Protein AF-A0A7Y7J384-F1 (afdb_monomer)

Mean predicted aligned error: 11.13 Å

Nearest PDB structures (foldseek):
  7og5-assembly1_E  TM=3.793E-01  e=2.437E+00  Halorhodospira halophila SL1
  6u1r-assembly1_A  TM=5.286E-01  e=7.117E+00  Microseira wollei

Radius of gyration: 26.98 Å; Cα contacts (8 Å, |Δi|>4): 598; chains: 1; bounding box: 72×64×86 Å

Sequence (388 aa):
MKLEISFNTLKSKARPMARPGHRPLSLDTSLPPLPEREAPPARKPGKPLEVDLPDVGPIDWDDFEHIRGKGDLLEKQGQQVMLYMRGHYTPKFHQALFDGINGNRIHVAYCQKLEEMKRAGKLDSEYFFSQSLEGQFLIVDRITREQGMAALKVCKLCLRKLNYEGYVTPGRGTGKIFDEFTFQGFFEKYSSFFPFHPAIDDDKQVPERPSYTKDWPEVSRKLREQHHYTCSQCRVSLNAHRHLLHVHHVNAVKNDNRKENLRVLCIDCHSKQPNHQRMFVHHDDRKLIASLRRQQEMPIPQSWVDVFRFADPGVHGLLHHLQHNRTTVPEVGLDIQDSQQMVVATLELAWPRRKLGVAIDETDISAAEALGWQVLTVEQALNSPGSF

Foldseek 3Di:
DDDDDDPPPPPPPDDDDDDDDDDDDDPDDDDDPDPPPPQDPPPPPPPAPAPPPPADDFADPVQVVCQQPPFFFGDGPLEGKKKWFQEDADVLQVVQQVAQQSHTAIEGTCFPVLVVCVVVVNNRVGMIIDPDQPQWDWHAHPPVRDIDTGNHFHDLRNCLLLCQQVCVFPPSDVPVCRVPDGSLLVCQQCLQLGSGYHDDPPVPCPVPAQDADPCVVVLFVVVCVVVQVAFPPQRQRCNVPSVQKTWAQLVLRNHPSDPVRIGIHGLLLRSVHPNDPRRHDYNVSLLVSLVSCVVVVGDWDQDLVVLCNNARSSLVSLSSVCVSVVHHAWTAFDFDADPVRDGQATFRTDDVVQLEGEHSDPSNCVRSVVVVHHYDYSSRCSVCVVPD

pLDDT: mean 81.38, std 21.27, range [27.38, 98.31]

Solvent-accessible surface area (backbone atoms only — not comparable to full-atom values): 22767 Å² total; per-residue (Å²): 140,86,86,84,84,81,74,80,77,73,73,83,77,76,82,87,87,84,79,88,87,78,81,84,83,78,91,70,85,76,80,78,78,74,80,82,70,77,71,74,77,77,75,64,85,65,77,69,78,62,76,85,70,73,80,72,50,77,47,52,72,81,52,52,72,51,24,43,53,99,50,48,50,29,29,53,95,48,21,66,39,30,39,31,49,37,69,24,57,62,74,41,34,59,44,10,58,78,40,12,81,58,38,58,47,36,33,58,29,76,20,70,69,54,53,52,30,47,78,68,72,44,38,53,83,47,31,29,56,44,75,60,51,84,41,63,40,74,33,29,23,69,82,84,63,49,73,49,66,20,54,44,35,71,32,68,57,27,35,47,69,56,17,47,87,17,45,71,36,90,92,61,49,56,64,58,59,62,72,70,60,48,50,46,62,51,52,38,38,42,28,42,80,25,89,29,66,79,82,73,70,83,77,64,78,60,91,80,63,70,58,65,49,94,58,44,72,58,54,50,50,53,54,37,57,76,47,60,34,32,17,74,80,86,59,47,68,28,66,94,45,56,85,50,50,45,72,42,40,67,82,50,48,54,62,53,79,51,69,93,32,51,43,46,23,30,50,67,61,42,66,69,45,77,68,64,77,92,52,70,52,50,44,67,59,49,51,51,52,33,46,48,31,56,78,64,68,49,86,74,50,88,43,69,72,42,39,68,65,69,36,62,63,60,52,42,17,47,50,39,48,42,58,72,70,65,41,79,81,44,41,59,36,41,71,40,60,51,98,84,70,45,76,61,22,58,26,45,33,27,41,75,95,72,34,35,35,29,28,89,51,67,65,30,35,55,45,36,38,76,73,69,31,52,60,33,44,65,52,58,40,58,77,44,60,86,80,101

Secondary structure (DSSP, 8-state):
-------TTSSSS-----------------PPPPP---PPP-------------SS-BPPHHHHHHHTTTSSB-EETTEE-EEEE-EE-HHHHHHHHH-GGGSPPBB-B--HHHHHHHHTT-HHHHEEEE--SS--EEEEETTT--EEEE-PPBPHHHHHHTTGGGTTSTTS-HHHHHHS--HHHHHHHHGGG-SB-----TTS--TTSPPPPTTHHHHHHHHHHHTTTB-TTT--B-TTSGGGEEEEETTS-TT---GGGEEEEEHHHHTTSTT--S----HHHHHHHHHHHHHTTPPPP-SHHHHHHHS-GGGHHHHHHHHHTTPPPPEEEEEEE-TTS-EEEEEEEEEGGGTEEE-SSHHHHHHHHTTT-EEE-HHHHHH-GGG-

Structure (mmCIF, N/CA/C/O backbone):
data_AF-A0A7Y7J384-F1
#
_entry.id   AF-A0A7Y7J384-F1
#
loop_
_atom_site.group_PDB
_atom_site.id
_atom_site.type_symbol
_atom_site.label_atom_id
_atom_site.label_alt_id
_atom_site.label_comp_id
_atom_site.label_asym_id
_atom_site.label_entity_id
_atom_site.label_seq_id
_atom_site.pdbx_PDB_ins_code
_atom_site.Cartn_x
_atom_site.Cartn_y
_atom_site.Cartn_z
_atom_site.occupancy
_atom_site.B_iso_or_equiv
_atom_site.auth_seq_id
_atom_site.auth_comp_id
_atom_site.auth_asym_id
_atom_site.auth_atom_id
_atom_site.pdbx_PDB_model_num
ATOM 1 N N . MET A 1 1 ? -28.119 41.707 40.323 1.00 40.09 1 MET A N 1
ATOM 2 C CA . MET A 1 1 ? -29.285 41.015 40.912 1.00 40.09 1 MET A CA 1
ATOM 3 C C . MET A 1 1 ? -28.978 39.521 40.886 1.00 40.09 1 MET A C 1
ATOM 5 O O . MET A 1 1 ? -28.982 38.935 39.814 1.00 40.09 1 MET A O 1
ATOM 9 N N . LYS A 1 2 ? -28.533 38.948 42.012 1.00 33.12 2 LYS A N 1
ATOM 10 C CA . LYS A 1 2 ? -28.214 37.515 42.135 1.00 33.12 2 LYS A CA 1
ATOM 11 C C . LYS A 1 2 ? -29.468 36.801 42.639 1.00 33.12 2 LYS A C 1
ATOM 13 O O . LYS A 1 2 ? -30.004 37.199 43.666 1.00 33.12 2 LYS A O 1
ATOM 18 N N . LEU A 1 3 ? -29.938 35.805 41.894 1.00 36.22 3 LEU A N 1
ATOM 19 C CA . LEU A 1 3 ? -31.028 34.920 42.297 1.00 36.22 3 LEU A CA 1
ATOM 20 C C . LEU A 1 3 ? -30.412 33.686 42.960 1.00 36.22 3 LEU A C 1
ATOM 22 O O . LEU A 1 3 ? -29.747 32.896 42.294 1.00 36.22 3 LEU A O 1
ATOM 26 N N . GLU A 1 4 ? -30.614 33.543 44.267 1.00 36.84 4 GLU A N 1
ATOM 27 C CA . GLU A 1 4 ? -30.337 32.309 45.003 1.00 36.84 4 GLU A CA 1
ATOM 28 C C . GLU A 1 4 ? -31.612 31.463 45.052 1.00 36.84 4 GLU A C 1
ATOM 30 O O . GLU A 1 4 ? -32.670 31.938 45.465 1.00 36.84 4 GLU A O 1
ATOM 35 N N . ILE A 1 5 ? -31.520 30.205 44.621 1.00 50.44 5 ILE A N 1
ATOM 36 C CA . ILE A 1 5 ? -32.615 29.233 44.695 1.00 50.44 5 ILE A CA 1
ATOM 37 C C . ILE A 1 5 ? -32.303 28.263 45.840 1.00 50.44 5 ILE A C 1
ATOM 39 O O . ILE A 1 5 ? -31.291 27.564 45.816 1.00 50.44 5 ILE A O 1
ATOM 43 N N . SER A 1 6 ? -33.180 28.226 46.846 1.00 48.94 6 SER A N 1
ATOM 44 C CA . SER A 1 6 ? -33.091 27.333 48.008 1.00 48.94 6 SER A CA 1
ATOM 45 C C . SER A 1 6 ? -33.800 26.003 47.735 1.00 48.94 6 SER A C 1
ATOM 47 O O . SER A 1 6 ? -34.989 25.974 47.424 1.00 48.94 6 SER A O 1
ATOM 49 N N . PHE A 1 7 ? -33.081 24.887 47.881 1.00 49.97 7 PHE A N 1
ATOM 50 C CA . PHE A 1 7 ? -33.573 23.525 47.612 1.00 49.97 7 PHE A CA 1
ATOM 51 C C . PHE A 1 7 ? -34.325 22.869 48.789 1.00 49.97 7 PHE A C 1
ATOM 53 O O . PHE A 1 7 ? -34.649 21.679 48.741 1.00 49.97 7 PHE A O 1
ATOM 60 N N . ASN A 1 8 ? -34.644 23.615 49.850 1.00 44.78 8 ASN A N 1
ATOM 61 C CA . ASN A 1 8 ? -35.219 23.037 51.073 1.00 44.78 8 ASN A CA 1
ATOM 62 C C . ASN A 1 8 ? -36.682 22.566 50.947 1.00 44.78 8 ASN A C 1
ATOM 64 O O . ASN A 1 8 ? -37.166 21.849 51.819 1.00 44.78 8 ASN A O 1
ATOM 68 N N . THR A 1 9 ? -37.381 22.878 49.855 1.00 44.09 9 THR A N 1
ATOM 69 C CA . THR A 1 9 ? -38.793 22.500 49.646 1.00 44.09 9 THR A CA 1
ATOM 70 C C . THR A 1 9 ? -39.009 21.206 48.856 1.00 44.09 9 THR A C 1
ATOM 72 O O . THR A 1 9 ? -40.146 20.754 48.745 1.00 44.09 9 THR A O 1
ATOM 75 N N . LEU A 1 10 ? -37.952 20.552 48.356 1.00 41.88 10 LEU A N 1
ATOM 76 C CA . LEU A 1 10 ? -38.073 19.291 47.599 1.00 41.88 10 LEU A CA 1
ATOM 77 C C . LEU A 1 10 ? -37.969 18.017 48.458 1.00 41.88 10 LEU A C 1
ATOM 79 O O . LEU A 1 10 ? -38.231 16.924 47.963 1.00 41.88 10 LEU A O 1
ATOM 83 N N . LYS A 1 11 ? -37.659 18.131 49.758 1.00 43.50 11 LYS A N 1
ATOM 84 C CA . LYS A 1 11 ? -37.526 16.972 50.665 1.00 43.50 11 LYS A CA 1
ATOM 85 C C . LYS A 1 11 ? -38.806 16.556 51.404 1.00 43.50 11 LYS A C 1
ATOM 87 O O . LYS A 1 11 ? -38.783 15.541 52.089 1.00 43.50 11 LYS A O 1
ATOM 92 N N . SER A 1 12 ? -39.930 17.264 51.257 1.00 41.25 12 SER A N 1
ATOM 93 C CA . SER A 1 12 ? -41.157 16.984 52.032 1.00 41.25 12 SER A CA 1
ATOM 94 C C . SER A 1 12 ? -42.248 16.184 51.300 1.00 41.25 12 SER A C 1
ATOM 96 O O . SER A 1 12 ? -43.335 16.011 51.846 1.00 41.25 12 SER A O 1
ATOM 98 N N . LYS A 1 13 ? -41.990 15.652 50.092 1.00 41.97 13 LYS A N 1
ATOM 99 C CA . LYS A 1 13 ? -42.986 14.868 49.323 1.00 41.97 13 LYS A CA 1
ATOM 100 C C . LYS A 1 13 ? -42.630 13.405 49.020 1.00 41.97 13 LYS A C 1
ATOM 102 O O . LYS A 1 13 ? -43.399 12.740 48.333 1.00 41.97 13 LYS A O 1
ATOM 107 N N . ALA A 1 14 ? -41.552 12.854 49.574 1.00 38.53 14 ALA A N 1
ATOM 108 C CA . ALA A 1 14 ? -41.262 11.422 49.456 1.00 38.53 14 ALA A CA 1
ATOM 109 C C . ALA A 1 14 ? -41.690 10.676 50.734 1.00 38.53 14 ALA A C 1
ATOM 111 O O . ALA A 1 14 ? -41.064 10.817 51.782 1.00 38.53 14 ALA A O 1
ATOM 112 N N . ARG A 1 15 ? -42.776 9.892 50.665 1.00 35.91 15 ARG A N 1
ATOM 113 C CA . ARG A 1 15 ? -43.164 8.944 51.727 1.00 35.91 15 ARG A CA 1
ATOM 114 C C . ARG A 1 15 ? -42.266 7.694 51.670 1.00 35.91 15 ARG A C 1
ATOM 116 O O . ARG A 1 15 ? -42.037 7.194 50.571 1.00 35.91 15 ARG A O 1
ATOM 123 N N . PRO A 1 16 ? -41.814 7.138 52.809 1.00 38.41 16 PRO A N 1
ATOM 124 C CA . PRO A 1 16 ? -41.017 5.916 52.828 1.00 38.41 16 PRO A CA 1
ATOM 125 C C . PRO A 1 16 ? -41.924 4.674 52.822 1.00 38.41 16 PRO A C 1
ATOM 127 O O . PRO A 1 16 ? -42.718 4.476 53.739 1.00 38.41 16 PRO A O 1
ATOM 130 N N . MET A 1 17 ? -41.798 3.810 51.811 1.00 34.53 17 MET A N 1
ATOM 131 C CA . MET A 1 17 ? -42.297 2.430 51.882 1.00 34.53 17 MET A CA 1
ATOM 132 C C . MET A 1 17 ? -41.148 1.519 52.317 1.00 34.53 17 MET A C 1
ATOM 134 O O . MET A 1 17 ? -40.336 1.098 51.500 1.00 34.53 17 MET A O 1
ATOM 138 N N . ALA A 1 18 ? -41.063 1.234 53.616 1.00 31.92 18 ALA A N 1
ATOM 139 C CA . ALA A 1 18 ? -40.141 0.240 54.154 1.00 31.92 18 ALA A CA 1
ATOM 140 C C . ALA A 1 18 ? -40.767 -1.164 54.060 1.00 31.92 18 ALA A C 1
ATOM 142 O O . ALA A 1 18 ? -41.863 -1.392 54.572 1.00 31.92 18 ALA A O 1
ATOM 143 N N . ARG A 1 19 ? -40.060 -2.115 53.437 1.00 33.66 19 ARG A N 1
ATOM 144 C CA . ARG A 1 19 ? -40.217 -3.559 53.687 1.00 33.66 19 ARG A CA 1
ATOM 145 C C . ARG A 1 19 ? -39.002 -4.036 54.498 1.00 33.66 19 ARG A C 1
ATOM 147 O O . ARG A 1 19 ? -37.896 -3.585 54.204 1.00 33.66 19 ARG A O 1
ATOM 154 N N . PRO A 1 20 ? -39.175 -4.899 55.514 1.00 33.38 20 PRO A N 1
ATOM 155 C CA . PRO A 1 20 ? -38.084 -5.317 56.383 1.00 33.38 20 PRO A CA 1
ATOM 156 C C . PRO A 1 20 ? -37.307 -6.496 55.784 1.00 33.38 20 PRO A C 1
ATOM 158 O O . PRO A 1 20 ? -37.898 -7.436 55.259 1.00 33.38 20 PRO A O 1
ATOM 161 N N . GLY A 1 21 ? -35.984 -6.454 55.942 1.00 40.78 21 GLY A N 1
ATOM 162 C CA . GLY A 1 21 ? -35.086 -7.579 55.690 1.00 40.78 21 GLY A CA 1
ATOM 163 C C . GLY A 1 21 ? -34.455 -7.565 54.303 1.00 40.78 21 GLY A C 1
ATOM 164 O O . GLY A 1 21 ? -35.035 -8.081 53.365 1.00 40.78 21 GLY A O 1
ATOM 165 N N . HIS A 1 22 ? -33.266 -6.974 54.186 1.00 35.16 22 HIS A N 1
ATOM 166 C CA . HIS A 1 22 ? -32.057 -7.581 53.613 1.00 35.16 22 HIS A CA 1
ATOM 167 C C . HIS A 1 22 ? -30.884 -6.589 53.777 1.00 35.16 22 HIS A C 1
ATOM 169 O O . HIS A 1 22 ? -31.078 -5.377 53.808 1.00 35.16 22 HIS A O 1
ATOM 175 N N . ARG A 1 23 ? -29.690 -7.142 54.026 1.00 36.59 23 ARG A N 1
ATOM 176 C CA . ARG A 1 23 ? -28.463 -6.495 54.539 1.00 36.59 23 ARG A CA 1
ATOM 177 C C . ARG A 1 23 ? -28.030 -5.219 53.787 1.00 36.59 23 ARG A C 1
ATOM 179 O O . ARG A 1 23 ? -28.234 -5.143 52.578 1.00 36.59 23 ARG A O 1
ATOM 186 N N . PRO A 1 24 ? -27.353 -4.267 54.464 1.00 32.25 24 PRO A N 1
ATOM 187 C CA . PRO A 1 24 ? -26.760 -3.107 53.804 1.00 32.25 24 PRO A CA 1
ATOM 188 C C . PRO A 1 24 ? -25.705 -3.552 52.781 1.00 32.25 24 PRO A C 1
ATOM 190 O O . PRO A 1 24 ? -24.827 -4.358 53.094 1.00 32.25 24 PRO A O 1
ATOM 193 N N . LEU A 1 25 ? -25.812 -3.028 51.559 1.00 32.56 25 LEU A N 1
ATOM 194 C CA . LEU A 1 25 ? -24.807 -3.174 50.509 1.00 32.56 25 LEU A CA 1
ATOM 195 C C . LEU A 1 25 ? -23.504 -2.516 50.973 1.00 32.56 25 LEU A C 1
ATOM 197 O O . LEU A 1 25 ? -23.425 -1.298 51.125 1.00 32.56 25 LEU A O 1
ATOM 201 N N . SER A 1 26 ? -22.497 -3.353 51.211 1.00 34.59 26 SER A N 1
ATOM 202 C CA . SER A 1 26 ? -21.110 -2.934 51.359 1.00 34.59 26 SER A CA 1
ATOM 203 C C . SER A 1 26 ? -20.616 -2.448 49.995 1.00 34.59 26 SER A C 1
ATOM 205 O O . SER A 1 26 ? -20.568 -3.209 49.032 1.00 34.59 26 SER A O 1
ATOM 207 N N . LEU A 1 27 ? -20.305 -1.157 49.910 1.00 40.19 27 LEU A N 1
ATOM 208 C CA . LEU A 1 27 ? -19.495 -0.578 48.844 1.00 40.19 27 LEU A CA 1
ATOM 209 C C . LEU A 1 27 ? -18.041 -0.631 49.310 1.00 40.19 27 LEU A C 1
ATOM 211 O O . LEU A 1 27 ? -17.501 0.376 49.759 1.00 40.19 27 LEU A O 1
ATOM 215 N N . ASP A 1 28 ? -17.437 -1.816 49.253 1.00 33.44 28 ASP A N 1
ATOM 216 C CA . ASP A 1 28 ? -15.986 -1.936 49.303 1.00 33.44 28 ASP A CA 1
ATOM 217 C C . ASP A 1 28 ? -15.480 -3.124 48.459 1.00 33.44 28 ASP A C 1
ATOM 219 O O . ASP A 1 28 ? -15.863 -4.273 48.656 1.00 33.44 28 ASP A O 1
ATOM 223 N N . THR A 1 29 ? -14.651 -2.737 47.489 1.00 37.19 29 THR A N 1
ATOM 224 C CA . THR A 1 29 ? -13.513 -3.411 46.843 1.00 37.19 29 THR A CA 1
ATOM 225 C C . THR A 1 29 ? -13.592 -4.771 46.126 1.00 37.19 29 THR A C 1
ATOM 227 O O . THR A 1 29 ? -13.897 -5.832 46.657 1.00 37.19 29 THR A O 1
ATOM 230 N N . SER A 1 30 ? -13.060 -4.700 44.897 1.00 32.66 30 SER A N 1
ATOM 231 C CA . SER A 1 30 ? -12.563 -5.751 43.996 1.00 32.66 30 SER A CA 1
ATOM 232 C C . SER A 1 30 ? -13.592 -6.698 43.372 1.00 32.66 30 SER A C 1
ATOM 234 O O . SER A 1 30 ? -14.036 -7.678 43.961 1.00 32.66 30 SER A O 1
ATOM 236 N N . LEU A 1 31 ? -13.883 -6.445 42.090 1.00 39.34 31 LEU A N 1
ATOM 237 C CA . LEU A 1 31 ? -14.274 -7.507 41.166 1.00 39.34 31 LEU A CA 1
ATOM 238 C C . LEU A 1 31 ? -13.216 -8.624 41.236 1.00 39.34 31 LEU A C 1
ATOM 240 O O . LEU A 1 31 ? -12.021 -8.305 41.245 1.00 39.34 31 LEU A O 1
ATOM 244 N N . PRO A 1 32 ? -13.615 -9.907 41.281 1.00 35.47 32 PRO A N 1
ATOM 245 C CA . PRO A 1 32 ? -12.656 -10.996 41.202 1.00 35.47 32 PRO A CA 1
ATOM 246 C C . PRO A 1 32 ? -11.880 -10.875 39.882 1.00 35.47 32 PRO A C 1
ATOM 248 O O . PRO A 1 32 ? -12.486 -10.552 38.853 1.00 35.47 32 PRO A O 1
ATOM 251 N N . PRO A 1 33 ? -10.555 -11.104 39.884 1.00 37.47 33 PRO A N 1
ATOM 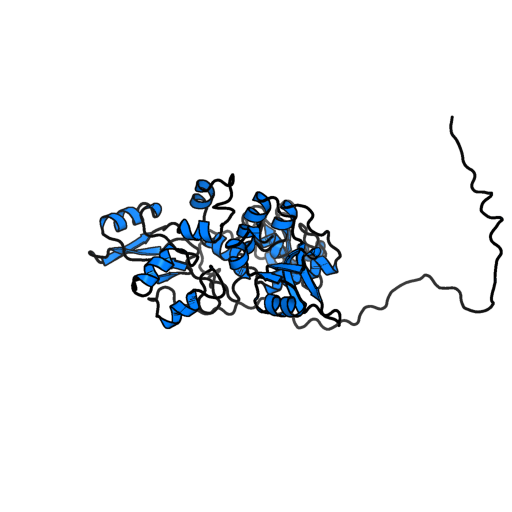252 C CA . PRO A 1 33 ? -9.800 -11.137 38.645 1.00 37.47 33 PRO A CA 1
ATOM 253 C C . PRO A 1 33 ? -10.414 -12.204 37.740 1.00 37.47 33 PRO A C 1
ATOM 255 O O . PRO A 1 33 ? -10.705 -13.320 38.180 1.00 37.47 33 PRO A O 1
ATOM 258 N N . LEU A 1 34 ? -10.646 -11.837 36.478 1.00 37.91 34 LEU A N 1
ATOM 259 C CA . LEU A 1 34 ? -10.988 -12.805 35.443 1.00 37.91 34 LEU A CA 1
ATOM 260 C C . LEU A 1 34 ? -9.941 -13.927 35.488 1.00 37.91 34 LEU A C 1
ATOM 262 O O . LEU A 1 34 ? -8.760 -13.618 35.668 1.00 37.91 34 LEU A O 1
ATOM 266 N N . PRO A 1 35 ? -10.341 -15.203 35.351 1.00 32.00 35 PRO A N 1
ATOM 267 C CA . PRO A 1 35 ? -9.387 -16.299 35.351 1.00 32.00 35 PRO A CA 1
ATOM 268 C C . PRO A 1 35 ? -8.325 -16.013 34.290 1.00 32.00 35 PRO A C 1
ATOM 270 O O . PRO A 1 35 ? -8.660 -15.793 33.122 1.00 32.00 35 PRO A O 1
ATOM 273 N N . GLU A 1 36 ? -7.060 -15.977 34.715 1.00 35.97 36 GLU A N 1
ATOM 274 C CA . GLU A 1 36 ? -5.915 -15.938 33.814 1.00 35.97 36 GLU A CA 1
ATOM 275 C C . GLU A 1 36 ? -6.018 -17.168 32.914 1.00 35.97 36 GLU A C 1
ATOM 277 O O . GLU A 1 36 ? -5.651 -18.281 33.283 1.00 35.97 36 GLU A O 1
ATOM 282 N N . ARG A 1 37 ? -6.570 -16.982 31.713 1.00 38.12 37 ARG A N 1
ATOM 283 C CA . ARG A 1 37 ? -6.260 -17.884 30.616 1.00 38.12 37 ARG A CA 1
ATOM 284 C C . ARG A 1 37 ? -4.770 -17.711 30.401 1.00 38.12 37 ARG A C 1
ATOM 286 O O . ARG A 1 37 ? -4.345 -16.611 30.045 1.00 38.12 37 ARG A O 1
ATOM 293 N N . GLU A 1 38 ? -4.002 -18.765 30.660 1.00 28.14 38 GLU A N 1
ATOM 294 C CA . GLU A 1 38 ? -2.611 -18.833 30.236 1.00 28.14 38 GLU A CA 1
ATOM 295 C C . GLU A 1 38 ? -2.567 -18.362 28.786 1.00 28.14 38 GLU A C 1
ATOM 297 O O . GLU A 1 38 ? -3.173 -18.967 27.893 1.00 28.14 38 GLU A O 1
ATOM 302 N N . ALA A 1 39 ? -1.938 -17.205 28.574 1.00 35.97 39 ALA A N 1
ATOM 303 C CA . ALA A 1 39 ? -1.696 -16.728 27.234 1.00 35.97 39 ALA A CA 1
ATOM 304 C C . ALA A 1 39 ? -0.941 -17.857 26.524 1.00 35.97 39 ALA A C 1
ATOM 306 O O . ALA A 1 39 ? 0.048 -18.347 27.085 1.00 35.97 39 ALA A O 1
ATOM 307 N N . PRO A 1 40 ? -1.387 -18.299 25.332 1.00 34.47 40 PRO A N 1
ATOM 308 C CA . PRO A 1 40 ? -0.608 -19.249 24.559 1.00 34.47 40 PRO A CA 1
ATOM 309 C C . PRO A 1 40 ? 0.827 -18.720 24.493 1.00 34.47 40 PRO A C 1
ATOM 311 O O . PRO A 1 40 ? 1.006 -17.499 24.368 1.00 34.47 40 PRO A O 1
ATOM 314 N N . PRO A 1 41 ? 1.839 -19.594 24.654 1.00 28.59 41 PRO A N 1
ATOM 315 C CA . PRO A 1 41 ? 3.224 -19.171 24.766 1.00 28.59 41 PRO A CA 1
ATOM 316 C C . PRO A 1 41 ? 3.506 -18.186 23.646 1.00 28.59 41 PRO A C 1
ATOM 318 O O . PRO A 1 41 ? 3.192 -18.471 22.487 1.00 28.59 41 PRO A O 1
ATOM 321 N N . ALA A 1 42 ? 4.023 -17.010 24.016 1.00 29.92 42 ALA A N 1
ATOM 322 C CA . ALA A 1 42 ? 4.349 -15.967 23.065 1.00 29.92 42 ALA A CA 1
ATOM 323 C C . ALA A 1 42 ? 5.101 -16.627 21.912 1.00 29.92 42 ALA A C 1
ATOM 325 O O . ALA A 1 42 ? 6.202 -17.155 22.113 1.00 29.92 42 ALA A O 1
ATOM 326 N N . ARG A 1 43 ? 4.492 -16.646 20.717 1.00 27.38 43 ARG A N 1
ATOM 327 C CA . ARG A 1 43 ? 5.244 -16.958 19.510 1.00 27.38 43 ARG A CA 1
ATOM 328 C C . ARG A 1 43 ? 6.414 -15.983 19.562 1.00 27.38 43 ARG A C 1
ATOM 330 O O . ARG A 1 43 ? 6.211 -14.768 19.531 1.00 27.38 43 ARG A O 1
ATOM 337 N N . LYS A 1 44 ? 7.639 -16.506 19.706 1.00 28.28 44 LYS A N 1
ATOM 338 C CA . LYS A 1 44 ? 8.829 -15.774 19.254 1.00 28.28 44 LYS A CA 1
ATOM 339 C C . LYS A 1 44 ? 8.430 -15.202 17.894 1.00 28.28 44 LYS A C 1
ATOM 341 O O . LYS A 1 44 ? 7.789 -15.975 17.178 1.00 28.28 44 LYS A O 1
ATOM 346 N N . PRO A 1 45 ? 8.699 -13.921 17.568 1.00 35.50 45 PRO A N 1
ATOM 347 C CA . PRO A 1 45 ? 8.393 -13.404 16.241 1.00 35.50 45 PRO A CA 1
ATOM 348 C C . PRO A 1 45 ? 8.982 -14.414 15.271 1.00 35.50 45 PRO A C 1
ATOM 350 O O . PRO A 1 45 ? 10.199 -14.603 15.222 1.00 35.50 45 PRO A O 1
ATOM 353 N N . GLY A 1 46 ? 8.098 -15.219 14.684 1.00 30.97 46 GLY A N 1
ATOM 354 C CA . GLY A 1 46 ? 8.523 -16.274 13.801 1.00 30.97 46 GLY A CA 1
ATOM 355 C C . GLY A 1 46 ? 9.178 -15.512 12.682 1.00 30.97 46 GLY A C 1
ATOM 356 O O . GLY A 1 46 ? 8.580 -14.557 12.180 1.00 30.97 46 GLY A O 1
ATOM 357 N N . LYS A 1 47 ? 10.403 -15.889 12.318 1.00 34.19 47 LYS A N 1
ATOM 358 C CA . LYS A 1 47 ? 10.860 -15.568 10.973 1.00 34.19 47 LYS A CA 1
ATOM 359 C C . LYS A 1 47 ? 9.681 -15.950 10.063 1.00 34.19 47 LYS A C 1
ATOM 361 O O . LYS A 1 47 ? 9.156 -17.057 10.268 1.00 34.19 47 LYS A O 1
ATOM 366 N N . PRO A 1 48 ? 9.168 -15.041 9.215 1.00 38.56 48 PRO A N 1
ATOM 367 C CA . PRO A 1 48 ? 8.066 -15.371 8.326 1.00 38.56 48 PRO A CA 1
ATOM 368 C C . PRO A 1 48 ? 8.368 -16.707 7.651 1.00 38.56 48 PRO A C 1
ATOM 370 O O . PRO A 1 48 ? 9.541 -17.061 7.504 1.00 38.56 48 PRO A O 1
ATOM 373 N N . LEU A 1 49 ? 7.342 -17.473 7.279 1.00 38.09 49 LEU A N 1
ATOM 374 C CA . LEU A 1 49 ? 7.566 -18.580 6.356 1.00 38.09 49 LEU A CA 1
ATOM 375 C C . LEU A 1 49 ? 8.139 -17.958 5.071 1.00 38.09 49 LEU A C 1
ATOM 377 O O . LEU A 1 49 ? 7.415 -17.431 4.231 1.00 38.09 49 LEU A O 1
ATOM 381 N N . GLU A 1 50 ? 9.462 -17.911 5.001 1.00 48.31 50 GLU A N 1
ATOM 382 C CA . GLU A 1 50 ? 10.230 -17.412 3.882 1.00 48.31 50 GLU A CA 1
ATOM 383 C C . GLU A 1 50 ? 10.222 -18.548 2.877 1.00 48.31 50 GLU A C 1
ATOM 385 O O . GLU A 1 50 ? 10.915 -19.554 3.035 1.00 48.31 50 GLU A O 1
ATOM 390 N N . VAL A 1 51 ? 9.367 -18.423 1.870 1.00 44.94 51 VAL A N 1
ATOM 391 C CA . VAL A 1 51 ? 9.563 -19.203 0.658 1.00 44.94 51 VAL A CA 1
ATOM 392 C C . VAL A 1 51 ? 10.685 -18.499 -0.084 1.00 44.94 51 VAL A C 1
ATOM 394 O O . VAL A 1 51 ? 10.526 -17.346 -0.486 1.00 44.94 51 VAL A O 1
ATOM 397 N N . ASP A 1 52 ? 11.830 -19.164 -0.195 1.00 42.50 52 ASP A N 1
ATOM 398 C CA . ASP A 1 52 ? 12.937 -18.704 -1.024 1.00 42.50 52 ASP A CA 1
ATOM 399 C C . ASP A 1 52 ? 12.486 -18.850 -2.482 1.00 42.50 52 ASP A C 1
ATOM 401 O O . ASP A 1 52 ? 12.622 -19.905 -3.106 1.00 42.50 52 ASP A O 1
ATOM 405 N N . LEU A 1 53 ? 11.800 -17.824 -2.990 1.00 50.75 53 LEU A N 1
ATOM 406 C CA . LEU A 1 53 ? 11.516 -17.719 -4.408 1.00 50.75 53 LEU A CA 1
ATOM 407 C C . LEU A 1 53 ? 12.861 -17.414 -5.061 1.00 50.75 53 LEU A C 1
ATOM 409 O O . LEU A 1 53 ? 13.424 -16.356 -4.774 1.00 50.75 53 LEU A O 1
ATOM 413 N N . PRO A 1 54 ? 13.401 -18.308 -5.909 1.00 47.34 54 PRO A N 1
ATOM 414 C CA . PRO A 1 54 ? 14.660 -18.032 -6.566 1.00 47.34 54 PRO A CA 1
ATOM 415 C C . PRO A 1 54 ? 14.498 -16.716 -7.310 1.00 47.34 54 PRO A C 1
ATOM 417 O O . PRO A 1 54 ? 13.617 -16.571 -8.169 1.00 47.34 54 PRO A O 1
ATOM 420 N N . ASP A 1 55 ? 15.330 -15.744 -6.949 1.00 48.03 55 ASP A N 1
ATOM 421 C CA . ASP A 1 55 ? 15.421 -14.533 -7.731 1.00 48.03 55 ASP A CA 1
ATOM 422 C C . ASP A 1 55 ? 15.730 -14.975 -9.169 1.00 48.03 55 ASP A C 1
ATOM 424 O O . ASP A 1 55 ? 16.520 -15.891 -9.415 1.00 48.03 55 ASP A O 1
ATOM 428 N N . VAL A 1 56 ? 15.068 -14.329 -10.122 1.00 56.38 56 VAL A N 1
ATOM 429 C CA . VAL A 1 56 ? 15.349 -14.429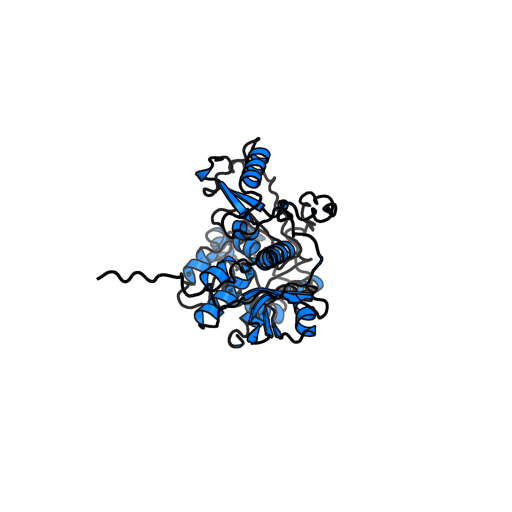 -11.554 1.00 56.38 56 VAL A CA 1
ATOM 430 C C . VAL A 1 56 ? 15.193 -15.812 -12.234 1.00 56.38 56 VAL A C 1
ATOM 432 O O . VAL A 1 56 ? 16.156 -16.380 -12.738 1.00 56.38 56 VAL A O 1
ATOM 435 N N . GLY A 1 57 ? 13.945 -16.239 -12.475 1.00 51.94 57 GLY A N 1
ATOM 436 C CA . GLY A 1 57 ? 13.595 -17.263 -13.481 1.00 51.94 57 GLY A CA 1
ATOM 437 C C . GLY A 1 57 ? 12.608 -16.760 -14.556 1.00 51.94 57 GLY A C 1
ATOM 438 O O . GLY A 1 57 ? 11.875 -15.803 -14.286 1.00 51.94 57 GLY A O 1
ATOM 439 N N . PRO A 1 58 ? 12.600 -17.338 -15.778 1.00 52.06 58 PRO A N 1
ATOM 440 C CA . PRO A 1 58 ? 11.522 -17.122 -16.747 1.00 52.06 58 PRO A CA 1
ATOM 441 C C . PRO A 1 58 ? 10.171 -17.578 -16.174 1.00 52.06 58 PRO A C 1
ATOM 443 O O . PRO A 1 58 ? 10.128 -18.416 -15.274 1.00 52.06 58 PRO A O 1
ATOM 446 N N . ILE A 1 59 ? 9.081 -16.990 -16.664 1.00 61.03 59 ILE A N 1
ATOM 447 C CA . ILE A 1 59 ? 7.718 -17.314 -16.231 1.00 61.03 59 ILE A CA 1
ATOM 448 C C . ILE A 1 59 ? 7.296 -18.638 -16.880 1.00 61.03 59 ILE A C 1
ATOM 450 O O . ILE A 1 59 ? 7.371 -18.764 -18.101 1.00 61.03 59 ILE A O 1
ATOM 454 N N . ASP A 1 60 ? 6.846 -19.605 -16.078 1.00 59.59 60 ASP A N 1
ATOM 455 C CA . ASP A 1 60 ? 6.082 -20.749 -16.588 1.00 59.59 60 ASP A CA 1
ATOM 456 C C . ASP A 1 60 ? 4.592 -20.373 -16.719 1.00 59.59 60 ASP A C 1
ATOM 458 O O . ASP A 1 60 ? 4.072 -19.539 -15.976 1.00 59.59 60 ASP A O 1
ATOM 462 N N . TRP A 1 61 ? 3.884 -20.977 -17.667 1.00 49.50 61 TRP A N 1
ATOM 463 C CA . TRP A 1 61 ? 2.470 -20.713 -17.937 1.00 49.50 61 TRP A CA 1
ATOM 464 C C . TRP A 1 61 ? 1.563 -21.054 -16.748 1.00 49.50 61 TRP A C 1
ATOM 466 O O . TRP A 1 61 ? 0.654 -20.279 -16.440 1.00 49.50 61 TRP A O 1
ATOM 476 N N . ASP A 1 62 ? 1.847 -22.150 -16.041 1.00 55.59 62 ASP A N 1
ATOM 477 C CA . ASP A 1 62 ? 1.115 -22.540 -14.826 1.00 55.59 62 ASP A CA 1
ATOM 478 C C . ASP A 1 62 ? 1.380 -21.570 -13.657 1.00 55.59 62 ASP A C 1
ATOM 480 O O . ASP A 1 62 ? 0.509 -21.361 -12.804 1.00 55.59 62 ASP A O 1
ATOM 484 N N . ASP A 1 63 ? 2.545 -20.903 -13.654 1.00 58.00 63 ASP A N 1
ATOM 485 C CA . ASP A 1 63 ? 2.818 -19.805 -12.728 1.00 58.00 63 ASP A CA 1
ATOM 486 C C . ASP A 1 63 ? 1.927 -18.601 -13.069 1.00 58.00 63 ASP A C 1
ATOM 488 O O . ASP A 1 63 ? 1.345 -18.016 -12.160 1.00 58.00 63 ASP A O 1
ATOM 492 N N . PHE A 1 64 ? 1.759 -18.232 -14.349 1.00 58.25 64 PHE A N 1
ATOM 493 C CA . PHE A 1 64 ? 1.079 -16.989 -14.745 1.00 58.25 64 PHE A CA 1
ATOM 494 C C . PHE A 1 64 ? -0.410 -16.908 -14.370 1.00 58.25 64 PHE A C 1
ATOM 496 O O . PHE A 1 64 ? -0.874 -15.839 -13.961 1.00 58.25 64 PHE A O 1
ATOM 503 N N . GLU A 1 65 ? -1.176 -18.000 -14.464 1.00 57.59 65 GLU A N 1
ATOM 504 C CA . GLU A 1 65 ? -2.571 -17.987 -13.986 1.00 57.59 65 GLU A CA 1
ATOM 505 C C . GLU A 1 65 ? -2.664 -17.789 -12.467 1.00 57.59 65 GLU A C 1
ATOM 507 O O . GLU A 1 65 ? -3.567 -17.088 -12.006 1.00 57.59 65 GLU A O 1
ATOM 512 N N . HIS A 1 66 ? -1.684 -18.287 -11.706 1.00 57.84 66 HIS A N 1
ATOM 513 C CA . HIS A 1 66 ? -1.542 -17.977 -10.283 1.00 57.84 66 HIS A CA 1
ATOM 514 C C . HIS A 1 66 ? -1.052 -16.540 -10.035 1.00 57.84 66 HIS A C 1
ATOM 516 O O . HIS A 1 66 ? -1.412 -15.964 -9.009 1.00 57.84 66 HIS A O 1
ATOM 522 N N . ILE A 1 67 ? -0.294 -15.925 -10.963 1.00 57.88 67 ILE A N 1
ATOM 523 C CA . ILE A 1 67 ? 0.296 -14.587 -10.755 1.00 57.88 67 ILE A CA 1
ATOM 524 C C . ILE A 1 67 ? -0.741 -13.500 -10.530 1.00 57.88 67 ILE A C 1
ATOM 526 O O . ILE A 1 67 ? -0.520 -12.560 -9.763 1.00 57.88 67 ILE A O 1
ATOM 530 N N . ARG A 1 68 ? -1.862 -13.584 -11.250 1.00 58.09 68 ARG A N 1
ATOM 531 C CA . ARG A 1 68 ? -2.933 -12.599 -11.107 1.00 58.09 68 ARG A CA 1
ATOM 532 C C . ARG A 1 68 ? -3.487 -12.587 -9.677 1.00 58.09 68 ARG A C 1
ATOM 534 O O . ARG A 1 68 ? -3.946 -11.538 -9.247 1.00 58.09 68 ARG A O 1
ATOM 541 N N . GLY A 1 69 ? -3.412 -13.707 -8.954 1.00 56.78 69 GLY A N 1
ATOM 542 C CA . GLY A 1 69 ? -3.918 -13.816 -7.590 1.00 56.78 69 GLY A CA 1
ATOM 543 C C . GLY A 1 69 ? -5.355 -13.300 -7.427 1.00 56.78 69 GLY A C 1
ATOM 544 O O . GLY A 1 69 ? -6.130 -13.195 -8.384 1.00 56.78 69 GLY A O 1
ATOM 545 N N . LYS A 1 70 ? -5.696 -12.964 -6.180 1.00 56.75 70 LYS A N 1
ATOM 546 C CA . LYS A 1 70 ? -7.004 -12.462 -5.722 1.00 56.75 70 LYS A CA 1
ATOM 547 C C . LYS A 1 70 ? -7.172 -10.945 -5.924 1.00 56.75 70 LYS A C 1
ATOM 549 O O . LYS A 1 70 ? -7.668 -10.249 -5.037 1.00 56.75 70 LYS A O 1
ATOM 554 N N . GLY A 1 71 ? -6.710 -10.385 -7.045 1.00 70.50 71 GLY A N 1
ATOM 555 C CA . GLY A 1 71 ? -6.847 -8.945 -7.278 1.00 70.50 71 GLY A CA 1
ATOM 556 C C . GLY A 1 71 ? -6.068 -8.368 -8.460 1.00 70.50 71 GLY A C 1
ATOM 557 O O . GLY A 1 71 ? -5.622 -9.065 -9.367 1.00 70.50 71 GLY A O 1
ATOM 558 N N . ASP A 1 72 ? -5.865 -7.049 -8.420 1.00 84.69 72 ASP A N 1
ATOM 559 C CA . ASP A 1 72 ? -5.004 -6.335 -9.371 1.00 84.69 72 ASP A CA 1
ATOM 560 C C . ASP A 1 72 ? -3.509 -6.440 -9.037 1.00 84.69 72 ASP A C 1
ATOM 562 O O . ASP A 1 72 ? -2.669 -6.153 -9.893 1.00 84.69 72 ASP A O 1
ATOM 566 N N . LEU A 1 73 ? -3.160 -6.782 -7.795 1.00 90.50 73 LEU A N 1
ATOM 567 C CA . LEU A 1 73 ? -1.774 -6.925 -7.348 1.00 90.50 73 LEU A CA 1
ATOM 568 C C . LEU A 1 73 ? -1.205 -8.275 -7.797 1.00 90.50 73 LEU A C 1
ATOM 570 O O . LEU A 1 73 ? -1.931 -9.252 -7.907 1.00 90.50 73 LEU A O 1
ATOM 574 N N . LEU A 1 74 ? 0.102 -8.320 -8.056 1.00 89.19 74 LEU A N 1
ATOM 575 C CA . LEU A 1 74 ? 0.766 -9.522 -8.561 1.00 89.19 74 LEU A CA 1
ATOM 576 C C . LEU A 1 74 ? 1.284 -10.373 -7.394 1.00 89.19 74 LEU A C 1
ATOM 578 O O . LEU A 1 74 ? 2.015 -9.869 -6.536 1.00 89.19 74 LEU A O 1
ATOM 582 N N . GLU A 1 75 ? 0.937 -11.656 -7.396 1.00 86.25 75 GLU A N 1
ATOM 583 C CA . GLU A 1 75 ? 1.288 -12.633 -6.363 1.00 86.25 75 GLU A CA 1
ATOM 584 C C . GLU A 1 75 ? 2.132 -13.774 -6.945 1.00 86.25 75 GLU A C 1
ATOM 586 O O . GLU A 1 75 ? 1.982 -14.132 -8.100 1.00 86.25 75 GLU A O 1
ATOM 591 N N . LYS A 1 76 ? 3.013 -14.400 -6.170 1.00 80.50 76 LYS A N 1
ATOM 592 C CA . LYS A 1 76 ? 3.511 -15.748 -6.459 1.00 80.50 76 LYS A CA 1
ATOM 593 C C . LYS A 1 76 ? 3.681 -16.496 -5.148 1.00 80.50 76 LYS A C 1
ATOM 595 O O . LYS A 1 76 ? 4.385 -16.014 -4.266 1.00 80.50 76 LYS A O 1
ATOM 600 N N . GLN A 1 77 ? 3.046 -17.663 -5.025 1.00 78.12 77 GLN A N 1
ATOM 601 C CA . GLN A 1 77 ? 3.136 -18.517 -3.831 1.00 78.12 77 GLN A CA 1
ATOM 602 C C . GLN A 1 77 ? 2.874 -17.743 -2.521 1.00 78.12 77 GLN A C 1
ATOM 604 O O . GLN A 1 77 ? 3.614 -17.891 -1.553 1.00 78.12 77 GLN A O 1
ATOM 609 N N . GLY A 1 78 ? 1.855 -16.873 -2.493 1.00 81.38 78 GLY A N 1
ATOM 610 C CA . GLY A 1 78 ? 1.520 -16.068 -1.316 1.00 81.38 78 GLY A CA 1
ATOM 611 C C . GLY A 1 78 ? 2.441 -14.873 -1.044 1.00 81.38 78 GLY A C 1
ATOM 612 O O . GLY A 1 78 ? 2.280 -14.218 -0.017 1.00 81.38 78 GLY A O 1
ATOM 613 N N . GLN A 1 79 ? 3.403 -14.571 -1.920 1.00 82.12 79 GLN A N 1
ATOM 614 C CA . GLN A 1 79 ? 4.257 -13.388 -1.819 1.00 82.12 79 GLN A CA 1
ATOM 615 C C . GLN A 1 79 ? 3.929 -12.368 -2.899 1.00 82.12 79 GLN A C 1
ATOM 617 O O . GLN A 1 79 ? 3.649 -12.714 -4.045 1.00 82.12 79 GLN A O 1
ATOM 622 N N . GLN A 1 80 ? 4.055 -11.090 -2.557 1.00 87.56 80 GLN A N 1
ATOM 623 C CA . GLN A 1 80 ? 3.995 -10.025 -3.546 1.00 87.56 80 GLN A CA 1
ATOM 624 C C . GLN A 1 80 ? 5.178 -10.121 -4.517 1.00 87.56 80 GLN A C 1
ATOM 626 O O . GLN A 1 80 ? 6.317 -10.361 -4.103 1.00 87.56 80 GLN A O 1
ATOM 631 N N . VAL A 1 81 ? 4.925 -9.891 -5.805 1.00 87.25 81 VAL A N 1
ATOM 632 C CA . VAL A 1 81 ? 5.956 -9.873 -6.853 1.00 87.25 81 VAL A CA 1
ATOM 633 C C . VAL A 1 81 ? 5.759 -8.709 -7.821 1.00 87.25 81 VAL A C 1
ATOM 635 O O . VAL A 1 81 ? 4.732 -8.034 -7.842 1.00 87.25 81 VAL A O 1
ATOM 638 N N . MET A 1 82 ? 6.769 -8.462 -8.648 1.00 90.12 82 MET A N 1
ATOM 639 C CA . MET A 1 82 ? 6.709 -7.533 -9.773 1.00 90.12 82 MET A CA 1
ATOM 640 C C . MET A 1 82 ? 7.133 -8.225 -11.059 1.00 90.12 82 MET A C 1
ATOM 642 O O . MET A 1 82 ? 7.858 -9.218 -11.028 1.00 90.12 82 MET A O 1
ATOM 646 N N . LEU A 1 83 ? 6.737 -7.650 -12.192 1.00 90.44 83 LEU A N 1
ATOM 647 C CA . LEU A 1 83 ? 7.086 -8.142 -13.518 1.00 90.44 83 LEU A CA 1
ATOM 648 C C . LEU A 1 83 ? 7.837 -7.091 -14.326 1.00 90.44 83 LEU A C 1
ATOM 650 O O . LEU A 1 83 ? 7.463 -5.917 -14.348 1.00 90.44 83 LEU A O 1
ATOM 654 N N . TYR A 1 84 ? 8.868 -7.505 -15.055 1.00 91.81 84 TYR A N 1
ATOM 655 C CA . TYR A 1 84 ? 9.574 -6.618 -15.976 1.00 91.81 84 TYR A CA 1
ATOM 656 C C . TYR A 1 84 ? 10.216 -7.356 -17.147 1.00 91.81 84 TYR A C 1
ATOM 658 O O . TYR A 1 84 ? 10.554 -8.531 -17.051 1.00 91.81 84 TYR A O 1
ATOM 666 N N . MET A 1 85 ? 10.413 -6.637 -18.255 1.00 90.94 85 MET A N 1
ATOM 667 C CA . MET A 1 85 ? 11.151 -7.141 -19.415 1.00 90.94 85 MET A CA 1
ATOM 668 C C . MET A 1 85 ? 12.622 -6.735 -19.326 1.00 90.94 85 MET A C 1
ATOM 670 O O . MET A 1 85 ? 12.938 -5.540 -19.383 1.00 90.94 85 MET A O 1
ATOM 674 N N . ARG A 1 86 ? 13.525 -7.720 -19.271 1.00 89.69 86 ARG A N 1
ATOM 675 C CA . ARG A 1 86 ? 14.983 -7.482 -19.257 1.00 89.69 86 ARG A CA 1
ATOM 676 C C . ARG A 1 86 ? 15.510 -6.980 -20.595 1.00 89.69 86 ARG A C 1
ATOM 678 O O . ARG A 1 86 ? 16.423 -6.159 -20.632 1.00 89.69 86 ARG A O 1
ATOM 685 N N . GLY A 1 87 ? 14.935 -7.478 -21.688 1.00 90.56 87 GLY A N 1
ATOM 686 C CA . GLY A 1 87 ? 15.417 -7.229 -23.041 1.00 90.56 87 GLY A CA 1
ATOM 687 C C . GLY A 1 87 ? 15.182 -5.793 -23.511 1.00 90.56 87 GLY A C 1
ATOM 688 O O . GLY A 1 87 ? 14.044 -5.321 -23.563 1.00 90.56 87 GLY A O 1
ATOM 689 N N . HIS A 1 88 ? 16.256 -5.127 -23.921 1.00 94.31 88 HIS A N 1
ATOM 690 C CA . HIS A 1 88 ? 16.247 -3.806 -24.543 1.00 94.31 88 HIS A CA 1
ATOM 691 C C . HIS A 1 88 ? 16.940 -3.873 -25.910 1.00 94.31 88 HIS A C 1
ATOM 693 O O . HIS A 1 88 ? 17.865 -4.657 -26.106 1.00 94.31 88 HIS A O 1
ATOM 699 N N . TYR A 1 89 ? 16.492 -3.071 -26.878 1.00 95.06 89 TYR A N 1
ATOM 700 C CA . TYR A 1 89 ? 17.281 -2.847 -28.094 1.00 95.06 89 TYR A CA 1
ATOM 701 C C . TYR A 1 89 ? 18.434 -1.882 -27.781 1.00 95.06 89 TYR A C 1
ATOM 703 O O . TYR A 1 89 ? 18.300 -1.054 -26.880 1.00 95.06 89 TYR A O 1
ATOM 711 N N . THR A 1 90 ? 19.533 -1.955 -28.531 1.00 93.62 90 THR A N 1
ATOM 712 C CA . THR A 1 90 ? 20.828 -1.365 -28.148 1.00 93.62 90 THR A CA 1
ATOM 713 C C . THR A 1 90 ? 20.797 0.103 -27.713 1.00 93.62 90 THR A C 1
ATOM 715 O O . THR A 1 90 ? 21.185 0.391 -26.581 1.00 93.62 90 THR A O 1
ATOM 718 N N . PRO A 1 91 ? 20.250 1.050 -28.501 1.00 95.31 91 PRO A N 1
ATOM 719 C CA . PRO A 1 91 ? 20.120 2.427 -28.032 1.00 95.31 91 PRO A CA 1
ATOM 720 C C . PRO A 1 91 ? 19.360 2.571 -26.704 1.00 95.31 91 PRO A C 1
ATOM 722 O O . PRO A 1 91 ? 19.758 3.356 -25.847 1.00 95.31 91 PRO A O 1
ATOM 725 N N . LYS A 1 92 ? 18.282 1.801 -26.505 1.00 96.00 92 LYS A N 1
ATOM 726 C CA . LYS A 1 92 ? 17.481 1.854 -25.275 1.00 96.00 92 LYS A CA 1
ATOM 727 C C . LYS A 1 92 ? 18.206 1.235 -24.087 1.00 96.00 92 LYS A C 1
ATOM 729 O O . LYS A 1 92 ? 18.026 1.712 -22.975 1.00 96.00 92 LYS A O 1
ATOM 734 N N . PHE A 1 93 ? 19.002 0.191 -24.319 1.00 97.00 93 PHE A N 1
ATOM 735 C CA . PHE A 1 93 ? 19.831 -0.436 -23.294 1.00 97.00 93 PHE A CA 1
ATOM 736 C C . PHE A 1 93 ? 20.803 0.592 -22.694 1.00 97.00 93 PHE A C 1
ATOM 738 O O . PHE A 1 93 ? 20.721 0.867 -21.500 1.00 97.00 93 PHE A O 1
ATOM 745 N N . HIS A 1 94 ? 21.607 1.272 -23.522 1.00 96.38 94 HIS A N 1
ATOM 746 C CA . HIS A 1 94 ? 22.537 2.306 -23.040 1.00 96.38 94 HIS A CA 1
ATOM 747 C C . HIS A 1 94 ? 21.825 3.492 -22.372 1.00 96.38 94 HIS A C 1
ATOM 749 O O . HIS A 1 94 ? 22.266 3.973 -21.330 1.00 96.38 94 HIS A O 1
ATOM 755 N N . GLN A 1 95 ? 20.700 3.954 -22.931 1.00 97.12 95 GLN A N 1
ATOM 756 C CA . GLN A 1 95 ? 19.925 5.040 -22.319 1.00 97.12 95 GLN A CA 1
ATOM 757 C C . GLN A 1 95 ? 19.351 4.649 -20.953 1.00 97.12 95 GLN A C 1
ATOM 759 O O . GLN A 1 95 ? 19.300 5.491 -20.062 1.00 97.12 95 GLN A O 1
ATOM 764 N N . ALA A 1 96 ? 18.926 3.394 -20.783 1.00 96.50 96 ALA A N 1
ATOM 765 C CA . ALA A 1 96 ? 18.383 2.886 -19.527 1.00 96.50 96 ALA A CA 1
ATOM 766 C C . ALA A 1 96 ? 19.452 2.720 -18.438 1.00 96.50 96 ALA A C 1
ATOM 768 O O . ALA A 1 96 ? 19.137 2.918 -17.266 1.00 96.50 96 ALA A O 1
ATOM 769 N N . LEU A 1 97 ? 20.695 2.386 -18.815 1.00 96.12 97 LEU A N 1
ATOM 770 C CA . LEU A 1 97 ? 21.832 2.365 -17.886 1.00 96.12 97 LEU A CA 1
ATOM 771 C C . LEU A 1 97 ? 22.151 3.762 -17.344 1.00 96.12 97 LEU A C 1
ATOM 773 O O . LEU A 1 97 ? 22.497 3.898 -16.176 1.00 96.12 97 LEU A O 1
ATOM 777 N N . PHE A 1 98 ? 22.019 4.794 -18.182 1.00 95.56 98 PHE A N 1
ATOM 778 C CA . PHE A 1 98 ? 22.226 6.179 -17.760 1.00 95.56 98 PHE A CA 1
ATOM 779 C C . PHE A 1 98 ? 21.049 6.714 -16.932 1.00 95.56 98 PHE A C 1
ATOM 781 O O . PHE A 1 98 ? 21.246 7.298 -15.870 1.00 95.56 98 PHE A O 1
ATOM 788 N N . ASP A 1 99 ? 19.821 6.509 -17.411 1.00 95.12 99 ASP A N 1
ATOM 789 C CA . ASP A 1 99 ? 18.598 6.909 -16.723 1.00 95.12 99 ASP A CA 1
ATOM 790 C C . ASP A 1 99 ? 17.480 5.897 -16.998 1.00 95.12 99 ASP A C 1
ATOM 792 O O . ASP A 1 99 ? 16.958 5.771 -18.114 1.00 95.12 99 ASP A O 1
ATOM 796 N N . GLY A 1 100 ? 17.061 5.195 -15.944 1.00 93.88 100 GLY A N 1
ATOM 797 C CA . GLY A 1 100 ? 16.042 4.155 -16.015 1.00 93.88 100 GLY A CA 1
ATOM 798 C C . GLY A 1 100 ? 14.659 4.641 -16.464 1.00 93.88 100 GLY A C 1
ATOM 799 O O . GLY A 1 100 ? 13.817 3.811 -16.827 1.00 93.88 100 GLY A O 1
ATOM 800 N N . ILE A 1 101 ? 14.403 5.957 -16.538 1.00 94.81 101 ILE A N 1
ATOM 801 C CA . ILE A 1 101 ? 13.203 6.488 -17.203 1.00 94.81 101 ILE A CA 1
ATOM 802 C C . ILE A 1 101 ? 13.162 6.128 -18.697 1.00 94.81 101 ILE A C 1
ATOM 804 O O . ILE A 1 101 ? 12.076 6.006 -19.272 1.00 94.81 101 ILE A O 1
ATOM 808 N N . ASN A 1 102 ? 14.312 5.888 -19.326 1.00 96.00 102 ASN A N 1
ATOM 809 C CA . ASN A 1 102 ? 14.408 5.526 -20.741 1.00 96.00 102 ASN A CA 1
ATOM 810 C C . ASN A 1 102 ? 14.276 4.013 -20.982 1.00 96.00 102 ASN A C 1
ATOM 812 O O . ASN A 1 102 ? 14.121 3.574 -22.122 1.00 96.00 102 ASN A O 1
ATOM 816 N N . GLY A 1 103 ? 14.273 3.201 -19.921 1.00 94.88 103 GLY A N 1
ATOM 817 C CA . GLY A 1 103 ? 14.159 1.747 -20.005 1.00 94.88 103 GLY A CA 1
ATOM 818 C C . GLY A 1 103 ? 12.734 1.216 -20.171 1.00 94.88 103 GLY A C 1
ATOM 819 O O . GLY A 1 103 ? 11.766 1.939 -20.418 1.00 94.88 103 GLY A O 1
ATOM 820 N N . ASN A 1 104 ? 12.589 -0.100 -20.075 1.00 94.75 104 ASN A N 1
ATOM 821 C CA . ASN A 1 104 ? 11.303 -0.759 -19.881 1.00 94.75 104 ASN A CA 1
ATOM 822 C C . ASN A 1 104 ? 10.749 -0.415 -18.491 1.00 94.75 104 ASN A C 1
ATOM 824 O O . ASN A 1 104 ? 11.458 0.091 -17.624 1.00 94.75 104 ASN A O 1
ATOM 828 N N . ARG A 1 105 ? 9.448 -0.623 -18.292 1.00 95.69 105 ARG A N 1
ATOM 829 C CA . ARG A 1 105 ? 8.789 -0.299 -17.024 1.00 95.69 105 ARG A CA 1
ATOM 830 C C . ARG A 1 105 ? 8.645 -1.539 -16.158 1.00 95.69 105 ARG A C 1
ATOM 832 O O . ARG A 1 105 ? 8.421 -2.628 -16.682 1.00 95.69 105 ARG A O 1
ATOM 839 N N . ILE A 1 106 ? 8.711 -1.335 -14.848 1.00 95.75 106 ILE A N 1
ATOM 840 C CA . ILE A 1 106 ? 8.378 -2.360 -13.859 1.00 95.75 106 ILE A CA 1
ATOM 841 C C . ILE A 1 106 ? 6.870 -2.353 -13.625 1.00 95.75 106 ILE A C 1
ATOM 843 O O . ILE A 1 106 ? 6.271 -1.303 -13.384 1.00 95.75 106 ILE A O 1
ATOM 847 N N . HIS A 1 107 ? 6.245 -3.516 -13.703 1.00 94.81 107 HIS A N 1
ATOM 848 C CA . HIS A 1 107 ? 4.825 -3.698 -13.463 1.00 94.81 107 HIS A CA 1
ATOM 849 C C . HIS A 1 107 ? 4.601 -4.254 -12.063 1.00 94.81 107 HIS A C 1
ATOM 851 O O . HIS A 1 107 ? 5.173 -5.273 -11.692 1.00 94.81 107 HIS A O 1
ATOM 857 N N . VAL A 1 108 ? 3.749 -3.568 -11.310 1.00 93.88 108 VAL A N 1
ATOM 858 C CA . VAL A 1 108 ? 3.423 -3.883 -9.910 1.00 93.88 108 VAL A CA 1
ATOM 859 C C . VAL A 1 108 ? 1.959 -4.308 -9.728 1.00 93.88 108 VAL A C 1
ATOM 861 O O . VAL A 1 108 ? 1.509 -4.588 -8.625 1.00 93.88 108 VAL A O 1
ATOM 864 N N . ALA A 1 109 ? 1.209 -4.307 -10.830 1.00 93.38 109 ALA A N 1
ATOM 865 C CA . ALA A 1 109 ? -0.193 -4.689 -10.917 1.00 93.38 109 ALA A CA 1
ATOM 866 C C . ALA A 1 109 ? -0.493 -5.218 -12.324 1.00 93.38 109 ALA A C 1
ATOM 868 O O . ALA A 1 109 ? 0.177 -4.809 -13.286 1.00 93.38 109 ALA A O 1
ATOM 869 N N . TYR A 1 110 ? -1.531 -6.043 -12.459 1.00 90.81 110 TYR A N 1
ATOM 870 C CA . TYR A 1 110 ? -2.036 -6.545 -13.735 1.00 90.81 110 TYR A CA 1
ATOM 871 C C . TYR A 1 110 ? -2.758 -5.435 -14.518 1.00 90.81 110 TYR A C 1
ATOM 873 O O . TYR A 1 110 ? -3.980 -5.321 -14.559 1.00 90.81 110 TYR A O 1
ATOM 881 N N . CYS A 1 111 ? -1.970 -4.537 -15.112 1.00 93.38 111 CYS A N 1
ATOM 882 C CA . CYS A 1 111 ? -2.477 -3.388 -15.854 1.00 93.38 111 CYS A CA 1
ATOM 883 C C . CYS A 1 111 ? -2.757 -3.719 -17.327 1.00 93.38 111 CYS A C 1
ATOM 885 O O . CYS A 1 111 ? -2.279 -4.721 -17.858 1.00 93.38 111 CYS A O 1
ATOM 887 N N . GLN A 1 112 ? -3.436 -2.798 -18.019 1.00 92.62 112 GLN A N 1
ATOM 888 C CA . GLN A 1 112 ? -3.779 -2.909 -19.444 1.00 92.62 112 GLN A CA 1
ATOM 889 C C . GLN A 1 112 ? -2.599 -3.349 -20.326 1.00 92.62 112 GLN A C 1
ATOM 891 O O . GLN A 1 112 ? -2.771 -4.129 -21.256 1.00 92.62 112 GLN A O 1
ATOM 896 N N . LYS A 1 113 ? -1.375 -2.894 -20.028 1.00 93.56 113 LYS A N 1
ATOM 897 C CA . LYS A 1 113 ? -0.212 -3.282 -20.828 1.00 93.56 113 LYS A CA 1
ATOM 898 C C . LYS A 1 113 ? 0.163 -4.756 -20.667 1.00 93.56 113 LYS A C 1
ATOM 900 O O . LYS A 1 113 ? 0.576 -5.366 -21.647 1.00 93.56 113 LYS A O 1
ATOM 905 N N . LEU A 1 114 ? 0.035 -5.325 -19.468 1.00 90.94 114 LEU A N 1
ATOM 906 C CA . LEU A 1 114 ? 0.247 -6.763 -19.286 1.00 90.94 114 LEU A CA 1
ATOM 907 C C . LEU A 1 114 ? -0.864 -7.560 -19.965 1.00 90.94 114 LEU A C 1
ATOM 909 O O . LEU A 1 114 ? -0.574 -8.565 -20.600 1.00 90.94 114 LEU A O 1
ATOM 913 N N . GLU A 1 115 ? -2.102 -7.065 -19.933 1.00 89.62 115 GLU A N 1
ATOM 914 C CA . GLU A 1 115 ? -3.213 -7.681 -20.659 1.00 89.62 115 GLU A CA 1
ATOM 915 C C . GLU A 1 115 ? -2.973 -7.712 -22.181 1.00 89.62 115 GLU A C 1
ATOM 917 O O . GLU A 1 115 ? -3.169 -8.744 -22.821 1.00 89.62 115 GLU A O 1
ATOM 922 N N . GLU A 1 116 ? -2.473 -6.620 -22.768 1.00 91.81 116 GLU A N 1
ATOM 923 C CA . GLU A 1 116 ? -2.049 -6.585 -24.175 1.00 91.81 116 GLU A CA 1
ATOM 924 C C . GLU A 1 116 ? -0.943 -7.605 -24.473 1.00 91.81 116 GLU A C 1
ATOM 926 O O . GLU A 1 116 ? -1.010 -8.319 -25.473 1.00 91.81 116 GLU A O 1
ATOM 931 N N . MET A 1 117 ? 0.081 -7.678 -23.614 1.00 89.50 117 MET A N 1
ATOM 932 C CA . MET A 1 117 ? 1.202 -8.606 -23.793 1.00 89.50 117 MET A CA 1
ATOM 933 C C . MET A 1 117 ? 0.763 -10.065 -23.630 1.00 89.50 117 MET A C 1
ATOM 935 O O . MET A 1 117 ? 1.262 -10.919 -24.363 1.00 89.50 117 MET A O 1
ATOM 939 N N . LYS A 1 118 ? -0.213 -10.334 -22.750 1.00 85.00 118 LYS A N 1
ATOM 940 C CA . LYS A 1 118 ? -0.863 -11.642 -22.603 1.00 85.00 118 LYS A CA 1
ATOM 941 C C . LYS A 1 118 ? -1.583 -12.035 -23.888 1.00 85.00 118 LYS A C 1
ATOM 943 O O . LYS A 1 118 ? -1.310 -13.090 -24.444 1.00 85.00 118 LYS A O 1
ATOM 948 N N . ARG A 1 119 ? -2.457 -11.164 -24.409 1.00 88.06 119 ARG A N 1
ATOM 949 C CA . ARG A 1 119 ? -3.203 -11.423 -25.659 1.00 88.06 119 ARG A CA 1
ATOM 950 C C . ARG A 1 119 ? -2.281 -11.624 -26.863 1.00 88.06 119 ARG A C 1
ATOM 952 O O . ARG A 1 119 ? -2.634 -12.350 -27.783 1.00 88.06 119 ARG A O 1
ATOM 959 N N . ALA A 1 120 ? -1.109 -10.993 -26.854 1.00 88.19 120 ALA A N 1
ATOM 960 C CA . ALA A 1 120 ? -0.090 -11.153 -27.886 1.00 88.19 120 ALA A CA 1
ATOM 961 C C . ALA A 1 120 ? 0.808 -12.396 -27.705 1.00 88.19 120 ALA A C 1
ATOM 963 O O . ALA A 1 120 ? 1.700 -12.591 -28.529 1.00 88.19 120 ALA A O 1
ATOM 964 N N . GLY A 1 121 ? 0.631 -13.190 -26.639 1.00 84.94 121 GLY A N 1
ATOM 965 C CA . GLY A 1 121 ? 1.458 -14.367 -26.338 1.00 84.94 121 GLY A CA 1
ATOM 966 C C . GLY A 1 121 ? 2.919 -14.040 -26.006 1.00 84.94 121 GLY A C 1
ATOM 967 O O . GLY A 1 121 ? 3.800 -14.852 -26.258 1.00 84.94 121 GLY A O 1
ATOM 968 N N . LYS A 1 122 ? 3.196 -12.822 -25.517 1.00 84.00 122 LYS A N 1
ATOM 969 C CA . LYS A 1 122 ? 4.559 -12.322 -25.238 1.00 84.00 122 LYS A CA 1
ATOM 970 C C . LYS A 1 122 ? 4.861 -12.164 -23.755 1.00 84.00 122 LYS A C 1
ATOM 972 O O . LYS A 1 122 ? 5.962 -11.748 -23.406 1.00 84.00 122 LYS A O 1
ATOM 977 N N . LEU A 1 123 ? 3.874 -12.376 -22.893 1.00 80.25 123 LEU A N 1
ATOM 978 C CA . LEU A 1 123 ? 4.032 -12.144 -21.465 1.00 80.25 123 LEU A CA 1
ATOM 979 C C . LEU A 1 123 ? 5.016 -13.156 -20.872 1.00 80.25 123 LEU A C 1
ATOM 981 O O . LEU A 1 123 ? 6.007 -12.761 -20.270 1.00 80.25 123 LEU A O 1
ATOM 985 N N . ASP A 1 124 ? 4.813 -14.428 -21.177 1.00 71.69 124 ASP A N 1
ATOM 986 C CA . ASP A 1 124 ? 5.528 -15.557 -20.572 1.00 71.69 124 ASP A CA 1
ATOM 987 C C . ASP A 1 124 ? 6.963 -15.668 -21.102 1.00 71.69 124 ASP A C 1
ATOM 989 O O . ASP A 1 124 ? 7.893 -16.005 -20.375 1.00 71.69 124 ASP A O 1
ATOM 993 N N . SER A 1 125 ? 7.177 -15.291 -22.367 1.00 73.31 125 SER A N 1
ATOM 994 C CA . SER A 1 125 ? 8.489 -15.367 -23.016 1.00 73.31 125 SER A CA 1
ATOM 995 C C . SER A 1 125 ? 9.410 -14.172 -22.739 1.00 73.31 125 SER A C 1
ATOM 997 O O . SER A 1 125 ? 10.612 -14.269 -22.976 1.00 73.31 125 SER A O 1
ATOM 9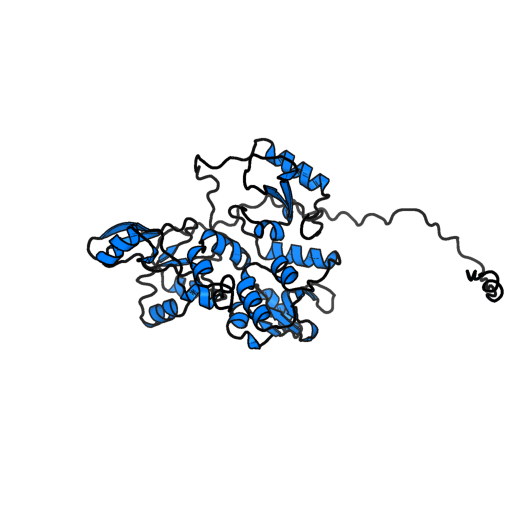99 N N . GLU A 1 126 ? 8.875 -13.022 -22.310 1.00 80.62 126 GLU A N 1
ATOM 1000 C CA . GLU A 1 126 ? 9.646 -11.766 -22.218 1.00 80.62 126 GLU A CA 1
ATOM 1001 C C . GLU A 1 126 ? 9.696 -11.156 -20.814 1.00 80.62 126 GLU A C 1
ATOM 1003 O O . GLU A 1 126 ? 10.578 -10.330 -20.548 1.00 80.62 126 GLU A O 1
ATOM 1008 N N . TYR A 1 127 ? 8.760 -11.510 -19.928 1.00 85.94 127 TYR A N 1
ATOM 1009 C CA . TYR A 1 127 ? 8.705 -10.963 -18.576 1.00 85.94 127 TYR A CA 1
ATOM 1010 C C . TYR A 1 127 ? 9.352 -11.891 -17.553 1.00 85.94 127 TYR A C 1
ATOM 1012 O O . TYR A 1 127 ? 9.362 -13.109 -17.678 1.00 85.94 127 TYR A O 1
ATOM 1020 N N . PHE A 1 128 ? 9.898 -11.267 -16.516 1.00 83.56 128 PHE A N 1
ATOM 1021 C CA . PHE A 1 128 ? 10.575 -11.922 -15.410 1.00 83.56 128 PHE A CA 1
ATOM 1022 C C . PHE A 1 128 ? 10.042 -11.389 -14.090 1.00 83.56 128 PHE A C 1
ATOM 1024 O O . PHE A 1 128 ? 9.715 -10.202 -13.982 1.00 83.56 128 PHE A O 1
ATOM 1031 N N . PHE A 1 129 ? 10.033 -12.257 -13.083 1.00 83.38 129 PHE A N 1
ATOM 1032 C CA . PHE A 1 129 ? 9.738 -11.880 -11.710 1.00 83.38 129 PHE A CA 1
ATOM 1033 C C . PHE A 1 129 ? 10.866 -11.076 -11.077 1.00 83.38 129 PHE A C 1
ATOM 1035 O O . PHE A 1 129 ? 12.045 -11.247 -11.405 1.00 83.38 129 PHE A O 1
ATOM 1042 N N . SER A 1 130 ? 10.490 -10.211 -10.141 1.00 82.88 130 SER A N 1
ATOM 1043 C CA . SER A 1 130 ? 11.417 -9.592 -9.205 1.00 82.88 130 SER A CA 1
ATOM 1044 C C . SER A 1 130 ? 10.722 -9.240 -7.897 1.00 82.88 130 SER A C 1
ATOM 1046 O O . SER A 1 130 ? 9.565 -8.815 -7.891 1.00 82.88 130 SER A O 1
ATOM 1048 N N . GLN A 1 131 ? 11.473 -9.352 -6.805 1.00 79.25 131 GLN A N 1
ATOM 1049 C CA . GLN A 1 131 ? 11.127 -8.820 -5.485 1.00 79.25 131 GLN A CA 1
ATOM 1050 C C . GLN A 1 131 ? 12.150 -7.772 -5.015 1.00 79.25 131 GLN A C 1
ATOM 1052 O O . GLN A 1 131 ? 12.223 -7.444 -3.833 1.00 79.25 131 GLN A O 1
ATOM 1057 N N . SER A 1 132 ? 12.944 -7.224 -5.946 1.00 82.06 132 SER A N 1
ATOM 1058 C CA . SER A 1 132 ? 13.975 -6.227 -5.649 1.00 82.06 132 SER A CA 1
ATOM 1059 C C . SER A 1 132 ? 13.357 -4.966 -5.040 1.00 82.06 132 SER A C 1
ATOM 1061 O O . SER A 1 132 ? 12.682 -4.185 -5.715 1.00 82.06 132 SER A O 1
ATOM 1063 N N . LEU A 1 133 ? 13.618 -4.751 -3.748 1.00 81.56 133 LEU A N 1
ATOM 1064 C CA . LEU A 1 133 ? 13.186 -3.554 -3.017 1.00 81.56 133 LEU A CA 1
ATOM 1065 C C . LEU A 1 133 ? 14.076 -2.338 -3.321 1.00 81.56 133 LEU A C 1
ATOM 1067 O O . LEU A 1 133 ? 13.653 -1.198 -3.127 1.00 81.56 133 LEU A O 1
ATOM 1071 N N . GLU A 1 134 ? 15.302 -2.578 -3.795 1.00 81.50 134 GLU A N 1
ATOM 1072 C CA . GLU A 1 134 ? 16.337 -1.561 -4.031 1.00 81.50 134 GLU A CA 1
ATOM 1073 C C . GLU A 1 134 ? 16.130 -0.789 -5.340 1.00 81.50 134 GLU A C 1
ATOM 1075 O O . GLU A 1 134 ? 16.746 0.252 -5.557 1.00 81.50 134 GLU A O 1
ATOM 1080 N N . GLY A 1 135 ? 15.246 -1.281 -6.213 1.00 83.81 135 GLY A N 1
ATOM 1081 C CA . GLY A 1 135 ? 14.926 -0.635 -7.483 1.00 83.81 135 GLY A CA 1
ATOM 1082 C C . GLY A 1 135 ? 16.026 -0.735 -8.537 1.00 83.81 135 GLY A C 1
ATOM 1083 O O . GLY A 1 135 ? 15.985 0.008 -9.512 1.00 83.81 135 GLY A O 1
ATOM 1084 N N . GLN A 1 136 ? 16.985 -1.643 -8.354 1.00 88.44 136 GLN A N 1
ATOM 1085 C CA . GLN A 1 136 ? 18.004 -1.992 -9.341 1.00 88.44 136 GLN A CA 1
ATOM 1086 C C . GLN A 1 136 ? 17.614 -3.299 -10.030 1.00 88.44 136 GLN A C 1
ATOM 1088 O O . GLN A 1 136 ? 17.331 -4.296 -9.362 1.00 88.44 136 GLN A O 1
ATOM 1093 N N . PHE A 1 137 ? 17.605 -3.292 -11.365 1.00 90.19 137 PHE A N 1
ATOM 1094 C CA . PHE A 1 137 ? 17.146 -4.420 -12.174 1.00 90.19 137 PHE A CA 1
ATOM 1095 C C . PHE A 1 137 ? 18.155 -4.781 -13.256 1.00 90.19 137 PHE A C 1
ATOM 1097 O O . PHE A 1 137 ? 18.668 -3.904 -13.950 1.00 90.19 137 PHE A O 1
ATOM 1104 N N . LEU A 1 138 ? 18.378 -6.082 -13.437 1.00 91.19 138 LEU A N 1
ATOM 1105 C CA . LEU A 1 138 ? 19.224 -6.607 -14.500 1.00 91.19 138 LEU A CA 1
ATOM 1106 C C . LEU A 1 138 ? 18.548 -6.414 -15.862 1.00 91.19 138 LEU A C 1
ATOM 1108 O O . LEU A 1 138 ? 17.513 -7.018 -16.146 1.00 91.19 138 LEU A O 1
ATOM 1112 N N . ILE A 1 139 ? 19.155 -5.615 -16.730 1.00 93.62 139 ILE A N 1
ATOM 1113 C CA . ILE A 1 139 ? 18.735 -5.437 -18.119 1.00 93.62 139 ILE A CA 1
ATOM 1114 C C . ILE A 1 139 ? 19.755 -6.050 -19.071 1.00 93.62 139 ILE A C 1
ATOM 1116 O O . ILE A 1 139 ? 20.929 -6.194 -18.736 1.00 93.62 139 ILE A O 1
ATOM 1120 N N . VAL A 1 140 ? 19.287 -6.436 -20.258 1.00 93.44 140 VAL A N 1
ATOM 1121 C CA . VAL A 1 140 ? 20.098 -7.120 -21.268 1.00 93.44 140 VAL A CA 1
ATOM 1122 C C . VAL A 1 140 ? 19.857 -6.501 -22.640 1.00 93.44 140 VAL A C 1
ATOM 1124 O O . VAL A 1 140 ? 18.705 -6.316 -23.047 1.00 93.44 140 VAL A O 1
ATOM 1127 N N . ASP A 1 141 ? 20.929 -6.220 -23.370 1.00 95.38 141 ASP A N 1
ATOM 1128 C CA . ASP A 1 141 ? 20.873 -5.887 -24.790 1.00 95.38 141 ASP A CA 1
ATOM 1129 C C . ASP A 1 141 ? 20.489 -7.133 -25.604 1.00 95.38 141 ASP A C 1
ATOM 1131 O O . ASP A 1 141 ? 21.111 -8.194 -25.514 1.00 95.38 141 ASP A O 1
ATOM 1135 N N . ARG A 1 142 ? 19.436 -7.029 -26.417 1.00 91.88 142 ARG A N 1
ATOM 1136 C CA . ARG A 1 142 ? 18.920 -8.160 -27.203 1.00 91.88 142 ARG A CA 1
ATOM 1137 C C . ARG A 1 142 ? 19.878 -8.645 -28.296 1.00 91.88 142 ARG A C 1
ATOM 1139 O O . ARG A 1 142 ? 19.784 -9.810 -28.670 1.00 91.88 142 ARG A O 1
ATOM 1146 N N . ILE A 1 143 ? 20.752 -7.778 -28.802 1.00 93.00 143 ILE A N 1
ATOM 1147 C CA . ILE A 1 143 ? 21.691 -8.042 -29.896 1.00 93.00 143 ILE A CA 1
ATOM 1148 C C . ILE A 1 143 ? 23.072 -8.376 -29.334 1.00 93.00 143 ILE A C 1
ATOM 1150 O O . ILE A 1 143 ? 23.584 -9.462 -29.587 1.00 93.00 143 ILE A O 1
ATOM 1154 N N . THR A 1 144 ? 23.672 -7.464 -28.563 1.00 94.06 144 THR A N 1
ATOM 1155 C CA . THR A 1 144 ? 25.051 -7.625 -28.066 1.00 94.06 144 THR A CA 1
ATOM 1156 C C . THR A 1 144 ? 25.137 -8.586 -26.884 1.00 94.06 144 THR A C 1
ATOM 1158 O O . THR A 1 144 ? 26.225 -9.060 -26.567 1.00 94.06 144 THR A O 1
ATOM 1161 N N . ARG A 1 145 ? 23.996 -8.894 -26.244 1.00 93.25 145 ARG A N 1
ATOM 1162 C CA . ARG A 1 145 ? 23.892 -9.703 -25.015 1.00 93.25 145 ARG A CA 1
ATOM 1163 C C . ARG A 1 145 ? 24.610 -9.090 -23.812 1.00 93.25 145 ARG A C 1
ATOM 1165 O O . ARG A 1 145 ? 24.763 -9.764 -22.794 1.00 93.25 145 ARG A O 1
ATOM 1172 N N . GLU A 1 146 ? 24.991 -7.819 -23.912 1.00 94.12 146 GLU A N 1
ATOM 1173 C CA . GLU A 1 146 ? 25.532 -7.039 -22.807 1.00 94.12 146 GLU A CA 1
ATOM 1174 C C . GLU A 1 146 ? 24.512 -6.941 -21.671 1.00 94.12 146 GLU A C 1
ATOM 1176 O O . GLU A 1 146 ? 23.302 -6.885 -21.907 1.00 94.12 146 GLU A O 1
ATOM 1181 N N . GLN A 1 147 ? 25.002 -6.952 -20.434 1.00 94.88 147 GLN A N 1
ATOM 1182 C CA . GLN A 1 147 ? 24.185 -6.899 -19.230 1.00 94.88 147 GLN A CA 1
ATOM 1183 C C . GLN A 1 147 ? 24.564 -5.687 -18.389 1.00 94.88 147 GLN A C 1
ATOM 1185 O O . GLN A 1 147 ? 25.731 -5.312 -18.321 1.00 94.88 147 GLN A O 1
ATOM 1190 N N . GLY A 1 148 ? 23.588 -5.115 -17.695 1.00 92.88 148 GLY A N 1
ATOM 1191 C CA . GLY A 1 148 ? 23.848 -4.074 -16.710 1.00 92.88 148 GLY A CA 1
ATOM 1192 C C . GLY A 1 148 ? 22.684 -3.892 -15.749 1.00 92.88 148 GLY A C 1
ATOM 1193 O O . GLY A 1 148 ? 21.576 -4.366 -16.000 1.00 92.88 148 GLY A O 1
ATOM 1194 N N . MET A 1 149 ? 22.947 -3.222 -14.632 1.00 93.81 149 ME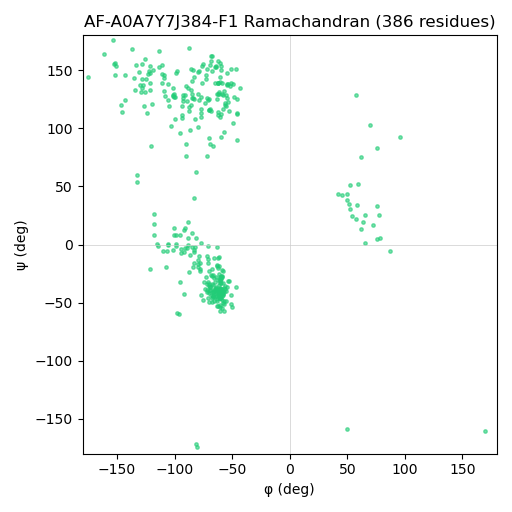T A N 1
ATOM 1195 C CA . MET A 1 149 ? 21.926 -2.883 -13.642 1.00 93.81 149 MET A CA 1
ATOM 1196 C C . MET A 1 149 ? 21.369 -1.494 -13.946 1.00 93.81 149 MET A C 1
ATOM 1198 O O . MET A 1 149 ? 22.134 -0.548 -14.123 1.00 93.81 149 MET A O 1
ATOM 1202 N N . ALA A 1 150 ? 20.045 -1.372 -14.017 1.00 94.25 150 ALA A N 1
ATOM 1203 C CA . ALA A 1 150 ? 19.362 -0.112 -14.286 1.00 94.25 150 ALA A CA 1
ATOM 1204 C C . ALA A 1 150 ? 18.279 0.184 -13.243 1.00 94.25 150 ALA A C 1
ATOM 1206 O O . ALA A 1 150 ? 17.518 -0.700 -12.836 1.00 94.25 150 ALA A O 1
ATOM 1207 N N . ALA A 1 151 ? 18.152 1.464 -12.887 1.00 94.56 151 ALA A N 1
ATOM 1208 C CA . ALA A 1 151 ? 17.140 1.977 -11.965 1.00 94.56 151 ALA A CA 1
ATOM 1209 C C . ALA A 1 151 ? 15.778 2.194 -12.658 1.00 94.56 151 ALA A C 1
ATOM 1211 O O . ALA A 1 151 ? 15.296 3.323 -12.797 1.00 94.56 151 ALA A O 1
ATOM 1212 N N . LEU A 1 152 ? 15.177 1.117 -13.174 1.00 95.19 152 LEU A N 1
ATOM 1213 C CA . LEU A 1 152 ? 13.947 1.180 -13.972 1.00 95.19 152 LEU A CA 1
ATOM 1214 C C . LEU A 1 152 ? 12.764 1.775 -13.191 1.00 95.19 152 LEU A C 1
ATOM 1216 O O . LEU A 1 152 ? 12.529 1.467 -12.023 1.00 95.19 152 LEU A O 1
ATOM 1220 N N . LYS A 1 153 ? 11.960 2.601 -13.870 1.00 96.12 153 LYS A N 1
ATOM 1221 C CA . LYS A 1 153 ? 10.773 3.236 -13.275 1.00 96.12 153 LYS A CA 1
ATOM 1222 C C . LYS A 1 153 ? 9.528 2.346 -13.347 1.00 96.12 153 LYS A C 1
ATOM 1224 O O . LYS A 1 153 ? 9.336 1.570 -14.289 1.00 96.12 153 LYS A O 1
ATOM 1229 N N . VAL A 1 154 ? 8.631 2.526 -12.379 1.00 97.19 154 VAL A N 1
ATOM 1230 C CA . VAL A 1 154 ? 7.316 1.869 -12.327 1.00 97.19 154 VAL A CA 1
ATOM 1231 C C . VAL A 1 154 ? 6.448 2.204 -13.546 1.00 97.19 154 VAL A C 1
ATOM 1233 O O . VAL A 1 154 ? 6.539 3.272 -14.151 1.00 97.19 154 VAL A O 1
ATOM 1236 N N . CYS A 1 155 ? 5.569 1.292 -13.936 1.00 97.56 155 CYS A N 1
ATOM 1237 C CA . CYS A 1 155 ? 4.613 1.505 -15.006 1.00 97.56 155 CYS A CA 1
ATOM 1238 C C . CYS A 1 155 ? 3.487 2.449 -14.559 1.00 97.56 155 CYS A C 1
ATOM 1240 O O . CYS A 1 155 ? 2.720 2.144 -13.645 1.00 97.56 155 CYS A O 1
ATOM 1242 N N . LYS A 1 156 ? 3.316 3.572 -15.270 1.00 97.12 156 LYS A N 1
ATOM 1243 C CA . LYS A 1 156 ? 2.245 4.552 -14.999 1.00 97.12 156 LYS A CA 1
ATOM 1244 C C . LYS A 1 156 ? 0.842 3.942 -15.095 1.00 97.12 156 LYS A C 1
ATOM 1246 O O . LYS A 1 156 ? -0.065 4.416 -14.425 1.00 97.12 156 LYS A O 1
ATOM 1251 N N . LEU A 1 157 ? 0.649 2.899 -15.908 1.00 96.94 157 LEU A N 1
ATOM 1252 C CA . LEU A 1 157 ? -0.635 2.196 -16.002 1.00 96.94 157 LEU A CA 1
ATOM 1253 C C . LEU A 1 157 ? -0.940 1.384 -14.737 1.00 96.94 157 LEU A C 1
ATOM 1255 O O . LEU A 1 157 ? -2.097 1.326 -14.340 1.00 96.94 157 LEU A O 1
ATOM 1259 N N . CYS A 1 158 ? 0.076 0.824 -14.069 1.00 96.88 158 CYS A N 1
ATOM 1260 C CA . CYS A 1 158 ? -0.106 0.177 -12.767 1.00 96.88 158 CYS A CA 1
ATOM 1261 C C . CYS A 1 158 ? -0.493 1.207 -11.697 1.00 96.88 158 CYS A C 1
ATOM 1263 O O . CYS A 1 158 ? -1.442 0.980 -10.955 1.00 96.88 158 CYS A O 1
ATOM 1265 N N . LEU A 1 159 ? 0.167 2.375 -11.675 1.00 97.19 159 LEU A N 1
ATOM 1266 C CA . LEU A 1 159 ? -0.191 3.452 -10.741 1.00 97.19 159 LEU A CA 1
ATOM 1267 C C . LEU A 1 159 ? -1.634 3.935 -10.937 1.00 97.19 159 LEU A C 1
ATOM 1269 O O . LEU A 1 159 ? -2.340 4.154 -9.956 1.00 97.19 159 LEU A O 1
ATOM 1273 N N . ARG A 1 160 ? -2.087 4.066 -12.194 1.00 95.56 160 ARG A N 1
ATOM 1274 C CA . ARG A 1 160 ? -3.488 4.402 -12.502 1.00 95.56 160 ARG A CA 1
ATOM 1275 C C . ARG A 1 160 ? -4.449 3.324 -12.024 1.00 95.56 160 ARG A C 1
ATOM 1277 O O . ARG A 1 160 ? -5.428 3.661 -11.374 1.00 95.56 160 ARG A O 1
ATOM 1284 N N . LYS A 1 161 ? -4.161 2.059 -12.344 1.00 94.31 161 LYS A N 1
ATOM 1285 C CA . LYS A 1 161 ? -5.024 0.916 -12.029 1.00 94.31 161 LYS A CA 1
ATOM 1286 C C . LYS A 1 161 ? -5.286 0.800 -10.524 1.00 94.31 161 LYS A C 1
ATOM 1288 O O . LYS A 1 161 ? -6.428 0.661 -10.121 1.00 94.31 161 LYS A O 1
ATOM 1293 N N . LEU A 1 162 ? -4.246 0.974 -9.709 1.00 95.25 162 LEU A N 1
ATOM 1294 C CA . LEU A 1 162 ? -4.345 0.926 -8.246 1.00 95.25 162 LEU A CA 1
ATOM 1295 C C . LEU A 1 162 ? -4.800 2.249 -7.603 1.00 95.25 162 LEU A C 1
ATOM 1297 O O . LEU A 1 162 ? -4.902 2.335 -6.381 1.00 95.25 162 LEU A O 1
ATOM 1301 N N . ASN A 1 163 ? -4.967 3.311 -8.400 1.00 96.12 163 ASN A N 1
ATOM 1302 C CA . ASN A 1 163 ? -5.019 4.696 -7.929 1.00 96.12 163 ASN A CA 1
ATOM 1303 C C . ASN A 1 163 ? -3.957 4.987 -6.844 1.00 96.12 163 ASN A C 1
ATOM 1305 O O . ASN A 1 163 ? -4.251 5.595 -5.815 1.00 96.12 163 ASN A O 1
ATOM 1309 N N . TYR A 1 164 ? -2.725 4.508 -7.046 1.00 96.62 164 TYR A N 1
ATOM 1310 C CA . TYR A 1 164 ? -1.668 4.524 -6.029 1.00 96.62 164 TYR A CA 1
ATOM 1311 C C . TYR A 1 164 ? -1.426 5.948 -5.514 1.00 96.62 164 TYR A C 1
ATOM 1313 O O . TYR A 1 164 ? -1.132 6.838 -6.307 1.00 96.62 164 TYR A O 1
ATOM 1321 N N . GLU A 1 165 ? -1.566 6.184 -4.205 1.00 94.38 165 GLU A N 1
ATOM 1322 C CA . GLU A 1 165 ? -1.456 7.532 -3.610 1.00 94.38 165 GLU A CA 1
ATOM 1323 C C . GLU A 1 165 ? -2.393 8.579 -4.252 1.00 94.38 165 GLU A C 1
ATOM 1325 O O . GLU A 1 165 ? -2.132 9.782 -4.214 1.00 94.38 165 GLU A O 1
ATOM 1330 N N . GLY A 1 166 ? -3.503 8.150 -4.855 1.00 95.12 166 GLY A N 1
ATOM 1331 C CA . GLY A 1 166 ? -4.404 9.037 -5.583 1.00 95.12 166 GLY A CA 1
ATOM 1332 C C . GLY A 1 166 ? -3.859 9.442 -6.954 1.00 95.12 166 GLY A C 1
ATOM 1333 O O . GLY A 1 166 ? -4.098 10.565 -7.390 1.00 95.12 166 GLY A O 1
ATOM 1334 N N . TYR A 1 167 ? -3.108 8.565 -7.633 1.00 96.38 167 TYR A N 1
ATOM 1335 C CA . TYR A 1 167 ? -2.476 8.841 -8.931 1.00 96.38 167 TYR A CA 1
ATOM 1336 C C . TYR A 1 167 ? -3.431 9.376 -10.008 1.00 96.38 167 TYR A C 1
ATOM 1338 O O . TYR A 1 167 ? -3.004 10.130 -10.877 1.00 96.38 167 TYR A O 1
ATOM 1346 N N . VAL A 1 168 ? -4.707 8.985 -9.988 1.00 93.81 168 VAL A N 1
ATOM 1347 C CA . VAL A 1 168 ? -5.736 9.505 -10.910 1.00 93.81 168 VAL A CA 1
ATOM 1348 C C . VAL A 1 168 ? -6.700 10.480 -10.238 1.00 93.81 168 VAL A C 1
ATOM 1350 O O . VAL A 1 168 ? -7.593 11.007 -10.895 1.00 93.81 168 VAL A O 1
ATOM 1353 N N . THR A 1 169 ? -6.513 10.760 -8.948 1.00 92.94 169 THR A N 1
ATOM 1354 C CA . THR A 1 169 ? -7.336 11.701 -8.192 1.00 92.94 169 THR A CA 1
ATOM 1355 C C . THR A 1 169 ? -6.918 13.147 -8.503 1.00 92.94 169 THR A C 1
ATOM 1357 O O . THR A 1 169 ? -5.752 13.514 -8.304 1.00 92.94 169 THR A O 1
ATOM 1360 N N . PRO A 1 170 ? -7.847 14.010 -8.956 1.00 92.00 170 PRO A N 1
ATOM 1361 C CA . PRO A 1 170 ? -7.544 15.412 -9.232 1.00 92.00 170 PRO A CA 1
ATOM 1362 C C . PRO A 1 170 ? -6.924 16.136 -8.028 1.00 92.00 170 PRO A C 1
ATOM 1364 O O . PRO A 1 170 ? -7.365 15.978 -6.891 1.00 92.00 170 PRO A O 1
ATOM 1367 N N . GLY A 1 171 ? -5.892 16.947 -8.284 1.00 88.75 171 GLY A N 1
ATOM 1368 C CA . GLY A 1 171 ? -5.203 17.752 -7.264 1.00 88.75 171 GLY A CA 1
ATOM 1369 C C . GLY A 1 171 ? -4.054 17.057 -6.518 1.00 88.75 171 GLY A C 1
ATOM 1370 O O . GLY A 1 171 ? -3.344 17.725 -5.773 1.00 88.75 171 GLY A O 1
ATOM 1371 N N . ARG A 1 172 ? -3.809 15.755 -6.730 1.00 87.62 172 ARG A N 1
ATOM 1372 C CA . ARG A 1 172 ? -2.730 15.008 -6.043 1.00 87.62 172 ARG A CA 1
ATOM 1373 C C . ARG A 1 172 ? -1.337 15.140 -6.674 1.00 87.62 172 ARG A C 1
ATOM 1375 O O . ARG A 1 172 ? -0.347 14.854 -6.011 1.00 87.62 172 ARG A O 1
ATOM 1382 N N . GLY A 1 173 ? -1.247 15.609 -7.920 1.00 87.88 173 GLY A N 1
ATOM 1383 C CA . GLY A 1 173 ? 0.025 15.831 -8.619 1.00 87.88 173 GLY A CA 1
ATOM 1384 C C . GLY A 1 173 ? 0.671 14.535 -9.119 1.00 87.88 173 GLY A C 1
ATOM 1385 O O . GLY A 1 173 ? 1.590 13.998 -8.506 1.00 87.88 173 GLY A O 1
ATOM 1386 N N . THR A 1 174 ? 0.234 14.051 -10.283 1.00 90.56 174 THR A N 1
ATOM 1387 C CA . THR A 1 174 ? 0.659 12.753 -10.845 1.00 90.56 174 THR A CA 1
ATOM 1388 C C . THR A 1 174 ? 2.164 12.647 -11.107 1.00 90.56 174 THR A C 1
ATOM 1390 O O . THR A 1 174 ? 2.715 11.552 -11.045 1.00 90.56 174 THR A O 1
ATOM 1393 N N . GLY A 1 175 ? 2.828 13.767 -11.424 1.00 91.75 175 GLY A N 1
ATOM 1394 C CA . GLY A 1 175 ? 4.284 13.824 -11.604 1.00 91.75 175 GLY A CA 1
ATOM 1395 C C . GLY A 1 175 ? 5.016 13.491 -10.307 1.00 91.75 175 GLY A C 1
ATOM 1396 O O . GLY A 1 175 ? 5.761 12.522 -10.263 1.00 91.75 175 GLY A O 1
ATOM 1397 N N . LYS A 1 176 ? 4.665 14.189 -9.220 1.00 94.50 176 LYS A N 1
ATOM 1398 C CA . LYS A 1 176 ? 5.243 13.976 -7.889 1.00 94.50 176 LYS A CA 1
ATOM 1399 C C . LYS A 1 176 ? 5.117 12.521 -7.426 1.00 94.50 176 LYS A C 1
ATOM 1401 O O . LYS A 1 176 ? 6.109 11.922 -7.038 1.00 94.50 176 LYS A O 1
ATOM 1406 N N . ILE A 1 177 ? 3.924 11.930 -7.541 1.00 96.19 177 ILE A N 1
ATOM 1407 C CA . ILE A 1 177 ? 3.696 10.526 -7.149 1.00 96.19 177 ILE A CA 1
ATOM 1408 C C . ILE A 1 177 ? 4.566 9.562 -7.968 1.00 96.19 177 ILE A C 1
ATOM 1410 O O . ILE A 1 177 ? 5.048 8.565 -7.440 1.00 96.19 177 ILE A O 1
ATOM 1414 N N . PHE A 1 178 ? 4.752 9.834 -9.262 1.00 96.38 178 PHE A N 1
ATOM 1415 C CA . PHE A 1 178 ? 5.596 9.008 -10.123 1.00 96.38 178 PHE A CA 1
ATOM 1416 C C . PHE A 1 178 ? 7.084 9.145 -9.778 1.00 96.38 178 PHE A C 1
ATOM 1418 O O . PHE A 1 178 ? 7.797 8.142 -9.759 1.00 96.38 178 PHE A O 1
ATOM 1425 N N . ASP A 1 179 ? 7.539 10.366 -9.509 1.00 93.94 179 ASP A N 1
ATOM 1426 C CA . ASP A 1 179 ? 8.947 10.665 -9.252 1.00 93.94 179 ASP A CA 1
ATOM 1427 C C . ASP A 1 179 ? 9.396 10.166 -7.870 1.00 93.94 179 ASP A C 1
ATOM 1429 O O . ASP A 1 179 ? 10.493 9.619 -7.750 1.00 93.94 179 ASP A O 1
ATOM 1433 N N . GLU A 1 180 ? 8.526 10.277 -6.860 1.00 94.06 180 GLU A N 1
ATOM 1434 C CA . GLU A 1 180 ? 8.763 9.839 -5.473 1.00 94.06 180 GLU A CA 1
ATOM 1435 C C . GLU A 1 180 ? 8.457 8.349 -5.234 1.00 94.06 180 GLU A C 1
ATOM 1437 O O . GLU A 1 180 ? 8.648 7.844 -4.126 1.00 94.06 180 GLU A O 1
ATOM 1442 N N . PHE A 1 181 ? 7.973 7.622 -6.246 1.00 95.31 181 PHE A N 1
ATOM 1443 C CA . PHE A 1 181 ? 7.662 6.202 -6.108 1.00 95.31 181 PHE A CA 1
ATOM 1444 C C . PHE A 1 181 ? 8.911 5.383 -5.750 1.00 95.31 181 PHE A C 1
ATOM 1446 O O . PHE A 1 181 ? 9.935 5.447 -6.434 1.00 95.31 181 PHE A O 1
ATOM 1453 N N . THR A 1 182 ? 8.784 4.526 -4.735 1.00 93.38 182 THR A N 1
ATOM 1454 C CA . THR A 1 182 ? 9.791 3.526 -4.364 1.00 93.38 182 THR A CA 1
ATOM 1455 C C . THR A 1 182 ? 9.167 2.136 -4.340 1.00 93.38 182 THR A C 1
ATOM 1457 O O . THR A 1 182 ? 8.026 1.961 -3.906 1.00 93.38 182 THR A O 1
ATOM 1460 N N . PHE A 1 183 ? 9.924 1.128 -4.779 1.00 91.69 183 PHE A N 1
ATOM 1461 C CA . PHE A 1 183 ? 9.472 -0.262 -4.703 1.00 91.69 183 PHE A CA 1
ATOM 1462 C C . PHE A 1 183 ? 9.319 -0.698 -3.250 1.00 91.69 183 PHE A C 1
ATOM 1464 O O . PHE A 1 183 ? 8.268 -1.208 -2.890 1.00 91.69 183 PHE A O 1
ATOM 1471 N N . GLN A 1 184 ? 10.284 -0.383 -2.382 1.00 90.06 184 GLN A N 1
ATOM 1472 C CA . GLN A 1 184 ? 10.158 -0.651 -0.949 1.00 90.06 184 GLN A CA 1
ATOM 1473 C C . GLN A 1 184 ? 8.840 -0.117 -0.355 1.00 90.06 184 GLN A C 1
ATOM 1475 O O . GLN A 1 184 ? 8.099 -0.888 0.250 1.00 90.06 184 GLN A O 1
ATOM 1480 N N . GLY A 1 185 ? 8.504 1.160 -0.578 1.00 91.06 185 GLY A N 1
ATOM 1481 C CA . GLY A 1 185 ? 7.267 1.744 -0.050 1.00 91.06 185 GLY A CA 1
ATOM 1482 C C . GLY A 1 185 ? 6.001 1.134 -0.659 1.00 91.06 185 GLY A C 1
ATOM 1483 O O . GLY A 1 185 ? 4.966 1.056 0.002 1.00 91.06 185 GLY A O 1
ATOM 1484 N N . PHE A 1 186 ? 6.075 0.659 -1.905 1.00 93.25 186 PHE A N 1
ATOM 1485 C CA . PHE A 1 186 ? 4.994 -0.098 -2.527 1.00 93.25 186 PHE A CA 1
ATOM 1486 C C . PHE A 1 186 ? 4.772 -1.452 -1.837 1.00 93.25 186 PHE A C 1
ATOM 1488 O O . PHE A 1 186 ? 3.637 -1.753 -1.470 1.00 93.25 186 PHE A O 1
ATOM 1495 N N . PHE A 1 187 ? 5.832 -2.234 -1.607 1.00 90.62 187 PHE A N 1
ATOM 1496 C CA . PHE A 1 187 ? 5.712 -3.525 -0.923 1.00 90.62 187 PHE A CA 1
ATOM 1497 C C . PHE A 1 187 ? 5.227 -3.367 0.522 1.00 90.62 187 PHE A C 1
ATOM 1499 O O . PHE A 1 187 ? 4.370 -4.115 0.983 1.00 90.62 187 PHE A O 1
ATOM 1506 N N . GLU A 1 188 ? 5.732 -2.362 1.244 1.00 91.12 188 GLU A N 1
ATOM 1507 C CA . GLU A 1 188 ? 5.301 -2.074 2.618 1.00 91.12 188 GLU A CA 1
ATOM 1508 C C . GLU A 1 188 ? 3.805 -1.751 2.668 1.00 91.12 188 GLU A C 1
ATOM 1510 O O . GLU A 1 188 ? 3.069 -2.317 3.482 1.00 91.12 188 GLU A O 1
ATOM 1515 N N . LYS A 1 189 ? 3.341 -0.898 1.745 1.00 92.94 189 LYS A N 1
ATOM 1516 C CA . LYS A 1 189 ? 1.945 -0.462 1.660 1.00 92.94 189 LYS A CA 1
ATOM 1517 C C . LYS A 1 189 ? 0.966 -1.615 1.463 1.00 92.94 189 LYS A C 1
ATOM 1519 O O . LYS A 1 189 ? -0.080 -1.613 2.097 1.00 92.94 189 LYS A O 1
ATOM 1524 N N . TYR A 1 190 ? 1.281 -2.550 0.573 1.00 92.88 190 TYR A N 1
ATOM 1525 C CA . TYR A 1 190 ? 0.372 -3.639 0.209 1.00 92.88 190 TYR A CA 1
ATOM 1526 C C . TYR A 1 190 ? 0.672 -4.947 0.943 1.00 92.88 190 TYR A C 1
ATOM 1528 O O . TYR A 1 190 ? 0.064 -5.963 0.632 1.00 92.88 190 TYR A O 1
ATOM 1536 N N . SER A 1 191 ? 1.577 -4.938 1.924 1.00 91.00 191 SER A N 1
ATOM 1537 C CA . SER A 1 191 ? 2.016 -6.150 2.626 1.00 91.00 191 SER A CA 1
ATOM 1538 C C . SER A 1 191 ? 0.879 -6.970 3.230 1.00 91.00 191 SER A C 1
ATOM 1540 O O . SER A 1 191 ? 0.905 -8.191 3.146 1.00 91.00 191 SER A O 1
ATOM 1542 N N . SER A 1 192 ? -0.159 -6.326 3.755 1.00 91.00 192 SER A N 1
ATOM 1543 C CA . SER A 1 192 ? -1.337 -6.988 4.323 1.00 91.00 192 SER A CA 1
ATOM 1544 C C . SER A 1 192 ? -2.192 -7.755 3.312 1.00 91.00 192 SER A C 1
ATOM 1546 O O . SER A 1 192 ? -3.053 -8.520 3.718 1.00 91.00 192 SER A O 1
ATOM 1548 N N . PHE A 1 193 ? -1.974 -7.593 2.009 1.00 91.62 193 PHE A N 1
ATOM 1549 C CA . PHE A 1 193 ? -2.695 -8.341 0.977 1.00 91.62 193 PHE A CA 1
ATOM 1550 C C . PHE A 1 193 ? -2.071 -9.721 0.739 1.00 91.62 193 PHE A C 1
ATOM 1552 O O . PHE A 1 193 ? -2.623 -10.514 -0.017 1.00 91.62 193 PHE A O 1
ATOM 1559 N N . PHE A 1 194 ? -0.929 -10.009 1.371 1.00 88.69 194 PHE A N 1
ATOM 1560 C CA . PHE A 1 194 ? -0.140 -11.207 1.125 1.00 88.69 194 PHE A CA 1
ATOM 1561 C C . PHE A 1 194 ? 0.179 -11.939 2.436 1.00 88.69 194 PHE A C 1
ATOM 1563 O O . PHE A 1 194 ? 0.592 -11.302 3.412 1.00 88.69 194 PHE A O 1
ATOM 1570 N N . PRO A 1 195 ? 0.031 -13.276 2.485 1.00 84.25 195 PRO A N 1
ATOM 1571 C CA . PRO A 1 195 ? 0.361 -14.061 3.675 1.00 84.25 195 PRO A CA 1
ATOM 1572 C C . PRO A 1 195 ? 1.866 -14.087 3.971 1.00 84.25 195 PRO A C 1
ATOM 1574 O O . PRO A 1 195 ? 2.261 -14.219 5.131 1.00 84.25 195 PRO A O 1
ATOM 1577 N N . PHE A 1 196 ? 2.706 -13.941 2.943 1.00 82.31 196 PHE A N 1
ATOM 1578 C CA . PHE A 1 196 ? 4.159 -13.977 3.062 1.00 82.31 196 PHE A CA 1
ATOM 1579 C C . PHE A 1 196 ? 4.787 -12.684 2.531 1.00 82.31 196 PHE A C 1
ATOM 1581 O O . PHE A 1 196 ? 4.280 -12.034 1.614 1.00 82.31 196 PHE A O 1
ATOM 1588 N N . HIS A 1 197 ? 5.922 -12.306 3.112 1.00 77.25 197 HIS A N 1
ATOM 1589 C CA . HIS A 1 197 ? 6.656 -11.095 2.751 1.00 77.25 197 HIS A CA 1
ATOM 1590 C C . HIS A 1 197 ? 8.001 -11.458 2.118 1.00 77.25 197 HIS A C 1
ATOM 1592 O O . HIS A 1 197 ? 8.535 -12.523 2.436 1.00 77.25 197 HIS A O 1
ATOM 1598 N N . PRO A 1 198 ? 8.562 -10.593 1.250 1.00 69.00 198 PRO A N 1
ATOM 1599 C CA . PRO A 1 198 ? 9.887 -10.823 0.687 1.00 69.00 198 PRO A CA 1
ATOM 1600 C C . PRO A 1 198 ? 10.913 -11.051 1.799 1.00 69.00 198 PRO A C 1
ATOM 1602 O O . PRO A 1 198 ? 10.901 -10.328 2.801 1.00 69.00 198 PRO A O 1
ATOM 1605 N N . ALA A 1 199 ? 11.809 -12.021 1.610 1.00 57.72 199 ALA A N 1
ATOM 1606 C CA . ALA A 1 199 ? 12.922 -12.235 2.523 1.00 57.72 199 ALA A CA 1
ATOM 1607 C C . ALA A 1 199 ? 13.784 -10.964 2.559 1.00 57.72 199 ALA A C 1
ATOM 1609 O O . ALA A 1 199 ? 14.411 -10.577 1.570 1.00 57.72 199 ALA A O 1
ATOM 1610 N N . ILE A 1 200 ? 13.785 -10.275 3.699 1.00 57.75 200 ILE A N 1
ATOM 1611 C CA . ILE A 1 200 ? 14.703 -9.167 3.929 1.00 57.75 200 ILE A CA 1
ATOM 1612 C C . ILE A 1 200 ? 15.916 -9.760 4.629 1.00 57.75 200 ILE A C 1
ATOM 1614 O O . ILE A 1 200 ? 15.857 -10.098 5.810 1.00 57.75 200 ILE A O 1
ATOM 1618 N N . ASP A 1 201 ? 17.034 -9.836 3.914 1.00 46.12 201 ASP A N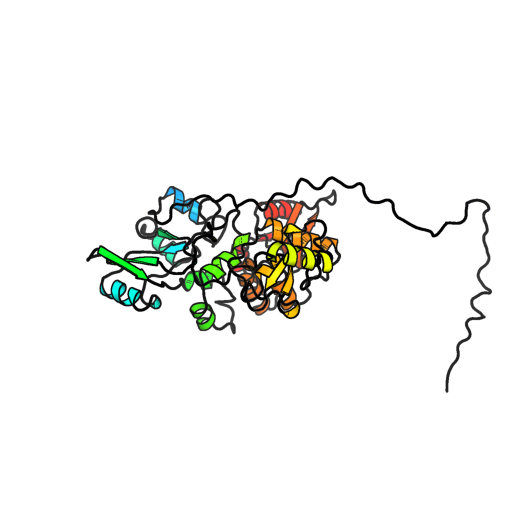 1
ATOM 1619 C CA . ASP A 1 201 ? 18.338 -9.963 4.557 1.00 46.12 201 ASP A CA 1
ATOM 1620 C C . ASP A 1 201 ? 18.625 -8.665 5.326 1.00 46.12 201 ASP A C 1
ATOM 1622 O O . ASP A 1 201 ? 19.278 -7.746 4.827 1.00 46.12 201 ASP A O 1
ATOM 1626 N N . ASP A 1 202 ? 18.121 -8.574 6.556 1.00 41.75 202 ASP A N 1
ATOM 1627 C CA . ASP A 1 202 ? 18.533 -7.537 7.509 1.00 41.75 202 ASP A CA 1
ATOM 1628 C C . ASP A 1 202 ? 20.029 -7.673 7.861 1.00 41.75 202 ASP A C 1
ATOM 1630 O O . ASP A 1 202 ? 20.646 -6.708 8.311 1.00 41.75 202 ASP A O 1
ATOM 1634 N N . ASP A 1 203 ? 20.613 -8.852 7.605 1.00 38.38 203 ASP A N 1
ATOM 1635 C CA . ASP A 1 203 ? 21.999 -9.219 7.913 1.00 38.38 203 ASP A CA 1
ATOM 1636 C C . ASP A 1 203 ? 22.961 -9.093 6.716 1.00 38.38 203 ASP A C 1
ATOM 1638 O O . ASP A 1 203 ? 24.169 -9.304 6.854 1.00 38.38 203 ASP A O 1
ATOM 1642 N N . LYS A 1 204 ? 22.478 -8.673 5.532 1.00 39.09 204 LYS A N 1
ATOM 1643 C CA . LYS A 1 204 ? 23.384 -8.158 4.496 1.00 39.09 204 LYS A CA 1
ATOM 1644 C C . LYS A 1 204 ? 23.906 -6.815 4.983 1.00 39.09 204 LYS A C 1
ATOM 1646 O O . LYS A 1 204 ? 23.284 -5.772 4.795 1.00 39.09 204 LYS A O 1
ATOM 1651 N N . GLN A 1 205 ? 25.044 -6.898 5.665 1.00 35.62 205 GLN A N 1
ATOM 1652 C CA . GLN A 1 205 ? 25.872 -5.811 6.161 1.00 35.62 205 GLN A CA 1
ATOM 1653 C C . GLN A 1 205 ? 26.061 -4.748 5.076 1.00 35.62 205 GLN A C 1
ATOM 1655 O O . GLN A 1 205 ? 27.011 -4.784 4.301 1.00 35.62 205 GLN A O 1
ATOM 1660 N N . VAL A 1 206 ? 25.157 -3.772 5.037 1.00 38.94 206 VAL A N 1
ATOM 1661 C CA . VAL A 1 206 ? 25.467 -2.451 4.507 1.00 38.94 206 VAL A CA 1
ATOM 1662 C C . VAL A 1 206 ? 26.274 -1.780 5.620 1.00 38.94 206 VAL A C 1
ATOM 1664 O O . VAL A 1 206 ? 25.688 -1.482 6.666 1.00 38.94 206 VAL A O 1
ATOM 1667 N N . PRO A 1 207 ? 27.592 -1.558 5.457 1.00 38.94 207 PRO A N 1
ATOM 1668 C CA . PRO A 1 207 ? 28.477 -1.113 6.543 1.00 38.94 207 PRO A CA 1
ATOM 1669 C C . PRO A 1 207 ? 28.109 0.254 7.142 1.00 38.94 207 PRO A C 1
ATOM 1671 O O . PRO A 1 207 ? 28.647 0.647 8.172 1.00 38.94 207 PRO A O 1
ATOM 1674 N N . GLU A 1 208 ? 27.197 0.988 6.504 1.00 46.34 208 GLU A N 1
ATOM 1675 C CA . GLU A 1 208 ? 26.921 2.399 6.778 1.00 46.34 208 GLU A CA 1
ATOM 1676 C C . GLU A 1 208 ? 25.616 2.663 7.544 1.00 46.34 208 GLU A C 1
ATOM 1678 O O . GLU A 1 208 ? 25.300 3.818 7.833 1.00 46.34 208 GLU A O 1
ATOM 1683 N N . ARG A 1 209 ? 24.825 1.639 7.902 1.00 52.75 209 ARG A N 1
ATOM 1684 C CA . ARG A 1 209 ? 23.621 1.881 8.715 1.00 52.75 209 ARG A CA 1
ATOM 1685 C C . ARG A 1 209 ? 23.986 1.908 10.201 1.00 52.75 209 ARG A C 1
ATOM 1687 O O . ARG A 1 209 ? 24.553 0.930 10.685 1.00 52.75 209 ARG A O 1
ATOM 1694 N N . PRO A 1 210 ? 23.629 2.966 10.959 1.00 59.06 210 PRO A N 1
ATOM 1695 C CA . PRO A 1 210 ? 23.822 2.965 12.403 1.00 59.06 210 PRO A CA 1
ATOM 1696 C C . PRO A 1 210 ? 23.069 1.772 12.992 1.00 59.06 210 PRO A C 1
ATOM 1698 O O . PRO A 1 210 ? 21.848 1.660 12.859 1.00 59.06 210 PRO A O 1
ATOM 1701 N N . SER A 1 211 ? 23.810 0.845 13.595 1.00 70.94 211 SER A N 1
ATOM 1702 C CA . SER A 1 211 ? 23.230 -0.299 14.282 1.00 70.94 211 SER A CA 1
ATOM 1703 C C . SER A 1 211 ? 22.520 0.176 15.545 1.00 70.94 211 SER A C 1
ATOM 1705 O O . SER A 1 211 ? 22.882 1.197 16.138 1.00 70.94 211 SER A O 1
ATOM 1707 N N . TYR A 1 212 ? 21.531 -0.590 15.998 1.00 80.31 212 TYR A N 1
ATOM 1708 C CA . TYR A 1 212 ? 20.989 -0.386 17.335 1.00 80.31 212 TYR A CA 1
ATOM 1709 C C . TYR A 1 212 ? 22.111 -0.449 18.376 1.00 80.31 212 TYR A C 1
ATOM 1711 O O . TYR A 1 212 ? 23.098 -1.179 18.221 1.00 80.31 212 TYR A O 1
ATOM 1719 N N . THR A 1 213 ? 21.962 0.319 19.450 1.00 85.06 213 THR A N 1
ATOM 1720 C CA . THR A 1 213 ? 22.832 0.169 20.613 1.00 85.06 213 THR A CA 1
ATOM 1721 C C . THR A 1 213 ? 22.610 -1.204 21.250 1.00 85.06 213 THR A C 1
ATOM 1723 O O . THR A 1 213 ? 21.527 -1.787 21.161 1.00 85.06 213 THR A O 1
ATOM 1726 N N . LYS A 1 214 ? 23.634 -1.741 21.924 1.00 88.19 214 LYS A N 1
ATOM 1727 C CA . LYS A 1 214 ? 23.562 -3.071 22.559 1.00 88.19 214 LYS A CA 1
ATOM 1728 C C . LYS A 1 214 ? 22.444 -3.182 23.607 1.00 88.19 214 LYS A C 1
ATOM 1730 O O . LYS A 1 214 ? 21.933 -4.270 23.841 1.00 88.19 214 LYS A O 1
ATOM 1735 N N . ASP A 1 215 ? 22.062 -2.069 24.227 1.00 89.88 215 ASP A N 1
ATOM 1736 C CA . ASP A 1 215 ? 21.011 -1.968 25.243 1.00 89.88 215 ASP A CA 1
ATOM 1737 C C . ASP A 1 215 ? 19.601 -1.737 24.665 1.00 89.88 215 ASP A C 1
ATOM 1739 O O . ASP A 1 215 ? 18.633 -1.694 25.427 1.00 89.88 215 ASP A O 1
ATOM 1743 N N . TRP A 1 216 ? 19.443 -1.632 23.338 1.00 92.38 216 TRP A N 1
ATOM 1744 C CA . TRP A 1 216 ? 18.148 -1.369 22.699 1.00 92.38 216 TRP A CA 1
ATOM 1745 C C . TRP A 1 216 ? 17.003 -2.301 23.142 1.00 92.38 216 TRP A C 1
ATOM 1747 O O . TRP A 1 216 ? 15.914 -1.785 23.417 1.00 92.38 216 TRP A O 1
ATOM 1757 N N . PRO A 1 217 ? 17.192 -3.633 23.281 1.00 91.81 217 PRO A N 1
ATOM 1758 C CA . PRO A 1 217 ? 16.122 -4.514 23.756 1.00 91.81 217 PRO A CA 1
ATOM 1759 C C . PRO A 1 217 ? 15.555 -4.085 25.116 1.00 91.81 217 PRO A C 1
ATOM 1761 O O . PRO A 1 217 ? 14.342 -4.122 25.331 1.00 91.81 217 PRO A O 1
ATOM 1764 N N . GLU A 1 218 ? 16.424 -3.617 26.012 1.00 94.69 218 GLU A N 1
ATOM 1765 C CA . GLU A 1 218 ? 16.064 -3.175 27.355 1.00 94.69 218 GLU A CA 1
ATOM 1766 C C . GLU A 1 218 ? 15.423 -1.781 27.346 1.00 94.69 218 GLU A C 1
ATOM 1768 O O . GLU A 1 218 ? 14.392 -1.573 27.991 1.00 94.69 218 GLU A O 1
ATOM 1773 N N . VAL A 1 219 ? 15.980 -0.842 26.571 1.00 94.88 219 VAL A N 1
ATOM 1774 C CA . VAL A 1 219 ? 15.413 0.505 26.374 1.00 94.88 219 VAL A CA 1
ATOM 1775 C C . VAL A 1 219 ? 13.989 0.410 25.819 1.00 94.88 219 VAL A C 1
ATOM 1777 O O . VAL A 1 219 ? 13.056 0.987 26.381 1.00 94.88 219 VAL A O 1
ATOM 1780 N N . SER A 1 220 ? 13.803 -0.376 24.756 1.00 94.50 220 SER A N 1
ATOM 1781 C CA . SER A 1 220 ? 12.507 -0.589 24.111 1.00 94.50 220 SER A CA 1
ATOM 1782 C C . SER A 1 220 ? 11.494 -1.246 25.050 1.00 94.50 220 SER A C 1
ATOM 1784 O O . SER A 1 220 ? 10.333 -0.832 25.110 1.00 94.50 220 SER A O 1
ATOM 1786 N N . ARG A 1 221 ? 11.910 -2.262 25.818 1.00 96.44 221 ARG A N 1
ATOM 1787 C CA . ARG A 1 221 ? 11.053 -2.929 26.809 1.00 96.44 221 ARG A CA 1
ATOM 1788 C C . ARG A 1 221 ? 10.573 -1.950 27.882 1.00 96.44 221 ARG A C 1
ATOM 1790 O O . ARG A 1 221 ? 9.365 -1.812 28.062 1.00 96.44 221 ARG A O 1
ATOM 1797 N N . LYS A 1 222 ? 11.497 -1.233 28.531 1.00 96.88 222 LYS A N 1
ATOM 1798 C CA . LYS A 1 222 ? 11.181 -0.262 29.592 1.00 96.88 222 LYS A CA 1
ATOM 1799 C C . LYS A 1 222 ? 10.240 0.835 29.111 1.00 96.88 222 LYS A C 1
ATOM 1801 O O . LYS A 1 222 ? 9.304 1.186 29.822 1.00 96.88 222 LYS A O 1
ATOM 1806 N N . LEU A 1 223 ? 10.456 1.362 27.906 1.00 96.75 223 LEU A N 1
ATOM 1807 C CA . LEU A 1 223 ? 9.609 2.425 27.373 1.00 96.75 223 LEU A CA 1
ATOM 1808 C C . LEU A 1 223 ? 8.177 1.933 27.095 1.00 96.75 223 LEU A C 1
ATOM 1810 O O . LEU A 1 223 ? 7.210 2.620 27.418 1.00 96.75 223 LEU A O 1
ATOM 1814 N N . ARG A 1 224 ? 8.017 0.719 26.552 1.00 97.56 224 ARG A N 1
ATOM 1815 C CA . ARG A 1 224 ? 6.688 0.113 26.340 1.00 97.56 224 ARG A CA 1
ATOM 1816 C C . ARG A 1 224 ? 5.961 -0.172 27.656 1.00 97.56 224 ARG A C 1
ATOM 1818 O O . ARG A 1 224 ? 4.756 0.063 27.735 1.00 97.56 224 ARG A O 1
ATOM 1825 N N . GLU A 1 225 ? 6.683 -0.613 28.687 1.00 97.44 225 GLU A N 1
ATOM 1826 C CA . GLU A 1 225 ? 6.147 -0.808 30.043 1.00 97.44 225 GLU A CA 1
ATOM 1827 C C . GLU A 1 225 ? 5.698 0.512 30.683 1.00 97.44 225 GLU A C 1
ATOM 1829 O O . GLU A 1 225 ? 4.593 0.583 31.216 1.00 97.44 225 GLU A O 1
ATOM 1834 N N . GLN A 1 226 ? 6.502 1.575 30.567 1.00 97.06 226 GLN A N 1
ATOM 1835 C CA . GLN A 1 226 ? 6.164 2.920 31.061 1.00 97.06 226 GLN A CA 1
ATOM 1836 C C . GLN A 1 226 ? 4.896 3.491 30.418 1.00 97.06 226 GLN A C 1
ATOM 1838 O O . GLN A 1 226 ? 4.175 4.260 31.046 1.00 97.06 226 GLN A O 1
ATOM 1843 N N . HIS A 1 227 ? 4.608 3.106 29.175 1.00 97.19 227 HIS A N 1
ATOM 1844 C CA . HIS A 1 227 ? 3.383 3.482 28.476 1.00 97.19 227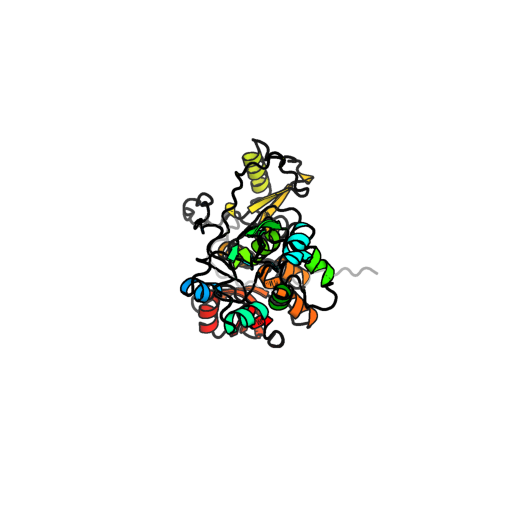 HIS A CA 1
ATOM 1845 C C . HIS A 1 227 ? 2.242 2.472 28.650 1.00 97.19 227 HIS A C 1
ATOM 1847 O O . HIS A 1 227 ? 1.251 2.556 27.925 1.00 97.19 227 HIS A O 1
ATOM 1853 N N . HIS A 1 228 ? 2.359 1.514 29.578 1.00 97.81 228 HIS A N 1
ATOM 1854 C CA . HIS A 1 228 ? 1.358 0.471 29.833 1.00 97.81 228 HIS A CA 1
ATOM 1855 C C . HIS A 1 228 ? 0.911 -0.248 28.554 1.00 97.81 228 HIS A C 1
ATOM 1857 O O . HIS A 1 228 ? -0.268 -0.529 28.347 1.00 97.81 228 HIS A O 1
ATOM 1863 N N . TYR A 1 229 ? 1.863 -0.479 27.652 1.00 98.06 229 TYR A N 1
ATOM 1864 C CA . TYR A 1 229 ? 1.630 -1.035 26.326 1.00 98.06 229 TYR A CA 1
ATOM 1865 C C . TYR A 1 229 ? 0.553 -0.311 25.490 1.00 98.06 229 TYR A C 1
ATOM 1867 O O . TYR A 1 229 ? -0.116 -0.924 24.660 1.00 98.06 229 TYR A O 1
ATOM 1875 N N . THR A 1 230 ? 0.386 0.997 25.681 1.00 98.31 230 THR A N 1
ATOM 1876 C CA . THR A 1 230 ? -0.601 1.812 24.968 1.00 98.31 230 THR A CA 1
ATOM 1877 C C . THR A 1 230 ? 0.051 2.595 23.833 1.00 98.31 230 THR A C 1
ATOM 1879 O O . THR A 1 230 ? 1.049 3.294 24.022 1.00 98.31 230 THR A O 1
ATOM 1882 N N . CYS A 1 231 ? -0.527 2.517 22.633 1.00 97.88 231 CYS A N 1
ATOM 1883 C CA . CYS A 1 231 ? -0.052 3.283 21.484 1.00 97.88 231 CYS A CA 1
ATOM 1884 C C . CYS A 1 231 ? -0.187 4.792 21.736 1.00 97.88 231 CYS A C 1
ATOM 1886 O O . CYS A 1 231 ? -1.280 5.300 21.974 1.00 97.88 231 CYS A O 1
ATOM 1888 N N . SER A 1 232 ? 0.903 5.547 21.600 1.00 96.75 232 SER A N 1
ATOM 1889 C CA . SER A 1 232 ? 0.901 7.005 21.785 1.00 96.75 232 SER A CA 1
ATOM 1890 C C . SER A 1 232 ? 0.189 7.773 20.665 1.00 96.75 232 SER A C 1
ATOM 1892 O O . SER A 1 232 ? -0.048 8.970 20.812 1.00 96.75 232 SER A O 1
ATOM 1894 N N . GLN A 1 233 ? -0.124 7.132 19.532 1.00 95.19 233 GLN A N 1
ATOM 1895 C CA . GLN A 1 233 ? -0.842 7.764 18.419 1.00 95.19 233 GLN A CA 1
ATOM 1896 C C . GLN A 1 233 ? -2.338 7.483 18.460 1.00 95.19 233 GLN A C 1
ATOM 1898 O O . GLN A 1 233 ? -3.122 8.423 18.515 1.00 95.19 233 GLN A O 1
ATOM 1903 N N . CYS A 1 234 ? -2.741 6.211 18.410 1.00 94.88 234 CYS A N 1
ATOM 1904 C CA . CYS A 1 234 ? -4.161 5.882 18.401 1.00 94.88 234 CYS A CA 1
ATOM 1905 C C . CYS A 1 234 ? -4.753 5.739 19.797 1.00 94.88 234 CYS A C 1
ATOM 1907 O O . CYS A 1 234 ? -5.937 5.982 19.915 1.00 94.88 234 CYS A O 1
ATOM 1909 N N . ARG A 1 235 ? -3.959 5.449 20.840 1.00 96.44 235 ARG A N 1
ATOM 1910 C CA . ARG A 1 235 ? -4.401 5.124 22.215 1.00 96.44 235 ARG A CA 1
ATOM 1911 C C . ARG A 1 235 ? -4.922 3.704 22.440 1.00 96.44 235 ARG A C 1
ATOM 1913 O O . ARG A 1 235 ? -5.312 3.409 23.560 1.00 96.44 235 ARG A O 1
ATOM 1920 N N . VAL A 1 236 ? -4.849 2.812 21.448 1.00 97.06 236 VAL A N 1
ATOM 1921 C CA . VAL A 1 236 ? -5.180 1.395 21.674 1.00 97.06 236 VAL A CA 1
ATOM 1922 C C . VAL A 1 236 ? -4.213 0.788 22.693 1.00 97.06 236 VAL A C 1
ATOM 1924 O O . VAL A 1 236 ? -2.990 0.934 22.560 1.00 97.06 236 VAL A O 1
ATOM 1927 N N . SER A 1 237 ? -4.756 0.128 23.711 1.00 97.94 237 SER A N 1
ATOM 1928 C CA . SER A 1 237 ? -3.992 -0.694 24.643 1.00 97.94 237 SER A CA 1
ATOM 1929 C C . SER A 1 237 ? -3.706 -2.049 24.012 1.00 97.94 237 SER A C 1
ATOM 1931 O O . SER A 1 237 ? -4.605 -2.724 23.511 1.00 97.94 237 SER A O 1
ATOM 1933 N N . LEU A 1 238 ? -2.440 -2.452 24.053 1.00 97.88 238 LEU A N 1
ATOM 1934 C CA . LEU A 1 238 ? -1.945 -3.737 23.568 1.00 97.88 238 LEU A CA 1
ATOM 1935 C C . LEU A 1 238 ? -1.329 -4.547 24.711 1.00 97.88 238 LEU A C 1
ATOM 1937 O O . LEU A 1 238 ? -0.460 -5.383 24.487 1.00 97.88 238 LEU A O 1
ATOM 1941 N N . ASN A 1 239 ? -1.758 -4.319 25.957 1.00 96.56 239 ASN A N 1
ATOM 1942 C CA . ASN A 1 239 ? -1.194 -5.016 27.116 1.00 96.56 239 ASN A CA 1
ATOM 1943 C C . ASN A 1 239 ? -1.363 -6.546 27.040 1.00 96.56 239 ASN A C 1
ATOM 1945 O O . ASN A 1 239 ? -0.467 -7.271 27.472 1.00 96.56 239 ASN A O 1
ATOM 1949 N N . ALA A 1 240 ? -2.457 -7.027 26.437 1.00 96.75 240 ALA A N 1
ATOM 1950 C CA . ALA A 1 240 ? -2.677 -8.448 26.147 1.00 96.75 240 ALA A CA 1
ATOM 1951 C C . ALA A 1 240 ? -1.923 -8.945 24.892 1.00 96.75 240 ALA A C 1
ATOM 1953 O O . ALA A 1 240 ? -1.720 -10.142 24.721 1.00 96.75 240 ALA A O 1
ATOM 1954 N N . HIS A 1 241 ? -1.451 -8.031 24.035 1.00 97.38 241 HIS A N 1
ATOM 1955 C CA . HIS A 1 241 ? -0.800 -8.316 22.751 1.00 97.38 241 HIS A CA 1
ATOM 1956 C C . HIS A 1 241 ? 0.493 -7.500 22.593 1.00 97.38 241 HIS A C 1
ATOM 1958 O O . HIS A 1 241 ? 0.697 -6.777 21.621 1.00 97.38 241 HIS A O 1
ATOM 1964 N N . ARG A 1 242 ? 1.392 -7.606 23.580 1.00 96.38 242 ARG A N 1
ATOM 1965 C CA . ARG A 1 242 ? 2.581 -6.737 23.742 1.00 96.38 242 ARG A CA 1
ATOM 1966 C C . ARG A 1 242 ? 3.543 -6.725 22.551 1.00 96.38 242 ARG A C 1
ATOM 1968 O O . ARG A 1 242 ? 4.339 -5.793 22.422 1.00 96.38 242 ARG A O 1
ATOM 1975 N N . HIS A 1 243 ? 3.506 -7.770 21.726 1.00 94.12 243 HIS A N 1
ATOM 1976 C CA . HIS A 1 243 ? 4.305 -7.899 20.508 1.00 94.12 243 HIS A CA 1
ATOM 1977 C C . HIS A 1 243 ? 3.844 -6.939 19.400 1.00 94.12 243 HIS A C 1
ATOM 1979 O O . HIS A 1 243 ? 4.659 -6.542 18.581 1.00 94.12 243 HIS A O 1
ATOM 1985 N N . LEU A 1 244 ? 2.589 -6.477 19.429 1.00 97.06 244 LEU A N 1
ATOM 1986 C CA . LEU A 1 244 ? 2.030 -5.529 18.457 1.00 97.06 244 LEU A CA 1
ATOM 1987 C C . LEU A 1 244 ? 2.396 -4.068 18.747 1.00 97.06 244 LEU A C 1
ATOM 1989 O O . LEU A 1 244 ? 1.888 -3.157 18.090 1.00 97.06 244 LEU A O 1
ATOM 1993 N N . LEU A 1 245 ? 3.244 -3.814 19.746 1.00 97.31 245 LEU A N 1
ATOM 1994 C CA . LEU A 1 245 ? 3.664 -2.478 20.145 1.00 97.31 245 LEU A CA 1
ATOM 1995 C C . LEU A 1 245 ? 5.177 -2.332 20.011 1.00 97.31 245 LEU A C 1
ATOM 1997 O O . LEU A 1 245 ? 5.943 -3.044 20.663 1.00 97.31 245 LEU A O 1
ATOM 2001 N N . HIS A 1 246 ? 5.594 -1.376 19.190 1.00 94.69 246 HIS A N 1
ATOM 2002 C CA . HIS A 1 246 ? 6.984 -1.077 18.868 1.00 94.69 246 HIS A CA 1
ATOM 2003 C C . HIS A 1 246 ? 7.392 0.300 19.408 1.00 94.69 246 HIS A C 1
ATOM 2005 O O . HIS A 1 246 ? 6.556 1.121 19.793 1.00 94.69 246 HIS A O 1
ATOM 2011 N N . VAL A 1 247 ? 8.701 0.552 19.410 1.00 94.00 247 VAL A N 1
ATOM 2012 C CA . VAL A 1 247 ? 9.272 1.884 19.625 1.00 94.00 247 VAL A CA 1
ATOM 2013 C C . VAL A 1 247 ? 9.835 2.389 18.300 1.00 94.00 247 VAL A C 1
ATOM 2015 O O . VAL A 1 247 ? 10.607 1.690 17.649 1.00 94.00 247 VAL A O 1
ATOM 2018 N N . HIS A 1 248 ? 9.419 3.588 17.913 1.00 92.94 248 HIS A N 1
ATOM 2019 C CA . HIS A 1 248 ? 9.825 4.287 16.703 1.00 92.94 248 HIS A CA 1
ATOM 2020 C C . HIS A 1 248 ? 10.873 5.357 17.030 1.00 92.94 248 HIS A C 1
ATOM 2022 O O . HIS A 1 248 ? 10.629 6.195 17.902 1.00 92.94 248 HIS A O 1
ATOM 2028 N N . HIS A 1 249 ? 12.001 5.347 16.316 1.00 92.31 249 HIS A N 1
ATOM 2029 C CA . HIS A 1 249 ? 12.983 6.436 16.307 1.00 92.31 249 HIS A CA 1
ATOM 2030 C C . HIS A 1 249 ? 12.532 7.521 15.326 1.00 92.31 249 HIS A C 1
ATOM 2032 O O . HIS A 1 249 ? 12.603 7.325 14.115 1.00 92.31 249 HIS A O 1
ATOM 2038 N N . VAL A 1 250 ? 12.094 8.670 15.842 1.00 91.25 250 VAL A N 1
ATOM 2039 C CA . VAL A 1 250 ? 11.469 9.754 15.060 1.00 91.25 250 VAL A CA 1
ATOM 2040 C C . VAL A 1 250 ? 12.409 10.311 13.982 1.00 91.25 250 VAL A C 1
ATOM 2042 O O . VAL A 1 250 ? 11.979 10.606 12.867 1.00 91.25 250 VAL A O 1
ATOM 2045 N N . ASN A 1 251 ? 13.703 10.427 14.284 1.00 89.31 251 ASN A N 1
ATOM 2046 C CA . ASN A 1 251 ? 14.723 10.889 13.339 1.00 89.31 251 ASN A CA 1
ATOM 2047 C C . ASN A 1 251 ? 15.363 9.773 12.488 1.00 89.31 251 ASN A C 1
ATOM 2049 O O . ASN A 1 251 ? 16.315 10.054 11.766 1.00 89.31 251 ASN A O 1
ATOM 2053 N N . ALA A 1 252 ? 14.883 8.525 12.581 1.00 85.19 252 ALA A N 1
ATOM 2054 C CA . ALA A 1 252 ? 15.456 7.337 11.928 1.00 85.19 252 ALA A CA 1
ATOM 2055 C C . ALA A 1 252 ? 16.862 6.906 12.397 1.00 85.19 252 ALA A C 1
ATOM 2057 O O . ALA A 1 252 ? 17.418 5.929 11.887 1.00 85.19 252 ALA A O 1
ATOM 2058 N N . VAL A 1 253 ? 17.453 7.603 13.368 1.00 86.44 253 VAL A N 1
ATOM 2059 C CA . VAL A 1 253 ? 18.793 7.325 13.889 1.00 86.44 253 VAL A CA 1
ATOM 2060 C C . VAL A 1 253 ? 18.683 6.272 14.994 1.00 86.44 253 VAL A C 1
ATOM 2062 O O . VAL A 1 253 ? 18.362 6.576 16.141 1.00 86.44 253 VAL A O 1
ATOM 2065 N N . LYS A 1 254 ? 18.946 5.007 14.639 1.00 85.44 254 LYS A N 1
ATOM 2066 C CA . LYS A 1 254 ? 18.732 3.819 15.496 1.00 85.44 254 LYS A CA 1
ATOM 2067 C C . LYS A 1 254 ? 19.538 3.801 16.802 1.00 85.44 254 LYS A C 1
ATOM 2069 O O . LYS A 1 254 ? 19.202 3.040 17.707 1.00 85.44 254 LYS A O 1
ATOM 2074 N N . ASN A 1 255 ? 20.598 4.603 16.901 1.00 86.81 255 ASN A N 1
ATOM 2075 C CA . ASN A 1 255 ? 21.410 4.740 18.111 1.00 86.81 255 ASN A CA 1
ATOM 2076 C C . ASN A 1 255 ? 21.063 5.983 18.955 1.00 86.81 255 ASN A C 1
ATOM 2078 O O . ASN A 1 255 ? 21.637 6.164 20.028 1.00 86.81 255 ASN A O 1
ATOM 2082 N N . ASP A 1 256 ? 20.116 6.818 18.519 1.00 90.44 256 ASP A N 1
ATOM 2083 C CA . ASP A 1 256 ? 19.645 7.978 19.277 1.00 90.44 256 ASP A CA 1
ATOM 2084 C C . ASP A 1 256 ? 18.464 7.593 20.178 1.00 90.44 256 ASP A C 1
ATOM 2086 O O . ASP A 1 256 ? 17.293 7.731 19.819 1.00 90.44 256 ASP A O 1
ATOM 2090 N N . ASN A 1 257 ? 18.787 7.106 21.376 1.00 92.94 257 ASN A N 1
ATOM 2091 C CA . ASN A 1 257 ? 17.810 6.641 22.364 1.00 92.94 257 ASN A CA 1
ATOM 2092 C C . ASN A 1 257 ? 17.303 7.746 23.312 1.00 92.94 257 ASN A C 1
ATOM 2094 O O . ASN A 1 257 ? 16.790 7.443 24.394 1.00 92.94 257 ASN A O 1
ATOM 2098 N N . ARG A 1 258 ? 17.451 9.030 22.957 1.00 94.44 258 ARG A N 1
ATOM 2099 C CA . ARG A 1 258 ? 16.865 10.127 23.746 1.00 94.44 258 ARG A CA 1
ATOM 2100 C C . ARG A 1 258 ? 15.344 9.992 23.764 1.00 94.44 258 ARG A C 1
ATOM 2102 O O . ARG A 1 258 ? 14.741 9.696 22.738 1.00 94.44 258 ARG A O 1
ATOM 2109 N N . LYS A 1 259 ? 14.707 10.226 24.915 1.00 92.06 259 LYS A N 1
ATOM 2110 C CA . LYS A 1 259 ? 13.259 9.995 25.097 1.00 92.06 259 LYS A CA 1
ATOM 2111 C C . LYS A 1 259 ? 12.418 10.772 24.085 1.00 92.06 259 LYS A C 1
ATOM 2113 O O . LYS A 1 259 ? 11.474 10.233 23.530 1.00 92.06 259 LYS A O 1
ATOM 2118 N N . GLU A 1 260 ? 12.803 12.008 23.814 1.00 93.94 260 GLU A N 1
ATOM 2119 C CA . GLU A 1 260 ? 12.214 12.911 22.825 1.00 93.94 260 GLU A CA 1
ATOM 2120 C C . GLU A 1 260 ? 12.320 12.405 21.376 1.00 93.94 260 GLU A C 1
ATOM 2122 O O . GLU A 1 260 ? 11.531 12.822 20.530 1.00 93.94 260 GLU A O 1
ATOM 2127 N N . ASN A 1 261 ? 13.244 11.484 21.089 1.00 94.19 261 ASN A N 1
ATOM 2128 C CA . ASN A 1 261 ? 13.376 10.827 19.791 1.00 94.19 261 ASN A CA 1
ATOM 2129 C C . ASN A 1 261 ? 12.633 9.480 19.715 1.00 94.19 261 ASN A C 1
ATOM 2131 O O . ASN A 1 261 ? 12.556 8.882 18.644 1.00 94.19 261 ASN A O 1
ATOM 2135 N N . LEU A 1 262 ? 12.086 8.981 20.827 1.00 95.00 262 LEU A N 1
ATOM 2136 C CA . LEU A 1 262 ? 11.429 7.679 20.892 1.00 95.00 262 LEU A CA 1
ATOM 2137 C C . LEU A 1 262 ? 9.917 7.833 21.047 1.00 95.00 262 LEU A C 1
ATOM 2139 O O . LEU A 1 262 ? 9.425 8.544 21.921 1.00 95.00 262 LEU A O 1
ATOM 2143 N N . ARG A 1 263 ? 9.156 7.100 20.234 1.00 95.94 263 ARG A N 1
ATOM 2144 C CA . ARG A 1 263 ? 7.692 7.078 20.315 1.00 95.94 263 ARG A CA 1
ATOM 2145 C C . ARG A 1 263 ? 7.161 5.655 20.366 1.00 95.94 263 ARG A C 1
ATOM 2147 O O . ARG A 1 263 ? 7.514 4.832 19.531 1.00 95.94 263 ARG A O 1
ATOM 2154 N N . VAL A 1 264 ? 6.268 5.368 21.309 1.00 97.19 264 VAL A N 1
ATOM 2155 C CA . VAL A 1 264 ? 5.642 4.045 21.432 1.00 97.19 264 VAL A CA 1
ATOM 2156 C C . VAL A 1 264 ? 4.397 3.966 20.560 1.00 97.19 264 VAL A C 1
ATOM 2158 O O . VAL A 1 264 ? 3.447 4.722 20.755 1.00 97.19 264 VAL A O 1
ATOM 2161 N N . LEU A 1 265 ? 4.385 3.058 19.588 1.00 97.44 265 LEU A N 1
ATOM 2162 C CA . LEU A 1 265 ? 3.337 2.955 18.573 1.00 97.44 265 LEU A CA 1
ATOM 2163 C C . LEU A 1 265 ? 2.913 1.500 18.373 1.00 97.44 265 LEU A C 1
ATOM 2165 O O . LEU A 1 265 ? 3.748 0.599 18.394 1.00 97.44 265 LEU A O 1
ATOM 2169 N N . CYS A 1 266 ? 1.620 1.261 18.136 1.00 97.44 266 CYS A N 1
ATOM 2170 C CA . CYS A 1 266 ? 1.187 -0.034 17.610 1.00 97.44 266 CYS A CA 1
ATOM 2171 C C . CYS A 1 266 ? 1.777 -0.233 16.211 1.00 97.44 266 CYS A C 1
ATOM 2173 O O . CYS A 1 266 ? 1.980 0.755 15.499 1.00 97.44 266 CYS A O 1
ATOM 2175 N N . ILE A 1 267 ? 1.990 -1.477 15.792 1.00 95.81 267 ILE A N 1
ATOM 2176 C CA . ILE A 1 267 ? 2.648 -1.765 14.515 1.00 95.81 267 ILE A CA 1
ATOM 2177 C C . ILE A 1 267 ? 1.931 -1.162 13.302 1.00 95.81 267 ILE A C 1
ATOM 2179 O O . ILE A 1 267 ? 2.595 -0.646 12.409 1.00 95.81 267 ILE A O 1
ATOM 2183 N N . ASP A 1 268 ? 0.599 -1.071 13.332 1.00 95.38 268 ASP A N 1
ATOM 2184 C CA . ASP A 1 268 ? -0.171 -0.361 12.305 1.00 95.38 268 ASP A CA 1
ATOM 2185 C C . ASP A 1 268 ? 0.198 1.140 12.226 1.00 95.38 268 ASP A C 1
ATOM 2187 O O . ASP A 1 268 ? 0.660 1.621 11.193 1.00 95.38 268 ASP A O 1
ATOM 2191 N N . CYS A 1 269 ? 0.082 1.895 13.327 1.00 95.62 269 CYS A N 1
ATOM 2192 C CA . CYS A 1 269 ? 0.494 3.305 13.363 1.00 95.62 269 CYS A CA 1
ATOM 2193 C C . CYS A 1 269 ? 1.990 3.509 13.075 1.00 95.62 269 CYS A C 1
ATOM 2195 O O . CYS A 1 269 ? 2.354 4.539 12.505 1.00 95.62 269 CYS A O 1
ATOM 2197 N N . HIS A 1 270 ? 2.847 2.568 13.480 1.00 94.62 270 HIS A N 1
ATOM 2198 C CA . HIS A 1 270 ? 4.284 2.626 13.225 1.00 94.62 270 HIS A CA 1
ATOM 2199 C C . HIS A 1 270 ? 4.585 2.500 11.726 1.00 94.62 270 HIS A C 1
ATOM 2201 O O . HIS A 1 270 ? 5.307 3.341 11.198 1.00 94.62 270 HIS A O 1
ATOM 2207 N N . SER A 1 271 ? 3.937 1.559 11.028 1.00 92.62 271 SER A N 1
ATOM 2208 C CA . SER A 1 271 ? 4.043 1.364 9.568 1.00 92.62 271 SER A CA 1
ATOM 2209 C C . SER A 1 271 ? 3.551 2.546 8.717 1.00 92.62 271 SER A C 1
ATOM 2211 O O . SER A 1 271 ? 3.574 2.487 7.497 1.00 92.62 271 SER A O 1
ATOM 2213 N N . LYS A 1 272 ? 3.045 3.608 9.355 1.00 92.31 272 LYS A N 1
ATOM 2214 C CA . LYS A 1 272 ? 2.561 4.840 8.714 1.00 92.31 272 LYS A CA 1
ATOM 2215 C C . LYS A 1 272 ? 3.398 6.068 9.093 1.00 92.31 272 LYS A C 1
ATOM 2217 O O . LYS A 1 272 ? 3.053 7.180 8.699 1.00 92.31 272 LYS A O 1
ATOM 2222 N N . GLN A 1 273 ? 4.441 5.909 9.914 1.00 91.31 273 GLN A N 1
ATOM 2223 C CA . GLN A 1 273 ? 5.340 7.015 10.257 1.00 91.31 273 GLN A CA 1
ATOM 2224 C C . GLN A 1 273 ? 6.347 7.278 9.131 1.00 91.31 273 GLN A C 1
ATOM 2226 O O . GLN A 1 273 ? 6.779 6.346 8.464 1.00 91.31 273 GLN A O 1
ATOM 2231 N N . PRO A 1 274 ? 6.803 8.523 8.935 1.00 86.88 274 PRO A N 1
ATOM 2232 C CA . PRO A 1 274 ? 7.961 8.756 8.084 1.00 86.88 274 PRO A CA 1
ATOM 2233 C C . PRO A 1 274 ? 9.196 8.037 8.645 1.00 86.88 274 PRO A C 1
ATOM 2235 O O . PRO A 1 274 ? 9.306 7.790 9.844 1.00 86.88 274 PRO A O 1
ATOM 2238 N N . ASN A 1 275 ? 10.151 7.742 7.768 1.00 78.12 275 ASN A N 1
ATOM 2239 C CA . ASN A 1 275 ? 11.454 7.182 8.124 1.00 78.12 275 ASN A CA 1
ATOM 2240 C C . ASN A 1 275 ? 11.431 5.846 8.897 1.00 78.12 275 ASN A C 1
ATOM 2242 O O . ASN A 1 275 ? 12.420 5.499 9.548 1.00 78.12 275 ASN A O 1
ATOM 2246 N N . HIS A 1 276 ? 10.350 5.063 8.821 1.00 72.38 276 HIS A N 1
ATOM 2247 C CA . HIS A 1 276 ? 10.438 3.650 9.182 1.00 72.38 276 HIS A CA 1
ATOM 2248 C C . HIS A 1 276 ? 11.211 2.891 8.097 1.00 72.38 276 HIS A C 1
ATOM 2250 O O . HIS A 1 276 ? 11.123 3.206 6.910 1.00 72.38 276 HIS A O 1
ATOM 2256 N N . GLN A 1 277 ? 11.977 1.876 8.484 1.00 64.50 277 GLN A N 1
ATOM 2257 C CA . GLN A 1 277 ? 12.649 1.001 7.526 1.00 64.50 277 GLN A CA 1
ATOM 2258 C C . GLN A 1 277 ? 11.929 -0.343 7.491 1.00 64.50 277 GLN A C 1
ATOM 2260 O O . GLN A 1 277 ? 11.829 -0.986 8.532 1.00 64.50 277 GLN A O 1
ATOM 2265 N N . ARG A 1 278 ? 11.486 -0.759 6.297 1.00 74.56 278 ARG A N 1
ATOM 2266 C CA . ARG A 1 278 ? 11.149 -2.145 5.941 1.00 74.56 278 ARG A CA 1
ATOM 2267 C C . ARG A 1 278 ? 10.180 -2.815 6.911 1.00 74.56 278 ARG A C 1
ATOM 2269 O O . ARG A 1 278 ? 10.444 -3.898 7.419 1.00 74.56 278 ARG A O 1
ATOM 2276 N N . MET A 1 279 ? 9.061 -2.146 7.183 1.00 83.88 279 MET A N 1
ATOM 2277 C CA . MET A 1 279 ? 8.054 -2.651 8.112 1.00 83.88 279 MET A CA 1
ATOM 2278 C C . MET A 1 279 ? 6.856 -3.227 7.361 1.00 83.88 279 MET A C 1
ATOM 2280 O O . MET A 1 279 ? 5.980 -2.492 6.910 1.00 83.88 279 MET A O 1
ATOM 2284 N N . PHE A 1 280 ? 6.812 -4.552 7.272 1.00 87.31 280 PHE A N 1
ATOM 2285 C CA . PHE A 1 280 ? 5.651 -5.290 6.790 1.00 87.31 280 PHE A CA 1
ATOM 2286 C C . PHE A 1 280 ? 4.727 -5.632 7.959 1.00 87.31 280 PHE A C 1
ATOM 2288 O O . PHE A 1 280 ? 5.197 -6.005 9.035 1.00 87.31 280 PHE A O 1
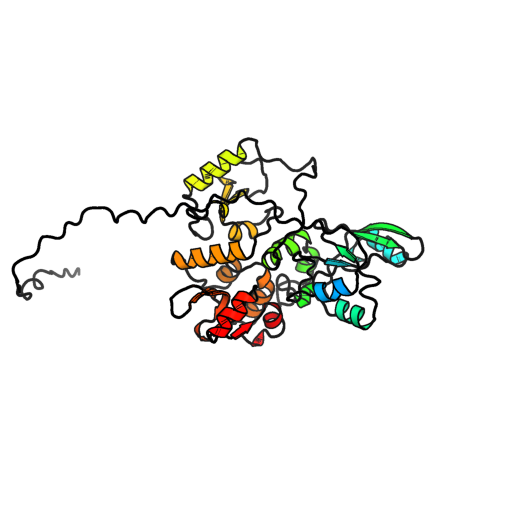ATOM 2295 N N . VAL A 1 281 ? 3.419 -5.453 7.771 1.00 90.81 281 VAL A N 1
ATOM 2296 C CA . VAL A 1 281 ? 2.413 -5.737 8.803 1.00 90.81 281 VAL A CA 1
ATOM 2297 C C . VAL A 1 281 ? 1.366 -6.663 8.208 1.00 90.81 281 VAL A C 1
ATOM 2299 O O . VAL A 1 281 ? 0.686 -6.284 7.252 1.00 90.81 281 VAL A O 1
ATOM 2302 N N . HIS A 1 282 ? 1.221 -7.845 8.802 1.00 91.62 282 HIS A N 1
ATOM 2303 C CA . HIS A 1 282 ? 0.266 -8.853 8.358 1.00 91.62 282 HIS A CA 1
ATOM 2304 C C . HIS A 1 282 ? -1.185 -8.380 8.496 1.00 91.62 282 HIS A C 1
ATOM 2306 O O . HIS A 1 282 ? -1.520 -7.555 9.354 1.00 91.62 282 HIS A O 1
ATOM 2312 N N . HIS A 1 283 ? -2.059 -8.947 7.664 1.00 92.50 283 HIS A N 1
ATOM 2313 C CA . HIS A 1 283 ? -3.490 -8.656 7.698 1.00 92.50 283 HIS A CA 1
ATOM 2314 C C . HIS A 1 283 ? -4.110 -8.938 9.069 1.00 92.50 283 HIS A C 1
ATOM 2316 O O . HIS A 1 283 ? -4.764 -8.065 9.638 1.00 92.50 283 HIS A O 1
ATOM 2322 N N . ASP A 1 284 ? -3.833 -10.116 9.631 1.00 93.25 284 ASP A N 1
ATOM 2323 C CA . ASP A 1 284 ? -4.379 -10.552 10.919 1.00 93.25 284 ASP A CA 1
ATOM 2324 C C . ASP A 1 284 ? -4.008 -9.604 12.059 1.00 93.25 284 ASP A C 1
ATOM 2326 O O . ASP A 1 284 ? -4.842 -9.292 12.908 1.00 93.25 284 ASP A O 1
ATOM 2330 N N . ASP A 1 285 ? -2.785 -9.072 12.049 1.00 95.56 285 ASP A N 1
ATOM 2331 C CA . ASP A 1 285 ? -2.353 -8.095 13.042 1.00 95.56 285 ASP A CA 1
ATOM 2332 C C . ASP A 1 285 ? -3.123 -6.774 12.912 1.00 95.56 285 ASP A C 1
ATOM 2334 O O . ASP A 1 285 ? -3.493 -6.158 13.917 1.00 95.56 285 ASP A O 1
ATOM 2338 N N . ARG A 1 286 ? -3.391 -6.323 11.678 1.00 95.38 286 ARG A N 1
ATOM 2339 C CA . ARG A 1 286 ? -4.205 -5.123 11.423 1.00 95.38 286 ARG A CA 1
ATOM 2340 C C . ARG A 1 286 ? -5.655 -5.342 11.848 1.00 95.38 286 ARG A C 1
ATOM 2342 O O . ARG A 1 286 ? -6.190 -4.480 12.548 1.00 95.38 286 ARG A O 1
ATOM 2349 N N . LYS A 1 287 ? -6.252 -6.494 11.514 1.00 94.62 287 LYS A N 1
ATOM 2350 C CA . LYS A 1 287 ? -7.601 -6.894 11.958 1.00 94.62 287 LYS A CA 1
ATOM 2351 C C . LYS A 1 287 ? -7.691 -6.938 13.477 1.00 94.62 287 LYS A C 1
ATOM 2353 O O . LYS A 1 287 ? -8.585 -6.330 14.059 1.00 94.62 287 LYS A O 1
ATOM 2358 N N . LEU A 1 288 ? -6.724 -7.576 14.133 1.00 95.81 288 LEU A N 1
ATOM 2359 C CA . LEU A 1 288 ? -6.669 -7.664 15.588 1.00 95.81 288 LEU A CA 1
ATOM 2360 C C . LEU A 1 288 ? -6.573 -6.274 16.225 1.00 95.81 288 LEU A C 1
ATOM 2362 O O . LEU A 1 288 ? -7.324 -5.966 17.148 1.00 95.81 288 LEU A O 1
ATOM 2366 N N . ILE A 1 289 ? -5.708 -5.394 15.714 1.00 96.69 289 ILE A N 1
ATOM 2367 C CA . ILE A 1 289 ? -5.620 -4.009 16.195 1.00 96.69 289 ILE A CA 1
ATOM 2368 C C . ILE A 1 289 ? -6.940 -3.256 15.970 1.00 96.69 289 ILE A C 1
ATOM 2370 O O . ILE A 1 289 ? -7.352 -2.494 16.847 1.00 96.69 289 ILE A O 1
ATOM 2374 N N . ALA A 1 290 ? -7.605 -3.438 14.828 1.00 94.38 290 ALA A N 1
ATOM 2375 C CA . ALA A 1 290 ? -8.897 -2.819 14.545 1.00 94.38 290 ALA A CA 1
ATOM 2376 C C . ALA A 1 290 ? -9.994 -3.299 15.512 1.00 94.38 290 ALA A C 1
ATOM 2378 O O . ALA A 1 290 ? -10.668 -2.467 16.122 1.00 94.38 290 ALA A O 1
ATOM 2379 N N . SER A 1 291 ? -10.099 -4.611 15.740 1.00 93.75 291 SER A N 1
ATOM 2380 C CA . SER A 1 291 ? -11.039 -5.188 16.707 1.00 93.75 291 SER A CA 1
ATOM 2381 C C . SER A 1 291 ? -10.754 -4.693 18.130 1.00 93.75 291 SER A C 1
ATOM 2383 O O . SER A 1 291 ? -11.659 -4.227 18.822 1.00 93.75 291 SER A O 1
ATOM 2385 N N . LEU A 1 292 ? -9.482 -4.647 18.550 1.00 95.94 292 LEU A N 1
ATOM 2386 C CA . LEU A 1 292 ? -9.089 -4.105 19.858 1.00 95.94 292 LEU A CA 1
ATOM 2387 C C . LEU A 1 292 ? -9.470 -2.629 20.022 1.00 95.94 292 LEU A C 1
ATOM 2389 O O . LEU A 1 292 ? -9.884 -2.233 21.110 1.00 95.94 292 LEU A O 1
ATOM 2393 N N . ARG A 1 293 ? -9.368 -1.813 18.963 1.00 94.94 293 ARG A N 1
ATOM 2394 C CA . ARG A 1 293 ? -9.826 -0.412 18.999 1.00 94.94 293 ARG A CA 1
ATOM 2395 C C . ARG A 1 293 ? -11.328 -0.327 19.275 1.00 94.94 293 ARG A C 1
ATOM 2397 O O . ARG A 1 293 ? -11.747 0.519 20.060 1.00 94.94 293 ARG A O 1
ATOM 2404 N N . ARG A 1 294 ? -12.131 -1.211 18.678 1.00 90.19 294 ARG A N 1
ATOM 2405 C CA . ARG A 1 294 ? -13.586 -1.257 18.899 1.00 90.19 294 ARG A CA 1
ATOM 2406 C C . ARG A 1 294 ? -13.960 -1.761 20.283 1.00 90.19 294 ARG A C 1
ATOM 2408 O O . ARG A 1 294 ? -14.769 -1.129 20.950 1.00 90.19 294 ARG A O 1
ATOM 2415 N N . GLN A 1 295 ? -13.344 -2.852 20.730 1.00 92.19 295 GLN A N 1
ATOM 2416 C CA . GLN A 1 295 ? -13.569 -3.417 22.066 1.00 92.19 295 GLN A CA 1
ATOM 2417 C C . GLN A 1 295 ? -13.219 -2.424 23.183 1.00 92.19 295 GLN A C 1
ATOM 2419 O O . GLN A 1 295 ? -13.796 -2.474 24.262 1.00 92.19 295 GLN A O 1
ATOM 2424 N N . GLN A 1 296 ? -12.280 -1.512 22.917 1.00 94.88 296 GLN A N 1
ATOM 2425 C CA . GLN A 1 296 ? -11.880 -0.438 23.826 1.00 94.88 296 GLN A CA 1
ATOM 2426 C C . GLN A 1 296 ? -12.673 0.863 23.615 1.00 94.88 296 GLN A C 1
ATOM 2428 O O . GLN A 1 296 ? -12.244 1.911 24.092 1.00 94.88 296 GLN A O 1
ATOM 2433 N N . GLU A 1 297 ? -13.792 0.808 22.881 1.00 91.25 297 GLU A N 1
ATOM 2434 C CA . GLU A 1 297 ? -14.703 1.934 22.625 1.00 91.25 297 GLU A CA 1
ATOM 2435 C C . GLU A 1 297 ? -13.987 3.187 22.098 1.00 91.25 297 GLU A C 1
ATOM 2437 O O . GLU A 1 297 ? -14.335 4.329 22.409 1.00 91.25 297 GLU A O 1
ATOM 2442 N N . MET A 1 298 ? -12.943 2.984 21.292 1.00 88.81 298 MET A N 1
ATOM 2443 C CA . MET A 1 298 ? -12.194 4.099 20.739 1.00 88.81 298 MET A CA 1
ATOM 2444 C C . MET A 1 298 ? -13.056 4.888 19.744 1.00 88.81 298 MET A C 1
ATOM 2446 O O . MET A 1 298 ? -13.905 4.302 19.067 1.00 88.81 298 MET A O 1
ATOM 2450 N N . PRO A 1 299 ? -12.836 6.211 19.606 1.00 82.81 299 PRO A N 1
ATOM 2451 C CA . PRO A 1 299 ? -13.636 7.034 18.710 1.00 82.81 299 PRO A CA 1
ATOM 2452 C C . PRO A 1 299 ? -13.644 6.487 17.280 1.00 82.81 299 PRO A C 1
ATOM 2454 O O . PRO A 1 299 ? -12.590 6.282 16.674 1.00 82.81 299 PRO A O 1
ATOM 2457 N N . ILE A 1 300 ? -14.848 6.287 16.741 1.00 82.75 300 ILE A N 1
ATOM 2458 C CA . ILE A 1 300 ? -15.051 5.917 15.338 1.00 82.75 300 ILE A CA 1
ATOM 2459 C C . ILE A 1 300 ? -14.519 7.063 14.459 1.00 82.75 300 ILE A C 1
ATOM 2461 O O . ILE A 1 300 ? -14.750 8.229 14.795 1.00 82.75 300 ILE A O 1
ATOM 2465 N N . PRO A 1 301 ? -13.826 6.780 13.342 1.00 85.62 301 PRO A N 1
ATOM 2466 C CA . PRO A 1 301 ? -13.366 7.817 12.422 1.00 85.62 301 PRO A CA 1
ATOM 2467 C C . PRO A 1 301 ? -14.530 8.699 11.941 1.00 85.62 301 PRO A C 1
ATOM 2469 O O . PRO A 1 301 ? -15.464 8.210 11.311 1.00 85.62 301 PRO A O 1
ATOM 2472 N N . GLN A 1 302 ? -14.478 10.004 12.223 1.00 86.62 302 GLN A N 1
ATOM 2473 C CA . GLN A 1 302 ? -15.504 10.972 11.785 1.00 86.62 302 GLN A CA 1
ATOM 2474 C C . GLN A 1 302 ? -15.024 11.882 10.649 1.00 86.62 302 GLN A C 1
ATOM 2476 O O . GLN A 1 302 ? -15.787 12.683 10.113 1.00 86.62 302 GLN A O 1
ATOM 2481 N N . SER A 1 303 ? -13.751 11.773 10.276 1.00 94.50 303 SER A N 1
ATOM 2482 C CA . SER A 1 303 ? -13.124 12.586 9.243 1.00 94.50 303 SER A CA 1
ATOM 2483 C C . SER A 1 303 ? -12.311 11.714 8.295 1.00 94.50 303 SER A C 1
ATOM 2485 O O . SER A 1 303 ? -11.796 10.668 8.687 1.00 94.50 303 SER A O 1
ATOM 2487 N N . TRP A 1 304 ? -12.119 12.173 7.057 1.00 95.62 304 TRP A N 1
ATOM 2488 C CA . TRP A 1 304 ? -11.214 11.507 6.117 1.00 95.62 304 TRP A CA 1
ATOM 2489 C C . TRP A 1 304 ? -9.797 11.365 6.682 1.00 95.62 304 TRP A C 1
ATOM 2491 O O . TRP A 1 304 ? -9.162 10.339 6.472 1.00 95.62 304 TRP A O 1
ATOM 2501 N N . VAL A 1 305 ? -9.320 12.349 7.453 1.00 94.50 305 VAL A N 1
ATOM 2502 C CA . VAL A 1 305 ? -8.004 12.289 8.110 1.00 94.50 305 VAL A CA 1
ATOM 2503 C C . VAL A 1 305 ? -7.909 11.085 9.045 1.00 94.50 305 VAL A C 1
ATOM 2505 O O . VAL A 1 305 ? -6.888 10.400 9.059 1.00 94.50 305 VAL A O 1
ATOM 2508 N N . ASP A 1 306 ? -8.966 10.805 9.804 1.00 93.62 306 ASP A N 1
ATOM 2509 C CA . ASP A 1 306 ? -9.003 9.640 10.683 1.00 93.62 306 ASP A CA 1
ATOM 2510 C C . ASP A 1 306 ? -9.138 8.344 9.882 1.00 93.62 306 ASP A C 1
ATOM 2512 O O . ASP A 1 306 ? -8.427 7.386 10.169 1.00 93.62 306 ASP A O 1
ATOM 2516 N N . VAL A 1 307 ? -9.964 8.324 8.830 1.00 95.94 307 VAL A N 1
ATOM 2517 C CA . VAL A 1 307 ? -10.109 7.147 7.957 1.00 95.94 307 VAL A CA 1
ATOM 2518 C C . VAL A 1 307 ? -8.752 6.740 7.370 1.00 95.94 307 VAL A C 1
ATOM 2520 O O . VAL A 1 307 ? -8.334 5.606 7.568 1.00 95.94 307 VAL A O 1
ATOM 2523 N N . PHE A 1 308 ? -7.997 7.667 6.769 1.00 95.56 308 PHE A N 1
ATOM 2524 C CA . PHE A 1 308 ? -6.632 7.400 6.283 1.00 95.56 308 PHE A CA 1
ATOM 2525 C C . PHE A 1 308 ? -5.654 7.006 7.402 1.00 95.56 308 PHE A C 1
ATOM 2527 O O . PHE A 1 308 ? -4.693 6.275 7.176 1.00 95.56 308 PHE A O 1
ATOM 2534 N N . ARG A 1 309 ? -5.853 7.499 8.629 1.00 93.69 309 ARG A N 1
ATOM 2535 C CA . ARG A 1 309 ? -4.989 7.145 9.763 1.00 93.69 309 ARG A CA 1
ATOM 2536 C C . ARG A 1 309 ? -5.195 5.693 10.191 1.00 93.69 309 ARG A C 1
ATOM 2538 O O . ARG A 1 309 ? -4.223 5.026 10.558 1.00 93.69 309 ARG A O 1
ATOM 2545 N N . PHE A 1 310 ? -6.437 5.225 10.204 1.00 94.19 310 PHE A N 1
ATOM 2546 C CA . PHE A 1 310 ? -6.795 3.924 10.760 1.00 94.19 310 PHE A CA 1
ATOM 2547 C C . PHE A 1 310 ? -6.854 2.811 9.721 1.00 94.19 310 PHE A C 1
ATOM 2549 O O . PHE A 1 310 ? -6.499 1.690 10.074 1.00 94.19 310 PHE A O 1
ATOM 2556 N N . ALA A 1 311 ? -7.230 3.123 8.482 1.00 95.94 311 ALA A N 1
ATOM 2557 C CA . ALA A 1 311 ? -7.367 2.140 7.416 1.00 95.94 311 ALA A CA 1
ATOM 2558 C C . ALA A 1 311 ? -6.019 1.565 6.979 1.00 95.94 311 ALA A C 1
ATOM 2560 O O . ALA A 1 311 ? -4.956 2.161 7.188 1.00 95.94 311 ALA A O 1
ATOM 2561 N N . ASP A 1 312 ? -6.067 0.396 6.371 1.00 96.00 312 ASP A N 1
ATOM 2562 C CA . ASP A 1 312 ? -4.945 -0.245 5.721 1.00 96.00 312 ASP A CA 1
ATOM 2563 C C . ASP A 1 312 ? -4.361 0.653 4.601 1.00 96.00 312 ASP A C 1
ATOM 2565 O O . ASP A 1 312 ? -5.100 1.138 3.737 1.00 96.00 312 ASP A O 1
ATOM 2569 N N . PRO A 1 313 ? -3.036 0.891 4.567 1.00 95.25 313 PRO A N 1
ATOM 2570 C CA . PRO A 1 313 ? -2.396 1.662 3.506 1.00 95.25 313 PRO A CA 1
ATOM 2571 C C . PRO A 1 313 ? -2.706 1.169 2.087 1.00 95.25 313 PRO A C 1
ATOM 2573 O O . PRO A 1 313 ? -2.773 1.981 1.159 1.00 95.25 313 PRO A O 1
ATOM 2576 N N . GLY A 1 314 ? -2.920 -0.132 1.895 1.00 94.44 314 GLY A N 1
ATOM 2577 C CA . GLY A 1 314 ? -3.268 -0.721 0.608 1.00 94.44 314 GLY A CA 1
ATOM 2578 C C . GLY A 1 314 ? -4.652 -0.310 0.098 1.00 94.44 314 GLY A C 1
ATOM 2579 O O . GLY A 1 314 ? -4.863 -0.290 -1.115 1.00 94.44 314 GLY A O 1
ATOM 2580 N N . VAL A 1 315 ? -5.571 0.140 0.966 1.00 95.69 315 VAL A N 1
ATOM 2581 C CA . VAL A 1 315 ? -6.878 0.680 0.537 1.00 95.69 315 VAL A CA 1
ATOM 2582 C C . VAL A 1 315 ? -6.866 2.190 0.273 1.00 95.69 315 VAL A C 1
ATOM 2584 O O . VAL A 1 315 ? -7.861 2.746 -0.193 1.00 95.69 315 VAL A O 1
ATOM 2587 N N . HIS A 1 316 ? -5.746 2.887 0.498 1.00 96.19 316 HIS A N 1
ATOM 2588 C CA . HIS A 1 316 ? -5.673 4.347 0.336 1.00 96.19 316 HIS A CA 1
ATOM 2589 C C . HIS A 1 316 ? -5.983 4.825 -1.087 1.00 96.19 316 HIS A C 1
ATOM 2591 O O . HIS A 1 316 ? -6.540 5.911 -1.262 1.00 96.19 316 HIS A O 1
ATOM 2597 N N . GLY A 1 317 ? -5.662 4.022 -2.107 1.00 95.25 317 GLY A N 1
ATOM 2598 C CA . GLY A 1 317 ? -6.031 4.338 -3.487 1.00 95.25 317 GLY A CA 1
ATOM 2599 C C . GLY A 1 317 ? -7.546 4.474 -3.660 1.00 95.25 317 GLY A C 1
ATOM 2600 O O . GLY A 1 317 ? -8.018 5.430 -4.278 1.00 95.25 317 GLY A O 1
ATOM 2601 N N . LEU A 1 318 ? -8.322 3.586 -3.032 1.00 95.56 318 LEU A N 1
ATOM 2602 C CA . LEU A 1 318 ? -9.779 3.679 -3.005 1.00 95.56 318 LEU A CA 1
ATOM 2603 C C . LEU A 1 318 ? -10.237 4.891 -2.183 1.00 95.56 318 LEU A C 1
ATOM 2605 O O . LEU A 1 318 ? -11.062 5.672 -2.653 1.00 95.56 318 LEU A O 1
ATOM 2609 N N . LEU A 1 319 ? -9.660 5.107 -0.997 1.00 96.56 319 LEU A N 1
ATOM 2610 C CA . LEU A 1 319 ? -10.023 6.238 -0.134 1.00 96.56 319 LEU A CA 1
ATOM 2611 C C . LEU A 1 319 ? -9.843 7.596 -0.820 1.00 96.56 319 LEU A C 1
ATOM 2613 O O . LEU A 1 319 ? -10.706 8.460 -0.689 1.00 96.56 319 LEU A O 1
ATOM 2617 N N . HIS A 1 320 ? -8.770 7.789 -1.593 1.00 95.94 320 HIS A N 1
ATOM 2618 C CA . HIS A 1 320 ? -8.577 9.022 -2.362 1.00 95.94 320 HIS A CA 1
ATOM 2619 C C . HIS A 1 320 ? -9.692 9.252 -3.383 1.00 95.94 320 HIS A C 1
ATOM 2621 O O . HIS A 1 320 ? -10.083 10.395 -3.625 1.00 95.94 320 HIS A O 1
ATOM 2627 N N . HIS A 1 321 ? -10.211 8.180 -3.977 1.00 93.00 321 HIS A N 1
ATOM 2628 C CA . HIS A 1 321 ? -11.321 8.264 -4.912 1.00 93.00 321 HIS A CA 1
ATOM 2629 C C . HIS A 1 321 ? -12.629 8.629 -4.193 1.00 93.00 321 HIS A C 1
ATOM 2631 O O . HIS A 1 321 ? -13.303 9.585 -4.577 1.00 93.00 321 HIS A O 1
ATOM 2637 N N . LEU A 1 322 ? -12.949 7.922 -3.108 1.00 94.69 322 LEU A N 1
ATOM 2638 C CA . LEU A 1 322 ? -14.158 8.159 -2.314 1.00 94.69 322 LEU A CA 1
ATOM 2639 C C . LEU A 1 322 ? -14.179 9.567 -1.698 1.00 94.69 322 LEU A C 1
ATOM 2641 O O . LEU A 1 322 ? -15.200 10.255 -1.730 1.00 94.69 322 LEU A O 1
ATOM 2645 N N . GLN A 1 323 ? -13.031 10.034 -1.198 1.00 95.44 323 GLN A N 1
ATOM 2646 C CA . GLN A 1 323 ? -12.880 11.388 -0.673 1.00 95.44 323 GLN A CA 1
ATOM 2647 C C . GLN A 1 323 ? -13.134 12.441 -1.751 1.00 95.44 323 GLN A C 1
ATOM 2649 O O . GLN A 1 323 ? -13.853 13.412 -1.509 1.00 95.44 323 GLN A O 1
ATOM 2654 N N . HIS A 1 324 ? -12.550 12.261 -2.938 1.00 93.31 324 HIS A N 1
ATOM 2655 C CA . HIS A 1 324 ? -12.724 13.192 -4.048 1.00 93.31 324 HIS A CA 1
ATOM 2656 C C . HIS A 1 324 ? -14.187 13.284 -4.496 1.00 93.31 324 HIS A C 1
ATOM 2658 O O . HIS A 1 324 ? -14.698 14.385 -4.704 1.00 93.31 324 HIS A O 1
ATOM 2664 N N . ASN A 1 325 ? -14.878 12.144 -4.547 1.00 91.12 325 ASN A N 1
ATOM 2665 C CA . ASN A 1 325 ? -16.292 12.062 -4.911 1.00 91.12 325 ASN A CA 1
ATOM 2666 C C . ASN A 1 325 ? -17.249 12.486 -3.790 1.00 91.12 325 ASN A C 1
ATOM 2668 O O . ASN A 1 325 ? -18.461 12.476 -3.990 1.00 91.12 325 ASN A O 1
ATOM 2672 N N . ARG A 1 326 ? -16.723 12.901 -2.629 1.00 91.44 326 ARG A N 1
ATOM 2673 C CA . ARG A 1 326 ? -17.503 13.362 -1.471 1.00 91.44 326 ARG A CA 1
ATOM 2674 C C . ARG A 1 326 ? -18.483 12.307 -0.947 1.00 91.44 326 ARG A C 1
ATOM 2676 O O . ARG A 1 326 ? -19.554 12.651 -0.448 1.00 91.44 326 ARG A O 1
ATOM 2683 N N . THR A 1 327 ? -18.098 11.036 -1.028 1.00 90.75 327 THR A N 1
ATOM 2684 C CA . THR A 1 327 ? -18.829 9.936 -0.396 1.00 90.75 327 THR A CA 1
ATOM 2685 C C . THR A 1 327 ? -18.855 10.115 1.128 1.00 90.75 327 THR A C 1
ATOM 2687 O O . THR A 1 327 ? -18.016 10.808 1.713 1.00 90.75 327 THR A O 1
ATOM 2690 N N . THR A 1 328 ? -19.821 9.491 1.804 1.00 92.06 328 THR A N 1
ATOM 2691 C CA . THR A 1 328 ? -19.845 9.441 3.271 1.00 92.06 328 THR A CA 1
ATOM 2692 C C . THR A 1 328 ? -18.627 8.697 3.810 1.00 92.06 328 THR A C 1
ATOM 2694 O O . THR A 1 328 ? -18.259 7.656 3.265 1.00 92.06 328 THR A O 1
ATOM 2697 N N . VAL A 1 329 ? -18.026 9.199 4.893 1.00 94.06 329 VAL A N 1
ATOM 2698 C CA . VAL A 1 329 ? -16.875 8.542 5.530 1.00 94.06 329 VAL A CA 1
ATOM 2699 C C . VAL A 1 329 ? -17.244 7.114 5.965 1.00 94.06 329 VAL A C 1
ATOM 2701 O O . VAL A 1 329 ? -18.287 6.940 6.603 1.00 94.06 329 VAL A O 1
ATOM 2704 N N . PRO A 1 330 ? -16.448 6.094 5.598 1.00 95.56 330 PRO A N 1
ATOM 2705 C CA . PRO A 1 330 ? -16.678 4.734 6.061 1.00 95.56 330 PRO A CA 1
ATOM 2706 C C . PRO A 1 330 ? -16.251 4.573 7.517 1.00 95.56 330 PRO A C 1
ATOM 2708 O O . PRO A 1 330 ? -15.348 5.255 8.008 1.00 95.56 330 PRO A O 1
ATOM 2711 N N . GLU A 1 331 ? -16.846 3.593 8.182 1.00 95.00 331 GLU A N 1
ATOM 2712 C CA . GLU A 1 331 ? -16.224 3.001 9.355 1.00 95.00 331 GLU A CA 1
ATOM 2713 C C . GLU A 1 331 ? -15.035 2.135 8.934 1.00 95.00 331 GLU A C 1
ATOM 2715 O O . GLU A 1 331 ? -15.100 1.446 7.919 1.00 95.00 331 GLU A O 1
ATOM 2720 N N . VAL A 1 332 ? -13.965 2.147 9.728 1.00 95.31 332 VAL A N 1
ATOM 2721 C CA . VAL A 1 332 ? -12.764 1.342 9.469 1.00 95.31 332 VAL A CA 1
ATOM 2722 C C . VAL A 1 332 ? -12.764 0.108 10.369 1.00 95.31 332 VAL A C 1
ATOM 2724 O O . VAL A 1 332 ? -13.048 0.227 11.566 1.00 95.31 332 VAL A O 1
ATOM 2727 N N . GLY A 1 333 ? -12.455 -1.060 9.806 1.00 94.31 333 GLY A N 1
ATOM 2728 C CA . GLY A 1 333 ? -12.281 -2.314 10.544 1.00 94.31 333 GLY A CA 1
ATOM 2729 C C . GLY A 1 333 ? -13.523 -2.739 11.327 1.00 94.31 333 GLY A C 1
ATOM 2730 O O . GLY A 1 333 ? -13.452 -2.898 12.543 1.00 94.31 333 GLY A O 1
ATOM 2731 N N . LEU A 1 334 ? -14.684 -2.802 10.672 1.00 94.94 334 LEU A N 1
ATOM 2732 C CA . LEU A 1 334 ? -15.961 -3.173 11.284 1.00 94.94 334 LEU A CA 1
ATOM 2733 C C . LEU A 1 334 ? -16.076 -4.680 11.496 1.00 94.94 334 LEU A C 1
ATOM 2735 O O . LEU A 1 334 ? -16.175 -5.430 10.530 1.00 94.94 334 LEU A O 1
ATOM 2739 N N . ASP A 1 335 ? -16.165 -5.089 12.759 1.00 95.12 335 ASP A N 1
ATOM 2740 C CA . ASP A 1 335 ? -16.482 -6.467 13.128 1.00 95.12 335 ASP A CA 1
ATOM 2741 C C . ASP A 1 335 ? -17.959 -6.777 12.844 1.00 95.12 335 ASP A C 1
ATOM 2743 O O . ASP A 1 335 ? -18.866 -6.084 13.316 1.00 95.12 335 ASP A O 1
ATOM 2747 N N . ILE A 1 336 ? -18.197 -7.841 12.082 1.00 95.31 336 ILE A N 1
ATOM 2748 C CA . ILE A 1 336 ? -19.516 -8.398 11.799 1.00 95.31 336 ILE A CA 1
ATOM 2749 C C . ILE A 1 336 ? -19.730 -9.596 12.712 1.00 95.31 336 ILE A C 1
ATOM 2751 O O . ILE A 1 336 ? -18.911 -10.515 12.749 1.00 95.31 336 ILE A O 1
ATOM 2755 N N . GLN A 1 337 ? -20.843 -9.577 13.440 1.00 94.25 337 GLN A N 1
ATOM 2756 C CA . GLN A 1 337 ? -21.200 -10.620 14.391 1.00 94.25 337 GLN A CA 1
ATOM 2757 C C . GLN A 1 337 ? -22.371 -11.463 13.892 1.00 94.25 337 GLN A C 1
ATOM 2759 O O . GLN A 1 337 ? -23.306 -10.942 13.279 1.00 94.25 337 GLN A O 1
ATOM 2764 N N . ASP A 1 338 ? -22.322 -12.760 14.181 1.00 92.06 338 ASP A N 1
ATOM 2765 C CA . ASP A 1 338 ? -23.427 -13.681 13.936 1.00 92.06 338 ASP A CA 1
ATOM 2766 C C . ASP A 1 338 ? -24.512 -13.601 15.032 1.00 92.06 338 ASP A C 1
ATOM 2768 O O . ASP A 1 338 ? -24.468 -12.781 15.954 1.00 92.06 338 ASP A O 1
ATOM 2772 N N . SER A 1 339 ? -25.511 -14.485 14.956 1.00 91.06 339 SER A N 1
ATOM 2773 C CA . SER A 1 339 ? -26.583 -14.570 15.958 1.00 91.06 339 SER A CA 1
ATOM 2774 C C . SER A 1 339 ? -26.104 -14.944 17.367 1.00 91.06 339 SER A C 1
ATOM 2776 O O . SER A 1 339 ? -26.850 -14.759 18.326 1.00 91.06 339 SER A O 1
ATOM 2778 N N . GLN A 1 340 ? -24.896 -15.49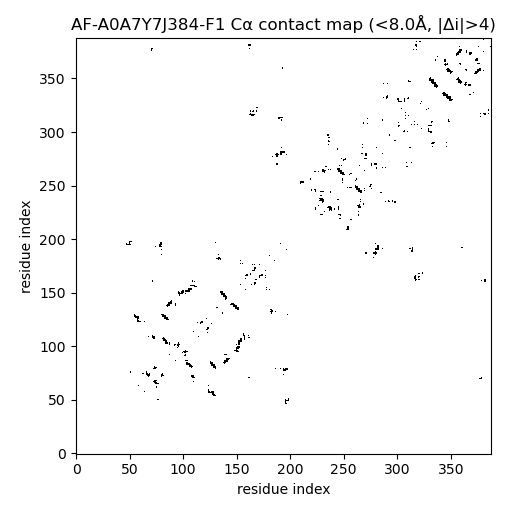5 17.498 1.00 92.75 340 GLN A N 1
ATOM 2779 C CA . GLN A 1 340 ? -24.273 -15.874 18.768 1.00 92.75 340 GLN A CA 1
ATOM 2780 C C . GLN A 1 340 ? -23.334 -14.780 19.303 1.00 92.75 340 GLN A C 1
ATOM 2782 O O . GLN A 1 340 ? -22.659 -15.007 20.303 1.00 92.75 340 GLN A O 1
ATOM 2787 N N . GLN A 1 341 ? -23.315 -13.595 18.677 1.00 89.94 341 GLN A N 1
ATOM 2788 C CA . GLN A 1 341 ? -22.408 -12.483 18.994 1.00 89.94 341 GLN A CA 1
ATOM 2789 C C . GLN A 1 341 ? -20.925 -12.809 18.756 1.00 89.94 341 GLN A C 1
ATOM 2791 O O . GLN A 1 341 ? -20.041 -12.121 19.271 1.00 89.94 341 GLN A O 1
ATOM 2796 N N . MET A 1 342 ? -20.632 -13.834 17.952 1.00 91.56 342 MET A N 1
ATOM 2797 C CA . MET A 1 342 ? -19.269 -14.175 17.564 1.00 91.56 342 MET A CA 1
ATOM 2798 C C . MET A 1 342 ? -18.865 -13.347 16.349 1.00 91.56 342 MET A C 1
ATOM 2800 O O . MET A 1 342 ? -19.623 -13.249 15.387 1.00 91.56 342 MET A O 1
ATOM 2804 N N . VAL A 1 343 ? -17.671 -12.746 16.383 1.00 92.25 343 VAL A N 1
ATOM 2805 C CA . VAL A 1 343 ? -17.113 -12.038 15.221 1.00 92.25 343 VAL A CA 1
ATOM 2806 C C . VAL A 1 343 ? -16.763 -13.067 14.148 1.00 92.25 343 VAL A C 1
ATOM 2808 O O . VAL A 1 343 ? -15.911 -13.924 14.376 1.00 92.25 343 VAL A O 1
ATOM 2811 N N . VAL A 1 344 ? -17.425 -12.979 12.995 1.00 94.31 344 VAL A N 1
ATOM 2812 C CA . VAL A 1 344 ? -17.230 -13.891 11.854 1.00 94.31 344 VAL A CA 1
ATOM 2813 C C . VAL A 1 344 ? -16.500 -13.240 10.683 1.00 94.31 344 VAL A C 1
ATOM 2815 O O . VAL A 1 344 ? -15.960 -13.952 9.844 1.00 94.31 344 VAL A O 1
ATOM 2818 N N . ALA A 1 345 ? -16.477 -11.907 10.626 1.00 94.75 345 ALA A N 1
ATOM 2819 C CA . ALA A 1 345 ? -15.741 -11.146 9.623 1.00 94.75 345 ALA A CA 1
ATOM 2820 C C . ALA A 1 345 ? -15.314 -9.782 10.175 1.00 94.75 345 ALA A C 1
ATOM 2822 O O . ALA A 1 345 ? -16.013 -9.220 11.020 1.00 94.75 345 ALA A O 1
ATOM 2823 N N . THR A 1 346 ? -14.234 -9.210 9.642 1.00 95.38 346 THR A N 1
ATOM 2824 C CA . THR A 1 346 ? -13.872 -7.801 9.875 1.00 95.38 346 THR A CA 1
ATOM 2825 C C . THR A 1 346 ? -13.734 -7.074 8.539 1.00 95.38 346 THR A C 1
ATOM 2827 O O . THR A 1 346 ? -12.824 -7.343 7.762 1.00 95.38 346 THR A O 1
ATOM 2830 N N . LEU A 1 347 ? -14.630 -6.125 8.265 1.00 96.81 347 LEU A N 1
ATOM 2831 C CA . LEU A 1 347 ? -14.615 -5.332 7.033 1.00 96.81 347 LEU A CA 1
ATOM 2832 C C . LEU A 1 347 ? -13.644 -4.157 7.166 1.00 96.81 347 LEU A C 1
ATOM 2834 O O . LEU A 1 347 ? -13.786 -3.339 8.075 1.00 96.81 347 LEU A O 1
ATOM 2838 N N . GLU A 1 348 ? -12.698 -4.030 6.238 1.00 96.44 348 GLU A N 1
ATOM 2839 C CA . GLU A 1 348 ? -11.695 -2.957 6.233 1.00 96.44 348 GLU A CA 1
ATOM 2840 C C . GLU A 1 348 ? -12.352 -1.574 6.137 1.00 96.44 348 GLU A C 1
ATOM 2842 O O . GLU A 1 348 ? -12.033 -0.684 6.924 1.00 96.44 348 GLU A O 1
ATOM 2847 N N . LEU A 1 349 ? -13.328 -1.416 5.236 1.00 96.56 349 LEU A N 1
ATOM 2848 C CA . LEU A 1 349 ? -14.183 -0.228 5.132 1.00 96.56 349 LEU A CA 1
ATOM 2849 C C . LEU A 1 349 ? -15.650 -0.654 5.156 1.00 96.56 349 LEU A C 1
ATOM 2851 O O . LEU A 1 349 ? -16.021 -1.601 4.467 1.00 96.56 349 LEU A O 1
ATOM 2855 N N . ALA A 1 350 ? -16.507 0.054 5.888 1.00 96.00 350 ALA A N 1
ATOM 2856 C CA . ALA A 1 350 ? -17.917 -0.306 5.994 1.00 96.00 350 ALA A CA 1
ATOM 2857 C C . ALA A 1 350 ? -18.864 0.899 6.043 1.00 96.00 350 ALA A C 1
ATOM 2859 O O . ALA A 1 350 ? -18.588 1.923 6.667 1.00 96.00 350 ALA A O 1
ATOM 2860 N N . TRP A 1 351 ? -20.044 0.719 5.448 1.00 95.44 351 TRP A N 1
ATOM 2861 C CA . TRP A 1 351 ? -21.200 1.610 5.531 1.00 95.44 351 TRP A CA 1
ATOM 2862 C C . TRP A 1 351 ? -22.388 0.832 6.119 1.00 95.44 351 TRP A C 1
ATOM 2864 O O . TRP A 1 351 ? -23.235 0.335 5.367 1.00 95.44 351 TRP A O 1
ATOM 2874 N N . PRO A 1 352 ? -22.500 0.733 7.461 1.00 94.62 352 PRO A N 1
ATOM 2875 C CA . PRO A 1 352 ? -23.461 -0.160 8.117 1.00 94.62 352 PRO A CA 1
ATOM 2876 C C . PRO A 1 352 ? -24.915 0.064 7.724 1.00 94.62 352 PRO A C 1
ATOM 2878 O O . PRO A 1 352 ? -25.662 -0.889 7.525 1.00 94.62 352 PRO A O 1
ATOM 2881 N N . ARG A 1 353 ? -25.316 1.327 7.531 1.00 93.94 353 ARG A N 1
ATOM 2882 C CA . ARG A 1 353 ? -26.686 1.681 7.120 1.00 93.94 353 ARG A CA 1
ATOM 2883 C C . ARG A 1 353 ? -27.086 1.073 5.776 1.00 93.94 353 ARG A C 1
ATOM 2885 O O . ARG A 1 353 ? -28.270 0.869 5.539 1.00 93.94 353 ARG A O 1
ATOM 2892 N N . ARG A 1 354 ? -26.111 0.818 4.902 1.00 94.44 354 ARG A N 1
ATOM 2893 C CA . ARG A 1 354 ? -26.311 0.240 3.570 1.00 94.44 354 ARG A CA 1
ATOM 2894 C C . ARG A 1 354 ? -25.979 -1.252 3.518 1.00 94.44 354 ARG A C 1
ATOM 2896 O O . ARG A 1 354 ? -26.162 -1.843 2.463 1.00 94.44 354 ARG A O 1
ATOM 2903 N N . LYS A 1 355 ? -25.464 -1.831 4.613 1.00 96.38 355 LYS A N 1
ATOM 2904 C CA . LYS A 1 355 ? -24.812 -3.150 4.630 1.00 96.38 355 LYS A CA 1
ATOM 2905 C C . LYS A 1 355 ? -23.822 -3.327 3.469 1.00 96.38 355 LYS A C 1
ATOM 2907 O O . LYS A 1 355 ? -23.798 -4.362 2.816 1.00 96.38 355 LYS A O 1
ATOM 2912 N N . LEU A 1 356 ? -23.031 -2.291 3.200 1.00 96.50 356 LEU A N 1
ATOM 2913 C CA . LEU A 1 356 ? -22.002 -2.287 2.163 1.00 96.50 356 LEU A CA 1
ATOM 2914 C C . LEU A 1 356 ? -20.629 -2.251 2.826 1.00 96.50 356 LEU A C 1
ATOM 2916 O O . LEU A 1 356 ? -20.436 -1.482 3.770 1.00 96.50 356 LEU A O 1
ATOM 2920 N N . GLY A 1 357 ? -19.668 -3.013 2.320 1.00 96.81 357 GLY A N 1
ATOM 2921 C CA . GLY A 1 357 ? -18.295 -2.928 2.796 1.00 96.81 357 GLY A CA 1
ATOM 2922 C C . GLY A 1 357 ? -17.248 -3.345 1.780 1.00 96.81 357 GLY A C 1
ATOM 2923 O O . GLY A 1 357 ? -17.552 -3.775 0.669 1.00 96.81 357 GLY A O 1
ATOM 2924 N N . VAL A 1 358 ? -15.998 -3.179 2.188 1.00 96.69 358 VAL A N 1
ATOM 2925 C CA . VAL A 1 358 ? -14.804 -3.606 1.470 1.00 96.69 358 VAL A CA 1
ATOM 2926 C C . VAL A 1 358 ? -13.982 -4.463 2.415 1.00 96.69 358 VAL A C 1
ATOM 2928 O O . VAL A 1 358 ? -13.741 -4.055 3.552 1.00 96.69 358 VAL A O 1
ATOM 2931 N N . ALA A 1 359 ? -13.548 -5.625 1.946 1.00 95.69 359 ALA A N 1
ATOM 2932 C CA . ALA A 1 359 ? -12.663 -6.517 2.685 1.00 95.69 359 ALA A CA 1
ATOM 2933 C C . ALA A 1 359 ? -11.448 -6.898 1.831 1.00 95.69 359 ALA A C 1
ATOM 2935 O O . ALA A 1 359 ? -11.484 -6.819 0.599 1.00 95.69 35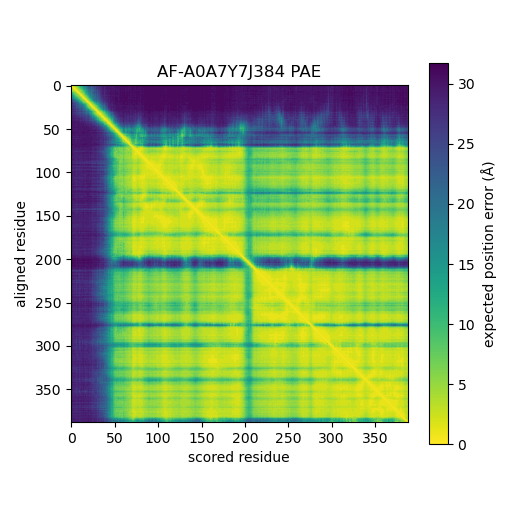9 ALA A O 1
ATOM 2936 N N . ILE A 1 360 ? -10.358 -7.249 2.513 1.00 92.56 360 ILE A N 1
ATOM 2937 C CA . ILE A 1 360 ? -9.106 -7.697 1.890 1.00 92.56 360 ILE A CA 1
ATOM 2938 C C . ILE A 1 360 ? -9.114 -9.227 1.766 1.00 92.56 360 ILE A C 1
ATOM 2940 O O . ILE A 1 360 ? -8.753 -9.749 0.715 1.00 92.56 360 ILE A O 1
ATOM 2944 N N . ASP A 1 361 ? -9.571 -9.939 2.801 1.00 90.25 361 ASP A N 1
ATOM 2945 C CA . ASP A 1 361 ? -9.662 -11.401 2.821 1.00 90.25 361 ASP A CA 1
ATOM 2946 C C . ASP A 1 361 ? -11.008 -11.907 2.260 1.00 90.25 361 ASP A C 1
ATOM 2948 O O . ASP A 1 361 ? -12.082 -11.428 2.625 1.00 90.25 361 ASP A O 1
ATOM 2952 N N . GLU A 1 362 ? -10.961 -12.922 1.396 1.00 89.50 362 GLU A N 1
ATOM 2953 C CA . GLU A 1 362 ? -12.144 -13.599 0.844 1.00 89.50 362 GLU A CA 1
ATOM 2954 C C . GLU A 1 362 ? -12.992 -14.325 1.896 1.00 89.50 362 GLU A C 1
ATOM 2956 O O . GLU A 1 362 ? -14.202 -14.491 1.714 1.00 89.50 362 GLU A O 1
ATOM 2961 N N . THR A 1 363 ? -12.379 -14.767 2.994 1.00 93.19 363 THR A N 1
ATOM 2962 C CA . THR A 1 363 ? -13.094 -15.394 4.110 1.00 93.19 363 THR A CA 1
ATOM 2963 C C . THR A 1 363 ? -14.005 -14.385 4.804 1.00 93.19 363 THR A C 1
ATOM 2965 O O . THR A 1 363 ? -15.167 -14.703 5.063 1.00 93.19 363 THR A O 1
ATOM 2968 N N . ASP A 1 364 ? -13.537 -13.145 4.997 1.00 95.00 364 ASP A N 1
ATOM 2969 C CA . ASP A 1 364 ? -14.353 -12.050 5.531 1.00 95.00 364 ASP A CA 1
ATOM 2970 C C . ASP A 1 364 ? -15.482 -11.673 4.566 1.00 95.00 364 ASP A C 1
ATOM 2972 O O . ASP A 1 364 ? -16.607 -11.439 5.010 1.00 95.00 364 ASP A O 1
ATOM 2976 N N . ILE A 1 365 ? -15.205 -11.646 3.253 1.00 95.25 365 ILE A N 1
ATOM 2977 C CA . ILE A 1 365 ? -16.224 -11.409 2.215 1.00 95.25 365 ILE A CA 1
ATOM 2978 C C . ILE A 1 365 ? -17.336 -12.449 2.348 1.00 95.25 365 ILE A C 1
ATOM 2980 O O . ILE A 1 365 ? -18.487 -12.093 2.596 1.00 95.25 365 ILE A O 1
ATOM 2984 N N . SER A 1 366 ? -16.977 -13.732 2.271 1.00 96.38 366 SER A N 1
ATOM 2985 C CA . SER A 1 366 ? -17.934 -14.843 2.288 1.00 96.38 366 SER A CA 1
ATOM 2986 C C . SER A 1 366 ? -18.761 -14.871 3.580 1.00 96.38 366 SER A C 1
ATOM 2988 O O . SER A 1 366 ? -19.976 -15.076 3.550 1.00 96.38 366 SER A O 1
ATOM 2990 N N . ALA A 1 367 ? -18.120 -14.637 4.730 1.00 96.38 367 ALA A N 1
ATOM 2991 C CA . ALA A 1 367 ? -18.787 -14.633 6.029 1.00 96.38 367 ALA A CA 1
ATOM 2992 C C . ALA A 1 367 ? -19.736 -13.435 6.208 1.00 96.38 367 ALA A C 1
ATOM 2994 O O . ALA A 1 367 ? -20.836 -13.589 6.742 1.00 96.38 367 ALA A O 1
ATOM 2995 N N . ALA A 1 368 ? -19.357 -12.245 5.737 1.00 97.19 368 ALA A N 1
ATOM 2996 C CA . ALA A 1 368 ? -20.221 -11.070 5.791 1.00 97.19 368 ALA A CA 1
ATOM 2997 C C . ALA A 1 368 ? -21.393 -11.164 4.795 1.00 97.19 368 ALA A C 1
ATOM 2999 O O . ALA A 1 368 ? -22.525 -10.808 5.144 1.00 97.19 368 ALA A O 1
ATOM 3000 N N . GLU A 1 369 ? -21.163 -11.688 3.588 1.00 97.31 369 GLU A N 1
ATOM 3001 C CA . GLU A 1 369 ? -22.209 -11.938 2.586 1.00 97.31 369 GLU A CA 1
ATOM 3002 C C . GLU A 1 369 ? -23.271 -12.917 3.097 1.00 97.31 369 GLU A C 1
ATOM 3004 O O . GLU A 1 369 ? -24.469 -12.672 2.926 1.00 97.31 369 GLU A O 1
ATOM 3009 N N . ALA A 1 370 ? -22.866 -13.957 3.835 1.00 96.75 370 ALA A N 1
ATOM 3010 C CA . ALA A 1 370 ? -23.789 -14.879 4.501 1.00 96.75 370 ALA A CA 1
ATOM 3011 C C . ALA A 1 370 ? -24.731 -14.184 5.511 1.00 96.75 370 ALA A C 1
ATOM 3013 O O . ALA A 1 370 ? -25.814 -14.691 5.805 1.00 96.75 370 ALA A O 1
ATOM 3014 N N . LEU A 1 371 ? -24.359 -12.999 6.010 1.00 96.69 371 LEU A N 1
ATOM 3015 C CA . LEU A 1 371 ? -25.163 -12.158 6.908 1.00 96.69 371 LEU A CA 1
ATOM 3016 C C . LEU A 1 371 ? -25.876 -10.997 6.178 1.00 96.69 371 LEU A C 1
ATOM 3018 O O . LEU A 1 371 ? -26.407 -10.058 6.796 1.00 96.69 371 LEU A O 1
ATOM 3022 N N . GLY A 1 372 ? -25.930 -11.075 4.846 1.00 96.50 372 GLY A N 1
ATOM 3023 C CA . GLY A 1 372 ? -26.643 -10.149 3.972 1.00 96.50 372 GLY A CA 1
ATOM 3024 C C . GLY A 1 372 ? -25.917 -8.826 3.746 1.00 96.50 372 GLY A C 1
ATOM 3025 O O . GLY A 1 372 ? -26.582 -7.815 3.509 1.00 96.50 372 GLY A O 1
ATOM 3026 N N . TRP A 1 373 ? -24.590 -8.806 3.880 1.00 97.56 373 TRP A N 1
ATOM 3027 C CA . TRP A 1 373 ? -23.776 -7.682 3.429 1.00 97.56 373 TRP A CA 1
ATOM 3028 C C . TRP A 1 373 ? -23.465 -7.795 1.943 1.00 97.56 373 TRP A C 1
ATOM 3030 O O . TRP A 1 373 ? -23.226 -8.879 1.429 1.00 97.56 373 TRP A O 1
ATOM 3040 N N . GLN A 1 374 ? -23.426 -6.658 1.262 1.00 97.00 374 GLN A N 1
ATOM 3041 C CA . GLN A 1 374 ? -22.755 -6.533 -0.020 1.00 97.00 374 GLN A CA 1
ATOM 3042 C C . GLN A 1 374 ? -21.295 -6.183 0.266 1.00 97.00 374 GLN A C 1
ATOM 3044 O O . GLN A 1 374 ? -21.016 -5.111 0.808 1.00 97.00 374 GLN A O 1
ATOM 3049 N N . VAL A 1 375 ? -20.360 -7.065 -0.079 1.00 96.81 375 VAL A N 1
ATOM 3050 C CA . VAL A 1 375 ? -18.935 -6.828 0.168 1.00 96.81 375 VAL A CA 1
ATOM 3051 C C . VAL A 1 375 ? -18.175 -6.861 -1.146 1.00 96.81 375 VAL A C 1
ATOM 3053 O O . VAL A 1 375 ? -18.391 -7.729 -1.982 1.00 96.81 375 VAL A O 1
ATOM 3056 N N . LEU A 1 376 ? -17.316 -5.867 -1.351 1.00 94.75 376 LEU A N 1
ATOM 3057 C CA . LEU A 1 376 ? -16.479 -5.753 -2.539 1.00 94.75 376 LEU A CA 1
ATOM 3058 C C . LEU A 1 376 ? -15.016 -5.988 -2.171 1.00 94.75 376 LEU A C 1
ATOM 3060 O O . LEU A 1 376 ? -14.556 -5.572 -1.106 1.00 94.75 376 LEU A O 1
ATOM 3064 N N . THR A 1 377 ? -14.254 -6.580 -3.083 1.00 93.25 377 THR A N 1
ATOM 3065 C CA . THR A 1 377 ? -12.794 -6.494 -3.016 1.00 93.25 377 THR A CA 1
ATOM 3066 C C . THR A 1 377 ? -12.346 -5.060 -3.310 1.00 93.25 377 THR A C 1
ATOM 3068 O O . THR A 1 377 ? -13.069 -4.257 -3.914 1.00 93.25 377 THR A O 1
ATOM 3071 N N . VAL A 1 378 ? -11.113 -4.726 -2.932 1.00 92.69 378 VAL A N 1
ATOM 3072 C CA . VAL A 1 378 ? -10.521 -3.411 -3.231 1.00 92.69 378 VAL A CA 1
ATOM 3073 C C . VAL A 1 378 ? -10.458 -3.156 -4.743 1.00 92.69 378 VAL A C 1
ATOM 3075 O O . VAL A 1 378 ? -10.747 -2.045 -5.185 1.00 92.69 378 VAL A O 1
ATOM 3078 N N . GLU A 1 379 ? -10.155 -4.181 -5.546 1.00 90.12 379 GLU A N 1
ATOM 3079 C CA . GLU A 1 379 ? -10.185 -4.105 -7.016 1.00 90.12 379 GLU A CA 1
ATOM 3080 C C . GLU A 1 379 ? -11.592 -3.771 -7.529 1.00 90.12 379 GLU A C 1
ATOM 3082 O O . GLU A 1 379 ? -11.767 -2.837 -8.314 1.00 90.12 379 GLU A O 1
ATOM 3087 N N . GLN A 1 380 ? -12.610 -4.521 -7.095 1.00 92.00 380 GLN A N 1
ATOM 3088 C CA . GLN A 1 380 ? -13.992 -4.299 -7.528 1.00 92.00 380 GLN A CA 1
ATOM 3089 C C . GLN A 1 380 ? -14.450 -2.878 -7.181 1.00 92.00 380 GLN A C 1
ATOM 3091 O O . GLN A 1 380 ? -15.049 -2.192 -8.012 1.00 92.00 380 GLN A O 1
ATOM 3096 N N . ALA A 1 381 ? -14.097 -2.412 -5.982 1.00 92.50 381 ALA A N 1
ATOM 3097 C CA . ALA A 1 381 ? -14.388 -1.066 -5.517 1.00 92.50 381 ALA A CA 1
ATOM 3098 C C . ALA A 1 381 ? -13.675 0.019 -6.346 1.00 92.50 381 ALA A C 1
ATOM 3100 O O . ALA A 1 381 ? -14.291 1.026 -6.694 1.00 92.50 381 ALA A O 1
ATOM 3101 N N . LEU A 1 382 ? -12.404 -0.190 -6.711 1.00 91.12 382 LEU A N 1
ATOM 3102 C CA . LEU A 1 382 ? -11.637 0.720 -7.573 1.00 91.12 382 LEU A CA 1
ATOM 3103 C C . LEU A 1 382 ? -12.175 0.774 -9.009 1.00 91.12 382 LEU A C 1
ATOM 3105 O O . LEU A 1 382 ? -12.152 1.838 -9.628 1.00 91.12 382 LEU A O 1
ATOM 3109 N N . ASN A 1 383 ? -12.674 -0.347 -9.534 1.00 88.44 383 ASN A N 1
ATOM 3110 C CA . ASN A 1 383 ? -13.256 -0.417 -10.876 1.00 88.44 383 ASN A CA 1
ATOM 3111 C C . ASN A 1 383 ? -14.687 0.154 -10.930 1.00 88.44 383 ASN A C 1
ATOM 3113 O O . ASN A 1 383 ? -15.134 0.561 -12.000 1.00 88.44 383 ASN A O 1
ATOM 3117 N N . SER A 1 384 ? -15.404 0.196 -9.799 1.00 85.56 384 SER A N 1
ATOM 3118 C CA . SER A 1 384 ? -16.791 0.688 -9.706 1.00 85.56 384 SER A CA 1
ATOM 3119 C C . SER A 1 384 ? -17.011 1.657 -8.534 1.00 85.56 384 SER A C 1
ATOM 3121 O O . SER A 1 384 ? -17.867 1.424 -7.674 1.00 85.56 384 SER A O 1
ATOM 3123 N N . PRO A 1 385 ? -16.291 2.788 -8.490 1.00 70.88 385 PRO A N 1
ATOM 3124 C CA . PRO A 1 385 ? -16.281 3.656 -7.318 1.00 70.88 385 PRO A CA 1
ATOM 3125 C C . PRO A 1 385 ? -17.588 4.426 -7.078 1.00 70.88 385 PRO A C 1
ATOM 3127 O O . PRO A 1 385 ? -17.809 4.916 -5.975 1.00 70.88 385 PRO A O 1
ATOM 3130 N N . GLY A 1 386 ? -18.474 4.520 -8.076 1.00 71.50 386 GLY A N 1
ATOM 3131 C CA . GLY A 1 386 ? -19.811 5.113 -7.920 1.00 71.50 386 GLY A CA 1
ATOM 3132 C C . GLY A 1 386 ? -20.784 4.270 -7.084 1.00 71.50 386 GLY A C 1
ATOM 3133 O O . GLY A 1 386 ? -21.921 4.679 -6.879 1.00 71.50 386 GLY A O 1
ATOM 3134 N N . SER A 1 387 ? -20.356 3.097 -6.612 1.00 72.94 387 SER A N 1
ATOM 3135 C CA . SER A 1 387 ? -21.188 2.178 -5.827 1.00 72.94 387 SER A CA 1
ATOM 3136 C C . SER A 1 387 ? -21.337 2.593 -4.351 1.00 72.94 387 SER A C 1
ATOM 3138 O O . SER A 1 387 ? -22.163 2.013 -3.642 1.00 72.94 387 SER A O 1
ATOM 3140 N N . PHE A 1 388 ? -20.571 3.588 -3.879 1.00 78.50 388 PHE A N 1
ATOM 3141 C CA . PHE A 1 388 ? -20.397 3.948 -2.461 1.00 78.50 388 PHE A CA 1
ATOM 3142 C C . PHE A 1 388 ? -20.990 5.295 -2.049 1.00 78.50 388 PHE A C 1
ATOM 3144 O O . PHE A 1 388 ? -20.975 6.246 -2.857 1.00 78.50 388 PHE A O 1
#